Protein AF-A0A7X0NSX2-F1 (afdb_monomer_lite)

Radius of gyration: 31.15 Å; chains: 1; bounding box: 75×80×87 Å

Sequence (629 aa):
MATVISWAVPAGRGELVVELCPWFLLRTTGLPVALLDGLGHPDLRRLSERLLAAERRLAAERRCFERLAGPMRGSVLRLAPERRAQARRCVRSVRAGMPLTGDELGLLESLGLGEWARRWQSAVVVAGAARVAARSAYAAARLVTRRKVAEAYDDESVRQAAFLADPGFYQAIVRHPLARRPGDGTARRSRLLTAAAHRQLRRLTVGGQGGPVLYARFEPHGGGALRVGEPGPQRVVVEVGDWLARHLGDASRAEELRARYASTPWPQRVQHYEAARLAALDPADAAPDLVEGRGSQEDGTRDGGEAPVLGRRAGAQGRPHPHGWAGRGGGWGPQRHDVFREERSSPYSERVTIGGEALAGLREALTVVLPLWHLATLLDGEPARASALATTLAGLAAEAPGGQDAIRLTAQDVARATAGLWDLVQDRPGGLHLPGPELMAVGPRLGEAAWLLCGLRDDCRPLYEGLHARLHSAPSTLRDALPAPGPAATALPAPGPAATRPQPPPEIDLGAHTPRILIDDLIYQRARWRVHLPRERGADAFDRWLAIHRLRRERSLPRHVFVHHPAGPRPCYVDFCDPFAVEELARQEPAEVLITEMLPVPGQLWWRVDGREQCAELRLGCVVRPAAR

Foldseek 3Di:
DQDWDWDWFDFQPFIKIKTFQQKWKKQFLQDFLCLCPLLFDPVLLVLLVQLVVLVVLLVVLLVVCVVVVPVCPVVLVPDDPVLVVLVVVLNVCSVVLHQRDPSNLVSCVVVVCNVSSVSSNVSSVSNVVSLVVSVVVLVVSVLSNQQSLLVSCVDPSLLQLCCLQPVPLSVLCVVQPADNDVPSQPDPSNVVNSLVSSQSSQCSFAPSRSHAMAMEGEAQADPFQKFFDDFADKDKDKDFDPLLCVQLVDPVVLVVLRVVLRPDDPPCSSVSLVVSVVNSQDPVNPDDPDDDDDDDDDDDDYDDDDDDDDDDDDDDPDDDDPPVPDDDFDPCPDPPSCRMNMHMHTSRHVRMYGYNLLVVLVVVLCSLQVSLLVLLLQCLVPVVLNVVLLVLVLVLQVPAPDDPAEGEAASVSSSVSCNVSSVVGDADPFFDQFFWFKWAFFAQGSSPTQIEGPKGDLHCCCCLHPDNLVSDPCSVVSVVSPDDRPPVRVPPPDDDPPPRRRDIRRDHDPDQWDHQYHHPSHRHFFIKGWDWQDQDLDPDLSRLLSSVVVVCVVSVPDQWKWKADPRHPGTGIGGNSNSSSSSVSSPDHTDTIMIGGDPPDPNRAHDDDPNGGIGIMITIGMTIGTDDD

Organism: NCBI:txid46180

Structure (mmCIF, N/CA/C/O backbone):
data_AF-A0A7X0NSX2-F1
#
_entry.id   AF-A0A7X0NSX2-F1
#
loop_
_atom_site.group_PDB
_atom_site.id
_atom_site.type_symbol
_atom_site.label_atom_id
_atom_site.label_alt_id
_atom_site.label_comp_id
_atom_site.label_asym_id
_atom_site.label_entity_id
_atom_site.label_seq_id
_atom_site.pdbx_PDB_ins_code
_atom_site.Cartn_x
_atom_site.Cartn_y
_atom_site.Cartn_z
_atom_site.occupancy
_atom_site.B_iso_or_equiv
_atom_site.auth_seq_id
_atom_site.auth_comp_id
_atom_site.auth_asym_id
_atom_site.auth_atom_id
_atom_site.pdbx_PDB_model_num
ATOM 1 N N . MET A 1 1 ? -25.962 -8.636 28.841 1.00 52.91 1 MET A N 1
ATOM 2 C CA . MET A 1 1 ? -24.523 -8.304 28.933 1.00 52.91 1 MET A CA 1
ATOM 3 C C . MET A 1 1 ? -23.819 -8.986 27.777 1.00 52.91 1 MET A C 1
ATOM 5 O O . MET A 1 1 ? -24.213 -10.097 27.445 1.00 52.91 1 MET A O 1
ATOM 9 N N . ALA A 1 2 ? -22.877 -8.321 27.112 1.00 62.00 2 ALA A N 1
ATOM 10 C CA . ALA A 1 2 ? -22.120 -8.963 26.042 1.00 62.00 2 ALA A CA 1
ATOM 11 C C . ALA A 1 2 ? -21.207 -10.038 26.650 1.00 62.00 2 ALA A C 1
ATOM 13 O O . ALA A 1 2 ? -20.508 -9.766 27.623 1.00 62.00 2 ALA A O 1
ATOM 14 N N . THR A 1 3 ? -21.259 -11.256 26.115 1.00 75.75 3 THR A N 1
ATOM 15 C CA . THR A 1 3 ? -20.430 -12.369 26.583 1.00 75.75 3 THR A CA 1
ATOM 16 C C . THR A 1 3 ? -18.966 -12.061 26.281 1.00 75.75 3 THR A C 1
ATOM 18 O O . THR A 1 3 ? -18.614 -11.842 25.122 1.00 75.75 3 THR A O 1
ATOM 21 N N . VAL A 1 4 ? -18.123 -12.024 27.315 1.00 80.50 4 VAL A N 1
ATOM 22 C CA . VAL A 1 4 ? -16.667 -11.916 27.151 1.00 80.50 4 VAL A CA 1
ATOM 23 C C . VAL A 1 4 ? -16.176 -13.148 26.396 1.00 80.50 4 VAL A C 1
ATOM 25 O O . VAL A 1 4 ? -16.532 -14.275 26.739 1.00 80.50 4 VAL A O 1
ATOM 28 N N . ILE A 1 5 ? -15.374 -12.936 25.355 1.00 91.25 5 ILE A N 1
ATOM 29 C CA . ILE A 1 5 ? -14.794 -14.022 24.565 1.00 91.25 5 ILE A CA 1
ATOM 30 C C . ILE A 1 5 ? -13.437 -14.334 25.178 1.00 91.25 5 ILE A C 1
ATOM 32 O O . ILE A 1 5 ? -12.534 -13.502 25.119 1.00 91.25 5 ILE A O 1
ATOM 36 N N . SER A 1 6 ? -13.297 -15.517 25.774 1.00 93.38 6 SER A N 1
ATOM 37 C CA . SER A 1 6 ? -12.056 -15.922 26.430 1.00 93.38 6 SER A CA 1
ATOM 38 C C . SER A 1 6 ? -11.605 -17.313 26.007 1.00 93.38 6 SER A C 1
ATOM 40 O O . SER A 1 6 ? -12.428 -18.190 25.742 1.00 93.38 6 SER A O 1
ATOM 42 N N . TRP A 1 7 ? -10.291 -17.492 25.906 1.00 95.81 7 TRP A N 1
ATOM 43 C CA . TRP A 1 7 ? -9.648 -18.775 25.645 1.00 95.81 7 TRP A CA 1
ATOM 44 C C . TRP A 1 7 ? -8.221 -18.787 26.207 1.00 95.81 7 TRP A C 1
ATOM 46 O O . TRP A 1 7 ? -7.636 -17.731 26.459 1.00 95.81 7 TRP A O 1
ATOM 56 N N . ALA A 1 8 ? -7.674 -19.984 26.409 1.00 95.62 8 ALA A N 1
ATOM 57 C CA . ALA A 1 8 ? -6.286 -20.184 26.805 1.00 95.62 8 ALA A CA 1
ATOM 58 C C . ALA A 1 8 ? -5.402 -20.417 25.572 1.00 95.62 8 ALA A C 1
ATOM 60 O O . ALA A 1 8 ? -5.838 -21.036 24.597 1.00 95.62 8 ALA A O 1
ATOM 61 N N . VAL A 1 9 ? -4.168 -19.918 25.615 1.00 94.56 9 VAL A N 1
ATOM 62 C CA . VAL A 1 9 ? -3.153 -20.113 24.575 1.00 94.56 9 VAL A CA 1
ATOM 63 C C . VAL A 1 9 ? -1.835 -20.567 25.206 1.00 94.56 9 VAL A C 1
ATOM 65 O O . VAL A 1 9 ? -1.400 -19.958 26.187 1.00 94.56 9 VAL A O 1
ATOM 68 N N . PRO A 1 10 ? -1.174 -21.607 24.671 1.00 92.69 10 PRO A N 1
ATOM 69 C CA . PRO A 1 10 ? 0.129 -22.038 25.168 1.00 92.69 10 PRO A CA 1
ATOM 70 C C . PRO A 1 10 ? 1.182 -20.929 25.052 1.00 92.69 10 PRO A C 1
ATOM 72 O O . PRO A 1 10 ? 1.299 -20.280 24.010 1.00 92.69 10 PRO A O 1
ATOM 75 N N . ALA A 1 11 ? 1.972 -20.725 26.107 1.00 91.00 11 ALA A N 1
ATOM 76 C CA . ALA A 1 11 ? 3.057 -19.748 26.127 1.00 91.00 11 ALA A CA 1
ATOM 77 C C . ALA A 1 11 ? 4.170 -20.176 27.096 1.00 91.00 11 ALA A C 1
ATOM 79 O O . ALA A 1 11 ? 3.969 -20.266 28.310 1.00 91.00 11 ALA A O 1
ATOM 80 N N . GLY A 1 12 ? 5.364 -20.442 26.560 1.00 89.50 12 GLY A N 1
ATOM 81 C CA . GLY A 1 12 ? 6.477 -20.961 27.352 1.00 89.50 12 GLY A CA 1
ATOM 82 C C . GLY A 1 12 ? 6.107 -22.275 28.048 1.00 89.50 12 GLY A C 1
ATOM 83 O O . GLY A 1 12 ? 5.723 -23.241 27.394 1.00 89.50 12 GLY A O 1
ATOM 84 N N . ARG A 1 13 ? 6.221 -22.307 29.382 1.00 85.62 13 ARG A N 1
ATOM 85 C CA . ARG A 1 13 ? 5.876 -23.474 30.220 1.00 85.62 13 ARG A CA 1
ATOM 86 C C . ARG A 1 13 ? 4.439 -23.456 30.756 1.00 85.62 13 ARG A C 1
ATOM 88 O O . ARG A 1 13 ? 4.079 -24.341 31.527 1.00 85.62 13 ARG A O 1
ATOM 95 N N . GLY A 1 14 ? 3.650 -22.440 30.419 1.00 90.94 14 GLY A N 1
ATOM 96 C CA . GLY A 1 14 ? 2.295 -22.261 30.929 1.00 90.94 14 GLY A CA 1
ATOM 97 C C . GLY A 1 14 ? 1.314 -21.858 29.839 1.00 90.94 14 GLY A C 1
ATOM 98 O O . GLY A 1 14 ? 1.522 -22.112 28.651 1.00 90.94 14 GLY A O 1
ATOM 99 N N . GLU A 1 15 ? 0.239 -21.206 30.264 1.00 92.81 15 GLU A N 1
ATOM 100 C CA . GLU A 1 15 ? -0.805 -20.701 29.382 1.00 92.81 15 GLU A CA 1
ATOM 101 C C . GLU A 1 15 ? -1.045 -19.217 29.649 1.00 92.81 15 GLU A C 1
ATOM 103 O O . GLU A 1 15 ? -0.940 -18.741 30.784 1.00 92.81 15 GLU A O 1
ATOM 108 N N . LEU A 1 16 ? -1.401 -18.485 28.599 1.00 92.00 16 LEU A N 1
ATOM 109 C CA . LEU A 1 16 ? -1.993 -17.161 28.712 1.00 92.00 16 LEU A CA 1
ATOM 110 C C . LEU A 1 16 ? -3.501 -17.296 28.528 1.00 92.00 16 LEU A C 1
ATOM 112 O O . LEU A 1 16 ? -3.970 -17.941 27.596 1.00 92.00 16 LEU A O 1
ATOM 116 N N . VAL A 1 17 ? -4.266 -16.643 29.388 1.00 92.62 17 VAL A N 1
ATOM 117 C CA . VAL A 1 17 ? -5.690 -16.402 29.185 1.00 92.62 17 VAL A CA 1
ATOM 118 C C . VAL A 1 17 ? -5.832 -15.113 28.393 1.00 92.62 17 VAL A C 1
ATOM 120 O O . VAL A 1 17 ? -5.367 -14.050 28.817 1.00 92.62 17 VAL A O 1
ATOM 123 N N . VAL A 1 18 ? -6.483 -15.219 27.242 1.00 91.75 18 VAL A N 1
ATOM 124 C CA . VAL A 1 18 ? -6.859 -14.085 26.404 1.00 91.75 18 VAL A CA 1
ATOM 125 C C . VAL A 1 18 ? -8.321 -13.763 26.668 1.00 91.75 18 VAL A C 1
ATOM 127 O O . VAL A 1 18 ? -9.173 -14.650 26.668 1.00 91.75 18 VAL A O 1
ATOM 130 N N . GLU A 1 19 ? -8.617 -12.490 26.887 1.00 90.44 19 GLU A N 1
ATOM 131 C CA . GLU A 1 19 ? -9.969 -11.950 27.004 1.00 90.44 19 GLU A CA 1
ATOM 132 C C . GLU A 1 19 ? -10.146 -10.866 25.942 1.00 90.44 19 GLU A C 1
ATOM 134 O O . GLU A 1 19 ? -9.556 -9.787 26.021 1.00 90.44 19 GLU A O 1
ATOM 139 N N . LEU A 1 20 ? -10.934 -11.163 24.914 1.00 89.50 20 LEU A N 1
ATOM 140 C CA . LEU A 1 20 ? -11.225 -10.247 23.820 1.00 89.50 20 LEU A CA 1
ATOM 141 C C . LEU A 1 20 ? -12.463 -9.411 24.160 1.00 89.50 20 LEU A C 1
ATOM 143 O O . LEU A 1 20 ? -13.518 -9.943 24.520 1.00 89.50 20 LEU A O 1
ATOM 147 N N . CYS A 1 21 ? -12.336 -8.092 24.012 1.00 87.38 21 CYS A N 1
ATOM 148 C CA . CYS A 1 21 ? -13.445 -7.165 24.184 1.00 87.38 21 CYS A CA 1
ATOM 149 C C . CYS A 1 21 ? -14.531 -7.467 23.137 1.00 87.38 21 CYS A C 1
ATOM 151 O O . CYS A 1 21 ? -14.220 -7.652 21.958 1.00 87.38 21 CYS A O 1
ATOM 153 N N . PRO A 1 22 ? -15.814 -7.495 23.532 1.00 88.62 22 PRO A N 1
ATOM 154 C CA . PRO A 1 22 ? -16.902 -7.834 22.618 1.00 88.62 22 PRO A CA 1
ATOM 155 C C . PRO A 1 22 ? -17.114 -6.772 21.535 1.00 88.62 22 PRO A C 1
ATOM 157 O O . PRO A 1 22 ? -17.609 -7.093 20.456 1.00 88.62 22 PRO A O 1
ATOM 160 N N . TRP A 1 23 ? -16.747 -5.522 21.818 1.00 90.06 23 TRP A N 1
ATOM 161 C CA . TRP A 1 23 ? -16.735 -4.422 20.862 1.00 90.06 23 TRP A CA 1
ATOM 162 C C . TRP A 1 23 ? -15.332 -4.217 20.308 1.00 90.06 23 TRP A C 1
ATOM 164 O O . TRP A 1 23 ? -14.343 -4.395 21.012 1.00 90.06 23 TRP A O 1
ATOM 174 N N . PHE A 1 24 ? -15.253 -3.801 19.053 1.00 90.56 24 PHE A N 1
ATOM 175 C CA . PHE A 1 24 ? -14.016 -3.403 18.403 1.00 90.56 24 PHE A CA 1
ATOM 176 C C . PHE A 1 24 ? -14.278 -2.236 17.453 1.00 90.56 24 PHE A C 1
ATOM 178 O O . PHE A 1 24 ? -15.420 -1.942 17.080 1.00 90.56 24 PHE A O 1
ATOM 185 N N . LEU A 1 25 ? -13.207 -1.555 17.058 1.00 89.81 25 LEU A N 1
ATOM 186 C CA . LEU A 1 25 ? -13.288 -0.451 16.116 1.00 89.81 25 LEU A CA 1
ATOM 187 C C . LEU A 1 25 ? -12.905 -0.949 14.729 1.00 89.81 25 LEU A C 1
ATOM 189 O O . LEU A 1 25 ? -11.820 -1.487 14.531 1.00 89.81 25 LEU A O 1
ATOM 193 N N . LEU A 1 26 ? -13.783 -0.743 13.757 1.00 91.94 26 LEU A N 1
ATOM 194 C CA . LEU A 1 26 ? -13.479 -0.953 12.354 1.00 91.94 26 LEU A CA 1
ATOM 195 C C . LEU A 1 26 ? -13.180 0.411 11.729 1.00 91.94 26 LEU A C 1
ATOM 197 O O . LEU A 1 26 ? -14.027 1.302 11.640 1.00 91.94 26 LEU A O 1
ATOM 201 N N . ARG A 1 27 ? -11.930 0.605 11.326 1.00 89.94 27 ARG A N 1
ATOM 202 C CA . ARG A 1 27 ? -11.491 1.822 10.653 1.00 89.94 27 ARG A CA 1
ATOM 203 C C . ARG A 1 27 ? -11.552 1.601 9.161 1.00 89.94 27 ARG A C 1
ATOM 205 O O . ARG A 1 27 ? -10.928 0.680 8.649 1.00 89.94 27 ARG A O 1
ATOM 212 N N . THR A 1 28 ? -12.256 2.483 8.471 1.00 92.12 28 THR A N 1
ATOM 213 C CA . THR A 1 28 ? -12.429 2.399 7.021 1.00 92.12 28 THR A CA 1
ATOM 214 C C . THR A 1 28 ? -11.821 3.620 6.349 1.00 92.12 28 THR A C 1
ATOM 216 O O . THR A 1 28 ? -11.603 4.650 6.988 1.00 92.12 28 THR A O 1
ATOM 219 N N . THR A 1 29 ? -11.547 3.533 5.052 1.00 91.81 29 THR A N 1
ATOM 220 C CA . THR A 1 29 ? -11.166 4.707 4.252 1.00 91.81 29 THR A CA 1
ATOM 221 C C . THR A 1 29 ? -12.344 5.642 3.994 1.00 91.81 29 THR A C 1
ATOM 223 O O . THR A 1 29 ? -12.133 6.804 3.666 1.00 91.81 29 THR A O 1
ATOM 226 N N . GLY A 1 30 ? -13.587 5.162 4.118 1.00 91.69 30 GLY A N 1
ATOM 227 C CA . GLY A 1 30 ? -14.806 5.918 3.800 1.00 91.69 30 GLY A CA 1
ATOM 228 C C . GLY A 1 30 ? -15.017 6.183 2.312 1.00 91.69 30 GLY A C 1
ATOM 229 O O . GLY A 1 30 ? -16.108 6.565 1.904 1.00 91.69 30 GLY A O 1
ATOM 230 N N . LEU A 1 31 ? -13.984 5.955 1.504 1.00 94.88 31 LEU A N 1
ATOM 231 C CA . LEU A 1 31 ? -13.982 6.098 0.062 1.00 94.88 31 LEU A CA 1
ATOM 232 C C . LEU A 1 31 ? -13.705 4.742 -0.590 1.00 94.88 31 LEU A C 1
ATOM 234 O O . LEU A 1 31 ? -12.826 4.010 -0.115 1.00 94.88 31 LEU A O 1
ATOM 238 N N . PRO A 1 32 ? -14.414 4.407 -1.680 1.00 95.81 32 PRO A N 1
ATOM 239 C CA . PRO A 1 32 ? -14.224 3.140 -2.359 1.00 95.81 32 PRO A CA 1
ATOM 240 C C . PRO A 1 32 ? -12.884 3.092 -3.092 1.00 95.81 32 PRO A C 1
ATOM 242 O O . PRO A 1 32 ? -12.465 4.067 -3.722 1.00 95.81 32 PRO A O 1
ATOM 245 N N . VAL A 1 33 ? -12.236 1.925 -3.070 1.00 95.50 33 VAL A N 1
ATOM 246 C CA . VAL A 1 33 ? -10.959 1.708 -3.770 1.00 95.50 33 VAL A CA 1
ATOM 247 C C . VAL A 1 33 ? -11.106 1.878 -5.285 1.00 95.50 33 VAL A C 1
ATOM 249 O O . VAL A 1 33 ? -10.150 2.260 -5.954 1.00 95.50 33 VAL A O 1
ATOM 252 N N . ALA A 1 34 ? -12.325 1.692 -5.806 1.00 95.44 34 ALA A N 1
ATOM 253 C CA . ALA A 1 34 ? -12.677 1.890 -7.210 1.00 95.44 34 ALA A CA 1
ATOM 254 C C . ALA A 1 34 ? -12.443 3.330 -7.712 1.00 95.44 34 ALA A C 1
ATOM 256 O O . ALA A 1 34 ? -12.346 3.561 -8.912 1.00 95.44 34 ALA A O 1
ATOM 257 N N . LEU A 1 35 ? -12.274 4.320 -6.825 1.00 95.69 35 LEU A N 1
ATOM 258 C CA . LEU A 1 35 ? -11.824 5.664 -7.225 1.00 95.69 35 LEU A CA 1
ATOM 259 C C . LEU A 1 35 ? -10.401 5.676 -7.804 1.00 95.69 35 LEU A C 1
ATOM 261 O O . LEU A 1 35 ? -9.992 6.654 -8.430 1.00 95.69 35 LEU A O 1
ATOM 265 N N . LEU A 1 36 ? -9.636 4.605 -7.587 1.00 95.12 36 LEU A N 1
ATOM 266 C CA . LEU A 1 36 ? -8.329 4.394 -8.199 1.00 95.12 36 LEU A CA 1
ATOM 267 C C . LEU A 1 36 ? -8.416 3.658 -9.542 1.00 95.12 36 LEU A C 1
ATOM 269 O O . LEU A 1 36 ? -7.411 3.572 -10.259 1.00 95.12 36 LEU A O 1
ATOM 273 N N . ASP A 1 37 ? -9.600 3.170 -9.920 1.00 91.75 37 ASP A N 1
ATOM 274 C CA . ASP A 1 37 ? -9.803 2.501 -11.197 1.00 91.75 37 ASP A CA 1
ATOM 275 C C . ASP A 1 37 ? -9.569 3.478 -12.351 1.00 91.75 37 ASP A C 1
ATOM 277 O O . ASP A 1 37 ? -10.010 4.629 -12.369 1.00 91.75 37 ASP A O 1
ATOM 281 N N . GLY A 1 38 ? -8.813 3.019 -13.344 1.00 89.12 38 GLY A N 1
ATOM 282 C CA . GLY A 1 38 ? -8.417 3.841 -14.485 1.00 89.12 38 GLY A CA 1
ATOM 283 C C . GLY A 1 38 ? -7.289 4.843 -14.208 1.00 89.12 38 GLY A C 1
ATOM 284 O O . GLY A 1 38 ? -6.836 5.493 -15.154 1.00 89.12 38 GLY A O 1
ATOM 285 N N . LEU A 1 39 ? -6.779 4.955 -12.972 1.00 94.19 39 LEU A N 1
ATOM 286 C CA . LEU A 1 39 ? -5.479 5.602 -12.738 1.00 94.19 39 LEU A CA 1
ATOM 287 C C . LEU A 1 39 ? -4.341 4.713 -13.246 1.00 94.19 39 LEU A C 1
ATOM 289 O O . LEU A 1 39 ? -3.395 5.216 -13.855 1.00 94.19 39 LEU A O 1
ATOM 293 N N . GLY A 1 40 ? -4.465 3.402 -13.018 1.00 91.31 40 GLY A N 1
ATOM 294 C CA . GLY A 1 40 ? -3.577 2.376 -13.548 1.00 91.31 40 GLY A CA 1
ATOM 295 C C . GLY A 1 40 ? -3.959 1.947 -14.968 1.00 91.31 40 GLY A C 1
ATOM 296 O O . GLY A 1 40 ? -5.124 1.686 -15.253 1.00 91.31 40 GLY A O 1
ATOM 297 N N . HIS A 1 41 ? -2.966 1.819 -15.848 1.00 94.19 41 HIS A N 1
ATOM 298 C CA . HIS A 1 41 ? -3.143 1.452 -17.258 1.00 94.19 41 HIS A CA 1
ATOM 299 C C . HIS A 1 41 ? -2.492 0.092 -17.548 1.00 94.19 41 HIS A C 1
ATOM 301 O O . HIS A 1 41 ? -1.267 0.033 -17.692 1.00 94.19 41 HIS A O 1
ATOM 307 N N . PRO A 1 42 ? -3.261 -1.011 -17.654 1.00 87.31 42 PRO A N 1
ATOM 308 C CA . PRO A 1 42 ? -2.708 -2.359 -17.843 1.00 87.31 42 PRO A CA 1
ATOM 309 C C . PRO A 1 42 ? -1.788 -2.490 -19.066 1.00 87.31 42 PRO A C 1
ATOM 311 O O . PRO A 1 42 ? -0.772 -3.188 -19.022 1.00 87.31 42 PRO A O 1
ATOM 314 N N . ASP A 1 43 ? -2.093 -1.756 -20.138 1.00 91.12 43 ASP A N 1
ATOM 315 C CA . ASP A 1 43 ? -1.271 -1.716 -21.346 1.00 91.12 43 ASP A CA 1
ATOM 316 C C . ASP A 1 43 ? 0.140 -1.177 -21.087 1.00 91.12 43 ASP A C 1
ATOM 318 O O . ASP A 1 43 ? 1.090 -1.648 -21.715 1.00 91.12 43 ASP A O 1
ATOM 322 N N . LEU A 1 44 ? 0.317 -0.251 -20.135 1.00 93.50 44 LEU A N 1
ATOM 323 C CA . LEU A 1 44 ? 1.642 0.263 -19.782 1.00 93.50 44 LEU A CA 1
ATOM 324 C C . LEU A 1 44 ? 2.538 -0.822 -19.210 1.00 93.50 44 LEU A C 1
ATOM 326 O O . LEU A 1 44 ? 3.718 -0.860 -19.549 1.00 93.50 44 LEU A O 1
ATOM 330 N N . ARG A 1 45 ? 1.990 -1.714 -18.380 1.00 90.50 45 ARG A N 1
ATOM 331 C CA . ARG A 1 45 ? 2.749 -2.844 -17.839 1.00 90.50 45 ARG A CA 1
ATOM 332 C C . ARG A 1 45 ? 3.183 -3.785 -18.959 1.00 90.50 45 ARG A C 1
ATOM 334 O O . ARG A 1 45 ? 4.360 -4.119 -19.055 1.00 90.50 45 ARG A O 1
ATOM 341 N N . ARG A 1 46 ? 2.257 -4.171 -19.843 1.00 94.75 46 ARG A N 1
ATOM 342 C CA . ARG A 1 46 ? 2.572 -5.041 -20.989 1.00 94.75 46 ARG A CA 1
ATOM 343 C C . ARG A 1 46 ? 3.637 -4.408 -21.891 1.00 94.75 46 ARG A C 1
ATOM 345 O O . ARG A 1 46 ? 4.561 -5.086 -22.336 1.00 94.75 46 ARG A O 1
ATOM 352 N N . LEU A 1 47 ? 3.517 -3.113 -22.178 1.00 96.12 47 LEU A N 1
ATOM 353 C CA . LEU A 1 47 ? 4.449 -2.387 -23.041 1.00 96.12 47 LEU A CA 1
ATOM 354 C C . LEU A 1 47 ? 5.809 -2.153 -22.372 1.00 96.12 47 LEU A C 1
ATOM 356 O O . LEU A 1 47 ? 6.825 -2.283 -23.055 1.00 96.12 47 LEU A O 1
ATOM 360 N N . SER A 1 48 ? 5.860 -1.880 -21.064 1.00 95.31 48 SER A N 1
ATOM 361 C CA . SER A 1 48 ? 7.126 -1.772 -20.329 1.00 95.31 48 SER A CA 1
ATOM 362 C C . SER A 1 48 ? 7.848 -3.116 -20.298 1.00 95.31 48 SER A C 1
ATOM 364 O O . SER A 1 48 ? 9.029 -3.185 -20.624 1.00 95.31 48 SER A O 1
ATOM 366 N N . GLU A 1 49 ? 7.143 -4.215 -20.023 1.00 95.50 49 GLU A N 1
ATOM 367 C CA . GLU A 1 49 ? 7.722 -5.560 -20.017 1.00 95.50 49 GLU A CA 1
ATOM 368 C C . GLU A 1 49 ? 8.268 -5.956 -21.398 1.00 95.50 49 GLU A C 1
ATOM 370 O O . GLU A 1 49 ? 9.379 -6.495 -21.479 1.00 95.50 49 GLU A O 1
ATOM 375 N N . ARG A 1 50 ? 7.546 -5.623 -22.480 1.00 97.12 50 ARG A N 1
ATOM 376 C CA . ARG A 1 50 ? 8.006 -5.795 -23.871 1.00 97.12 50 ARG A CA 1
ATOM 377 C C . ARG A 1 50 ? 9.244 -4.957 -24.180 1.00 97.12 50 ARG A C 1
ATOM 379 O O . ARG A 1 50 ? 10.196 -5.487 -24.750 1.00 97.12 50 ARG A O 1
ATOM 386 N N . LEU A 1 51 ? 9.259 -3.681 -23.792 1.00 98.06 51 LEU A N 1
ATOM 387 C CA . LEU A 1 51 ? 10.413 -2.800 -23.981 1.00 98.06 51 LEU A CA 1
ATOM 388 C C . LEU A 1 51 ? 11.643 -3.331 -23.239 1.00 98.06 51 LEU A C 1
ATOM 390 O O . LEU A 1 51 ? 12.698 -3.490 -23.844 1.00 98.06 51 LEU A O 1
ATOM 394 N N . LEU A 1 52 ? 11.503 -3.699 -21.966 1.00 97.06 52 LEU A N 1
ATOM 395 C CA . LEU A 1 52 ? 12.605 -4.250 -21.174 1.00 97.06 52 LEU A CA 1
ATOM 396 C C . LEU A 1 52 ? 13.124 -5.582 -21.734 1.00 97.06 52 LEU A C 1
ATOM 398 O O . LEU A 1 52 ? 14.316 -5.872 -21.643 1.00 97.06 52 LEU A O 1
ATOM 402 N N . ALA A 1 53 ? 12.250 -6.410 -22.311 1.00 97.38 53 ALA A N 1
ATOM 403 C CA . ALA A 1 53 ? 12.665 -7.619 -23.017 1.00 97.38 53 ALA A CA 1
ATOM 404 C C . ALA A 1 53 ? 13.459 -7.305 -24.291 1.00 97.38 53 ALA A C 1
ATOM 406 O O . ALA A 1 53 ? 14.507 -7.916 -24.515 1.00 97.38 53 ALA A O 1
ATOM 407 N N . ALA A 1 54 ? 13.014 -6.326 -25.081 1.00 98.12 54 ALA A N 1
ATOM 408 C CA . ALA A 1 54 ? 13.723 -5.884 -26.275 1.00 98.12 54 ALA A CA 1
ATOM 409 C C . ALA A 1 54 ? 15.092 -5.259 -25.942 1.00 98.12 54 ALA A C 1
ATOM 411 O O . ALA A 1 54 ? 16.088 -5.605 -26.575 1.00 98.12 54 ALA A O 1
ATOM 412 N N . GLU A 1 55 ? 15.175 -4.424 -24.899 1.00 97.25 55 GLU A N 1
ATOM 413 C CA . GLU A 1 55 ? 16.436 -3.837 -24.419 1.00 97.25 55 GLU A CA 1
ATOM 414 C C . GLU A 1 55 ? 17.423 -4.913 -23.945 1.00 97.25 55 GLU A C 1
ATOM 416 O O . GLU A 1 55 ? 18.605 -4.860 -24.288 1.00 97.25 55 GLU A O 1
ATOM 421 N N . ARG A 1 56 ? 16.956 -5.941 -23.220 1.00 96.75 56 ARG A N 1
ATOM 422 C CA . ARG A 1 56 ? 17.819 -7.068 -22.826 1.00 96.75 56 ARG A CA 1
ATOM 423 C C . ARG A 1 56 ? 18.322 -7.869 -24.020 1.00 96.75 56 ARG A C 1
ATOM 425 O O . ARG A 1 56 ? 19.491 -8.249 -24.018 1.00 96.75 56 ARG A O 1
ATOM 432 N N . ARG A 1 57 ? 17.475 -8.119 -25.024 1.00 97.56 57 ARG A N 1
ATOM 433 C CA . ARG A 1 57 ? 17.885 -8.802 -26.261 1.00 97.56 57 ARG A CA 1
ATOM 434 C C . ARG A 1 57 ? 18.954 -7.994 -26.994 1.00 97.56 57 ARG A C 1
ATOM 436 O O . ARG A 1 57 ? 19.992 -8.546 -27.339 1.00 97.56 57 ARG A O 1
ATOM 443 N N . LEU A 1 58 ? 18.746 -6.689 -27.153 1.00 97.81 58 LEU A N 1
ATOM 444 C CA . LEU A 1 58 ? 19.726 -5.790 -27.762 1.00 97.81 58 LEU A CA 1
ATOM 445 C C . LEU A 1 58 ? 21.058 -5.791 -26.991 1.00 97.81 58 LEU A C 1
ATOM 447 O O . LEU A 1 58 ? 22.127 -5.916 -27.587 1.00 97.81 58 LEU A O 1
ATOM 451 N N . ALA A 1 59 ? 21.008 -5.729 -25.658 1.00 97.12 59 ALA A N 1
ATOM 452 C CA . ALA A 1 59 ? 22.198 -5.812 -24.814 1.00 97.12 59 ALA A CA 1
ATOM 453 C C . ALA A 1 59 ? 22.906 -7.178 -24.911 1.00 97.12 59 ALA A C 1
ATOM 455 O O . ALA A 1 59 ? 24.134 -7.240 -24.852 1.00 97.12 59 ALA A O 1
ATOM 456 N N . ALA A 1 60 ? 22.160 -8.274 -25.073 1.00 97.75 60 ALA A N 1
ATOM 457 C CA . ALA A 1 60 ? 22.726 -9.604 -25.278 1.00 97.75 60 ALA A CA 1
ATOM 458 C C . ALA A 1 60 ? 23.461 -9.711 -26.623 1.00 97.75 60 ALA A C 1
ATOM 460 O O . ALA A 1 60 ? 24.581 -10.221 -26.649 1.00 97.75 60 ALA A O 1
ATOM 461 N N . GLU A 1 61 ? 22.894 -9.164 -27.704 1.00 98.25 61 GLU A N 1
ATOM 462 C CA . GLU A 1 61 ? 23.560 -9.115 -29.013 1.00 98.25 61 GLU A CA 1
ATOM 463 C C . GLU A 1 61 ? 24.803 -8.217 -28.993 1.00 98.25 61 GLU A C 1
ATOM 465 O O . GLU A 1 61 ? 25.819 -8.578 -29.588 1.00 98.25 61 GLU A O 1
ATOM 470 N N . ARG A 1 62 ? 24.785 -7.106 -28.239 1.00 97.62 62 ARG A N 1
ATOM 471 C CA . ARG A 1 62 ? 25.979 -6.272 -28.004 1.00 97.62 62 ARG A CA 1
ATOM 472 C C . ARG A 1 62 ? 27.094 -7.060 -27.315 1.00 97.62 62 ARG A C 1
ATOM 474 O O . ARG A 1 62 ? 28.227 -7.049 -27.782 1.00 97.62 62 ARG A O 1
ATOM 481 N N . ARG A 1 63 ? 26.782 -7.790 -26.238 1.00 97.00 63 ARG A N 1
ATOM 482 C CA . ARG A 1 63 ? 27.770 -8.649 -25.557 1.00 97.00 63 ARG A CA 1
ATOM 483 C C . ARG A 1 63 ? 28.262 -9.777 -26.463 1.00 97.00 63 ARG A C 1
ATOM 485 O O . ARG A 1 63 ? 29.419 -10.174 -26.378 1.00 97.00 63 ARG A O 1
ATOM 492 N N . CYS A 1 64 ? 27.389 -10.308 -27.321 1.00 97.06 64 CYS A N 1
ATOM 493 C CA . CYS A 1 64 ? 27.765 -11.299 -28.325 1.00 97.06 64 CYS A CA 1
ATOM 494 C C . CYS A 1 64 ? 28.790 -10.728 -29.309 1.00 97.06 64 CYS A C 1
ATOM 496 O O . CYS A 1 64 ? 29.824 -11.351 -29.531 1.00 97.06 64 CYS A O 1
ATOM 498 N N . PHE A 1 65 ? 28.555 -9.518 -29.819 1.00 96.25 65 PHE A N 1
ATOM 499 C CA . PHE A 1 65 ? 29.504 -8.817 -30.678 1.00 96.25 65 PHE A CA 1
ATOM 500 C C . PHE A 1 65 ? 30.865 -8.632 -30.020 1.00 96.25 65 PHE A C 1
ATOM 502 O O . PHE A 1 65 ? 31.881 -8.909 -30.640 1.00 96.25 65 PHE A O 1
ATOM 509 N N . GLU A 1 66 ? 30.905 -8.193 -28.762 1.00 92.75 66 GLU A N 1
ATOM 510 C CA . GLU A 1 66 ? 32.166 -7.955 -28.050 1.00 92.75 66 GLU A CA 1
ATOM 511 C C . GLU A 1 66 ? 33.003 -9.232 -27.910 1.00 92.75 66 GLU A C 1
ATOM 513 O O . GLU A 1 66 ? 34.223 -9.182 -28.075 1.00 92.75 66 GLU A O 1
ATOM 518 N N . ARG A 1 67 ? 32.353 -10.384 -27.687 1.00 94.75 67 ARG A N 1
ATOM 519 C CA . ARG A 1 67 ? 33.023 -11.693 -27.679 1.00 94.75 67 ARG A CA 1
ATOM 520 C C . ARG A 1 67 ? 33.541 -12.089 -29.061 1.00 94.75 67 ARG A C 1
ATOM 522 O O . ARG A 1 67 ? 34.660 -12.578 -29.162 1.00 94.75 67 ARG A O 1
ATOM 529 N N . LEU A 1 68 ? 32.754 -11.855 -30.112 1.00 92.94 68 LEU A N 1
ATOM 530 C CA . LEU A 1 68 ? 33.124 -12.196 -31.490 1.00 92.94 68 LEU A CA 1
ATOM 531 C C . LEU A 1 68 ? 34.219 -11.270 -32.047 1.00 92.94 68 LEU A C 1
ATOM 533 O O . LEU A 1 68 ? 35.126 -11.725 -32.734 1.00 92.94 68 LEU A O 1
ATOM 537 N N . ALA A 1 69 ? 34.193 -9.982 -31.705 1.00 86.25 69 ALA A N 1
ATOM 538 C CA . ALA A 1 69 ? 35.118 -8.977 -32.224 1.00 86.25 69 ALA A CA 1
ATOM 539 C C . ALA A 1 69 ? 36.541 -9.089 -31.645 1.00 86.25 69 ALA A C 1
ATOM 541 O O . ALA A 1 69 ? 37.495 -8.620 -32.268 1.00 86.25 69 ALA A O 1
ATOM 542 N N . GLY A 1 70 ? 36.709 -9.693 -30.462 1.00 83.19 70 GLY A N 1
ATOM 543 C CA . GLY A 1 70 ? 38.012 -9.874 -29.810 1.00 83.19 70 GLY A CA 1
ATOM 544 C C . GLY A 1 70 ? 39.015 -10.664 -30.665 1.00 83.19 70 GLY A C 1
ATOM 545 O O . GLY A 1 70 ? 40.057 -10.107 -31.024 1.00 83.19 70 GLY A O 1
ATOM 546 N N . PRO A 1 71 ? 38.695 -11.913 -31.054 1.00 89.62 71 PRO A N 1
ATOM 547 C CA . PRO A 1 71 ? 39.534 -12.735 -31.935 1.00 89.62 71 PRO A CA 1
ATOM 548 C C . PRO A 1 71 ? 39.825 -12.104 -33.306 1.00 89.62 71 PRO A C 1
ATOM 550 O O . PRO A 1 71 ? 40.843 -12.385 -33.932 1.00 89.62 71 PRO A O 1
ATOM 553 N N . MET A 1 72 ? 38.958 -11.206 -33.773 1.00 85.56 72 MET A N 1
ATOM 554 C CA . MET A 1 72 ? 39.022 -10.635 -35.120 1.00 85.56 72 MET A CA 1
ATOM 555 C C . MET A 1 72 ? 39.946 -9.421 -35.239 1.00 85.56 72 MET A C 1
ATOM 557 O O . MET A 1 72 ? 40.145 -8.909 -36.342 1.00 85.56 72 MET A O 1
ATOM 561 N N . ARG A 1 73 ? 40.551 -8.958 -34.135 1.00 86.44 73 ARG A N 1
ATOM 562 C CA . ARG A 1 73 ? 41.468 -7.803 -34.140 1.00 86.44 73 ARG A CA 1
ATOM 563 C C . ARG A 1 73 ? 42.595 -7.954 -35.163 1.00 86.44 73 ARG A C 1
ATOM 565 O O . ARG A 1 73 ? 42.889 -6.995 -35.871 1.00 86.44 73 ARG A O 1
ATOM 572 N N . GLY A 1 74 ? 43.181 -9.148 -35.278 1.00 86.12 74 GLY A N 1
ATOM 573 C CA . GLY A 1 74 ? 44.240 -9.431 -36.252 1.00 86.12 74 GLY A CA 1
ATOM 574 C C . GLY A 1 74 ? 43.766 -9.275 -37.698 1.00 86.12 74 GLY A C 1
ATOM 575 O O . GLY A 1 74 ? 44.435 -8.621 -38.496 1.00 86.12 74 GLY A O 1
ATOM 576 N N . SER A 1 75 ? 42.583 -9.802 -38.017 1.00 87.06 75 SER A N 1
ATOM 577 C CA . SER A 1 75 ? 41.961 -9.669 -39.339 1.00 87.06 75 SER A CA 1
ATOM 578 C C . SER A 1 75 ? 41.622 -8.214 -39.664 1.00 87.06 75 SER A C 1
ATOM 580 O O . SER A 1 75 ? 41.880 -7.760 -40.774 1.00 87.06 75 SER A O 1
ATOM 582 N N . VAL A 1 76 ? 41.128 -7.444 -38.687 1.00 87.62 76 VAL A N 1
ATOM 583 C CA . VAL A 1 76 ? 40.809 -6.016 -38.857 1.00 87.62 76 VAL A CA 1
ATOM 584 C C . VAL A 1 76 ? 42.064 -5.176 -39.117 1.00 87.62 76 VAL A C 1
ATOM 586 O O . VAL A 1 76 ? 42.015 -4.245 -39.917 1.00 87.62 76 VAL A O 1
ATOM 589 N N . LEU A 1 77 ? 43.203 -5.492 -38.492 1.00 90.00 77 LEU A N 1
ATOM 590 C CA . LEU A 1 77 ? 44.453 -4.748 -38.704 1.00 90.00 77 LEU A CA 1
ATOM 591 C C . LEU A 1 77 ? 45.012 -4.893 -40.125 1.00 90.00 77 LEU A C 1
ATOM 593 O O . LEU A 1 77 ? 45.633 -3.945 -40.609 1.00 90.00 77 LEU A O 1
ATOM 597 N N . ARG A 1 78 ? 44.744 -6.030 -40.785 1.00 91.75 78 ARG A N 1
ATOM 598 C CA . ARG A 1 78 ? 45.142 -6.322 -42.175 1.00 91.75 78 ARG A CA 1
ATOM 599 C C . ARG A 1 78 ? 44.249 -5.650 -43.225 1.00 91.75 78 ARG A C 1
ATOM 601 O O . ARG A 1 78 ? 44.558 -5.716 -44.409 1.00 91.75 78 ARG A O 1
ATOM 608 N N . LEU A 1 79 ? 43.147 -5.016 -42.819 1.00 91.56 79 LEU A N 1
ATOM 609 C CA . LEU A 1 79 ? 42.255 -4.305 -43.736 1.00 91.56 79 LEU A CA 1
ATOM 610 C C . LEU A 1 79 ? 42.863 -2.975 -44.210 1.00 91.56 79 LEU A C 1
ATOM 612 O O . LEU A 1 79 ? 43.612 -2.316 -43.483 1.00 91.56 79 LEU A O 1
ATOM 616 N N . ALA A 1 80 ? 42.443 -2.533 -45.399 1.00 94.06 80 ALA A N 1
ATOM 617 C CA . ALA A 1 80 ? 42.747 -1.202 -45.919 1.00 94.06 80 ALA A CA 1
ATOM 618 C C . ALA A 1 80 ? 42.294 -0.086 -44.944 1.00 94.06 80 ALA A C 1
ATOM 620 O O . ALA A 1 80 ? 41.322 -0.276 -44.200 1.00 94.06 80 ALA A O 1
ATOM 621 N N . PRO A 1 81 ? 42.951 1.094 -44.934 1.00 94.19 81 PRO A N 1
ATOM 622 C CA . PRO A 1 81 ? 42.647 2.187 -44.003 1.00 94.19 81 PRO A CA 1
ATOM 623 C C . PRO A 1 81 ? 41.160 2.562 -43.913 1.00 94.19 81 PRO A C 1
ATOM 625 O O . PRO A 1 81 ? 40.636 2.720 -42.809 1.00 94.19 81 PRO A O 1
ATOM 628 N N . GLU A 1 82 ? 40.464 2.618 -45.047 1.00 93.06 82 GLU A N 1
ATOM 629 C CA . GLU A 1 82 ? 39.032 2.932 -45.128 1.00 93.06 82 GLU A CA 1
ATOM 630 C C . GLU A 1 82 ? 38.164 1.888 -44.413 1.00 93.06 82 GLU A C 1
ATOM 632 O O . GLU A 1 82 ? 37.337 2.230 -43.562 1.00 93.06 82 GLU A O 1
ATOM 637 N N . ARG A 1 83 ? 38.420 0.598 -44.667 1.00 92.94 83 ARG A N 1
ATOM 638 C CA . ARG A 1 83 ? 37.726 -0.515 -44.002 1.00 92.94 83 ARG A CA 1
ATOM 639 C C . ARG A 1 83 ? 38.021 -0.569 -42.502 1.00 92.94 83 ARG A C 1
ATOM 641 O O . ARG A 1 83 ? 37.148 -0.922 -41.711 1.00 92.94 83 ARG A O 1
ATOM 648 N N . ARG A 1 84 ? 39.214 -0.150 -42.064 1.00 94.19 84 ARG A N 1
ATOM 649 C CA . ARG A 1 84 ? 39.519 0.011 -40.628 1.00 94.19 84 ARG A CA 1
ATOM 650 C C . ARG A 1 84 ? 38.712 1.143 -39.996 1.00 94.19 84 ARG A C 1
ATOM 652 O O . ARG A 1 84 ? 38.211 0.985 -38.881 1.00 94.19 84 ARG A O 1
ATOM 659 N N . ALA A 1 85 ? 38.552 2.270 -40.689 1.00 93.06 85 ALA A N 1
ATOM 660 C CA . ALA A 1 85 ? 37.697 3.361 -40.223 1.00 93.06 85 ALA A CA 1
ATOM 661 C C . ALA A 1 85 ? 36.229 2.913 -40.115 1.00 93.06 85 ALA A C 1
ATOM 663 O O . ALA A 1 85 ? 35.564 3.207 -39.122 1.00 93.06 85 ALA A O 1
ATOM 664 N N . GLN A 1 86 ? 35.752 2.133 -41.082 1.00 93.50 86 GLN A N 1
ATOM 665 C CA . GLN A 1 86 ? 34.425 1.521 -41.079 1.00 93.50 86 GLN A CA 1
ATOM 666 C C . GLN A 1 86 ? 34.232 0.523 -39.928 1.00 93.50 86 GLN A C 1
ATOM 668 O O . GLN A 1 86 ? 33.217 0.589 -39.243 1.00 93.50 86 GLN A O 1
ATOM 673 N N . ALA A 1 87 ? 35.222 -0.321 -39.621 1.00 93.38 87 ALA A N 1
ATOM 674 C CA . ALA A 1 87 ? 35.180 -1.202 -38.450 1.00 93.38 87 ALA A CA 1
ATOM 675 C C . ALA A 1 87 ? 35.044 -0.404 -37.139 1.00 93.38 87 ALA A C 1
ATOM 677 O O . ALA A 1 87 ? 34.248 -0.752 -36.267 1.00 93.38 87 ALA A O 1
ATOM 678 N N . ARG A 1 88 ? 35.770 0.718 -37.007 1.00 93.88 88 ARG A N 1
ATOM 679 C CA . ARG A 1 88 ? 35.632 1.628 -35.854 1.00 93.88 88 ARG A CA 1
ATOM 680 C C . ARG A 1 88 ? 34.240 2.260 -35.789 1.00 93.88 88 ARG A C 1
ATOM 682 O O . ARG A 1 88 ? 33.697 2.383 -34.693 1.00 93.88 88 ARG A O 1
ATOM 689 N N . ARG A 1 89 ? 33.655 2.653 -36.931 1.00 95.06 89 ARG A N 1
ATOM 690 C CA . ARG A 1 89 ? 32.260 3.128 -37.001 1.00 95.06 89 ARG A CA 1
ATOM 691 C C . ARG A 1 89 ? 31.292 2.048 -36.528 1.00 95.06 89 ARG A C 1
ATOM 693 O O . ARG A 1 89 ? 30.568 2.321 -35.579 1.00 95.06 89 ARG A O 1
ATOM 700 N N . CYS A 1 90 ? 31.416 0.822 -37.036 1.00 95.31 90 CYS A N 1
ATOM 701 C CA . CYS A 1 90 ? 30.586 -0.310 -36.629 1.00 95.31 90 CYS A CA 1
ATOM 702 C C . CYS A 1 90 ? 30.635 -0.529 -35.113 1.00 95.31 90 CYS A C 1
ATOM 704 O O . CYS A 1 90 ? 29.597 -0.616 -34.463 1.00 95.31 90 CYS A O 1
ATOM 706 N N . VAL A 1 91 ? 31.830 -0.554 -34.513 1.00 94.50 91 VAL A N 1
ATOM 707 C CA . VAL A 1 91 ? 31.977 -0.694 -33.054 1.00 94.50 91 VAL A CA 1
ATOM 708 C C . VAL A 1 91 ? 31.267 0.444 -32.313 1.00 94.50 91 VAL A C 1
ATOM 710 O O . VAL A 1 91 ? 30.604 0.191 -31.306 1.00 94.50 91 VAL A O 1
ATOM 713 N N . ARG A 1 92 ? 31.368 1.691 -32.796 1.00 95.62 92 ARG A N 1
ATOM 714 C CA . ARG A 1 92 ? 30.639 2.829 -32.211 1.00 95.62 92 ARG A CA 1
ATOM 715 C C . ARG A 1 92 ? 29.126 2.661 -32.351 1.00 95.62 92 ARG A C 1
ATOM 717 O O . ARG A 1 92 ? 28.434 2.837 -31.354 1.00 95.62 92 ARG A O 1
ATOM 724 N N . SER A 1 93 ? 28.627 2.268 -33.522 1.00 96.50 93 SER A N 1
ATOM 725 C CA . SER A 1 93 ? 27.204 2.020 -33.786 1.00 96.50 93 SER A CA 1
ATOM 726 C C . SER A 1 93 ? 26.648 0.933 -32.857 1.00 96.50 93 SER A C 1
ATOM 728 O O . SER A 1 93 ? 25.646 1.149 -32.175 1.00 96.50 93 SER A O 1
ATOM 730 N N . VAL A 1 94 ? 27.356 -0.192 -32.709 1.00 96.44 94 VAL A N 1
ATOM 731 C CA . VAL A 1 94 ? 26.961 -1.298 -31.817 1.00 96.44 94 VAL A CA 1
ATOM 732 C C . VAL A 1 94 ? 26.964 -0.879 -30.345 1.00 96.44 94 VAL A C 1
ATOM 734 O O . VAL A 1 94 ? 26.008 -1.143 -29.606 1.00 96.44 94 VAL A O 1
ATOM 737 N N . ARG A 1 95 ? 28.005 -0.163 -29.905 1.00 94.50 95 ARG A N 1
ATOM 738 C CA . ARG A 1 95 ? 28.079 0.383 -28.539 1.00 94.50 95 ARG A CA 1
ATOM 739 C C . ARG A 1 95 ? 26.975 1.400 -28.261 1.00 94.50 95 ARG A C 1
ATOM 741 O O . ARG A 1 95 ? 26.427 1.399 -27.164 1.00 94.50 95 ARG A O 1
ATOM 748 N N . ALA A 1 96 ? 26.611 2.208 -29.252 1.00 94.69 96 ALA A N 1
ATOM 749 C CA . ALA A 1 96 ? 25.518 3.169 -29.157 1.00 94.69 96 ALA A CA 1
ATOM 750 C C . ALA A 1 96 ? 24.126 2.518 -29.259 1.00 94.69 96 ALA A C 1
ATOM 752 O O . ALA A 1 96 ? 23.140 3.147 -28.893 1.00 94.69 96 ALA A O 1
ATOM 753 N N . GLY A 1 97 ? 24.019 1.256 -29.699 1.00 96.06 97 GLY A N 1
ATOM 754 C CA . GLY A 1 97 ? 22.717 0.613 -29.926 1.00 96.06 97 GLY A CA 1
ATOM 755 C C . GLY A 1 97 ? 22.020 1.085 -31.202 1.00 96.06 97 GLY A C 1
ATOM 756 O O . GLY A 1 97 ? 20.797 1.039 -31.276 1.00 96.06 97 GLY A O 1
ATOM 757 N N . MET A 1 98 ? 22.793 1.562 -32.176 1.00 97.06 98 MET A N 1
ATOM 758 C CA . MET A 1 98 ? 22.298 2.125 -33.427 1.00 97.06 98 MET A CA 1
ATOM 759 C C . MET A 1 98 ? 22.206 1.062 -34.530 1.00 97.06 98 MET A C 1
ATOM 761 O O . MET A 1 98 ? 22.960 0.078 -34.505 1.00 97.06 98 MET A O 1
ATOM 765 N N . PRO A 1 99 ? 21.301 1.249 -35.509 1.00 97.38 99 PRO A N 1
ATOM 766 C CA . PRO A 1 99 ? 21.266 0.410 -36.700 1.00 97.38 99 PRO A CA 1
ATOM 767 C C . PRO A 1 99 ? 22.583 0.532 -37.470 1.00 97.38 99 PRO A C 1
ATOM 769 O O . PRO A 1 99 ? 23.220 1.585 -37.458 1.00 97.38 99 PRO A O 1
ATOM 772 N N . LEU A 1 100 ? 22.977 -0.549 -38.138 1.00 97.25 100 LEU A N 1
ATOM 773 C CA . LEU A 1 100 ? 24.163 -0.561 -38.987 1.00 97.25 100 LEU A CA 1
ATOM 774 C C . LEU A 1 100 ? 23.812 -0.038 -40.382 1.00 97.25 100 LEU A C 1
ATOM 776 O O . LEU A 1 100 ? 22.737 -0.314 -40.917 1.00 97.25 100 LEU A O 1
ATOM 780 N N . THR A 1 101 ? 24.727 0.725 -40.963 1.00 97.19 101 THR A N 1
ATOM 781 C CA . THR A 1 101 ? 24.675 1.193 -42.353 1.00 97.19 101 THR A CA 1
ATOM 782 C C . THR A 1 101 ? 24.943 0.047 -43.332 1.00 97.19 101 THR A C 1
ATOM 784 O O . THR A 1 101 ? 25.540 -0.964 -42.961 1.00 97.19 101 THR A O 1
ATOM 787 N N . GLY A 1 102 ? 24.534 0.203 -44.598 1.00 96.31 102 GLY A N 1
ATOM 788 C CA . GLY A 1 102 ? 24.767 -0.810 -45.641 1.00 96.31 102 GLY A CA 1
ATOM 789 C C . GLY A 1 102 ? 26.244 -1.189 -45.782 1.00 96.31 102 GLY A C 1
ATOM 790 O O . GLY A 1 102 ? 26.579 -2.372 -45.825 1.00 96.31 102 GLY A O 1
ATOM 791 N N . ASP A 1 103 ? 27.128 -0.193 -45.717 1.00 95.62 103 ASP A N 1
ATOM 792 C CA . ASP A 1 103 ? 28.570 -0.402 -45.675 1.00 95.62 103 ASP A CA 1
ATOM 793 C C . ASP A 1 103 ? 28.963 -1.283 -44.481 1.00 95.62 103 ASP A C 1
ATOM 795 O O . ASP A 1 103 ? 29.619 -2.310 -44.648 1.00 95.62 103 ASP A O 1
ATOM 799 N N . GLU A 1 104 ? 28.603 -0.905 -43.251 1.00 96.06 104 GLU A N 1
ATOM 800 C CA . GLU A 1 104 ? 28.949 -1.674 -42.043 1.00 96.06 104 GLU A CA 1
ATOM 801 C C . GLU A 1 104 ? 28.456 -3.127 -42.116 1.00 96.06 104 GLU A C 1
ATOM 803 O O . GLU A 1 104 ? 29.191 -4.031 -41.717 1.00 96.06 104 GLU A O 1
ATOM 808 N N . LEU A 1 105 ? 27.267 -3.363 -42.679 1.00 96.88 105 LEU A N 1
ATOM 809 C CA . LEU A 1 105 ? 26.743 -4.708 -42.927 1.00 96.88 105 LEU A CA 1
ATOM 810 C C . LEU A 1 105 ? 27.618 -5.485 -43.920 1.00 96.88 105 LEU A C 1
ATOM 812 O O . LEU A 1 105 ? 28.000 -6.615 -43.624 1.00 96.88 105 LEU A O 1
ATOM 816 N N . GLY A 1 106 ? 28.002 -4.876 -45.046 1.00 96.19 106 GLY A N 1
ATOM 817 C CA . GLY A 1 106 ? 28.886 -5.505 -46.034 1.00 96.19 106 GLY A CA 1
ATOM 818 C C . GLY A 1 106 ? 30.267 -5.856 -45.469 1.00 96.19 106 GLY A C 1
ATOM 819 O O . GLY A 1 106 ? 30.811 -6.926 -45.752 1.00 96.19 106 GLY A O 1
ATOM 820 N N . LEU A 1 107 ? 30.820 -5.001 -44.602 1.00 95.44 107 LEU A N 1
ATOM 821 C CA . LEU A 1 107 ? 32.060 -5.299 -43.884 1.00 95.44 107 LEU A CA 1
ATOM 822 C C . LEU A 1 107 ? 31.896 -6.512 -42.962 1.00 95.44 107 LEU A C 1
ATOM 824 O O . LEU A 1 107 ? 32.736 -7.409 -42.989 1.00 95.44 107 LEU A O 1
ATOM 828 N N . LEU A 1 108 ? 30.842 -6.550 -42.147 1.00 95.31 108 LEU A N 1
ATOM 829 C CA . LEU A 1 108 ? 30.602 -7.653 -41.216 1.00 95.31 108 LEU A CA 1
ATOM 830 C C . LEU A 1 108 ? 30.345 -8.976 -41.937 1.00 95.31 108 LEU A C 1
ATOM 832 O O . LEU A 1 108 ? 30.845 -10.002 -41.484 1.00 95.31 108 LEU A O 1
ATOM 836 N N . GLU A 1 109 ? 29.643 -8.955 -43.070 1.00 96.06 109 GLU A N 1
ATOM 837 C CA . GLU A 1 109 ? 29.457 -10.128 -43.930 1.00 96.06 109 GLU A CA 1
ATOM 838 C C . GLU A 1 109 ? 30.813 -10.669 -44.406 1.00 96.06 109 GLU A C 1
ATOM 840 O O . GLU A 1 109 ? 31.110 -11.845 -44.209 1.00 96.06 109 GLU A O 1
ATOM 845 N N . SER A 1 110 ? 31.697 -9.794 -44.909 1.00 94.69 110 SER A N 1
ATOM 846 C CA . SER A 1 110 ? 33.050 -10.183 -45.354 1.00 94.69 110 SER A CA 1
ATOM 847 C C . SER A 1 110 ? 33.936 -10.743 -44.237 1.00 94.69 110 SER A C 1
ATOM 849 O O . SER A 1 110 ? 34.936 -11.409 -44.496 1.00 94.69 110 SER A O 1
ATOM 851 N N . LEU A 1 111 ? 33.571 -10.459 -42.989 1.00 93.12 111 LEU A N 1
ATOM 852 C CA . LEU A 1 111 ? 34.253 -10.913 -41.790 1.00 93.12 111 LEU A CA 1
ATOM 853 C C . LEU A 1 111 ? 33.563 -12.130 -41.137 1.00 93.12 111 LEU A C 1
ATOM 855 O O . LEU A 1 111 ? 33.955 -12.529 -40.043 1.00 93.12 111 LEU A O 1
ATOM 859 N N . GLY A 1 112 ? 32.542 -12.716 -41.775 1.00 94.00 112 GLY A N 1
ATOM 860 C CA . GLY A 1 112 ? 31.824 -13.896 -41.276 1.00 94.00 112 GLY A CA 1
ATOM 861 C C . GLY A 1 112 ? 30.804 -13.607 -40.167 1.00 94.00 112 GLY A C 1
ATOM 862 O O . GLY A 1 112 ? 30.352 -14.523 -39.488 1.00 94.00 112 GLY A O 1
ATOM 863 N N . LEU A 1 113 ? 30.425 -12.341 -39.965 1.00 96.12 113 LEU A N 1
ATOM 864 C CA . LEU A 1 113 ? 29.477 -11.894 -38.935 1.00 96.12 113 LEU A CA 1
ATOM 865 C C . LEU A 1 113 ? 28.083 -11.559 -39.488 1.00 96.12 113 LEU A C 1
ATOM 867 O O . LEU A 1 113 ? 27.291 -10.913 -38.801 1.00 96.12 113 LEU A O 1
ATOM 871 N N . GLY A 1 114 ? 27.760 -12.002 -40.705 1.00 96.12 114 GLY A N 1
ATOM 872 C CA . GLY A 1 114 ? 26.498 -11.697 -41.386 1.00 96.12 114 GLY A CA 1
ATOM 873 C C . GLY A 1 114 ? 25.243 -12.088 -40.604 1.00 96.12 114 GLY A C 1
ATOM 874 O O . GLY A 1 114 ? 24.308 -11.299 -40.454 1.00 96.12 114 GLY A O 1
ATOM 875 N N . GLU A 1 115 ? 25.222 -13.295 -40.033 1.00 97.25 115 GLU A N 1
ATOM 876 C CA . GLU A 1 115 ? 24.084 -13.761 -39.232 1.00 97.25 115 GLU A CA 1
ATOM 877 C C . GLU A 1 115 ? 23.901 -12.924 -37.960 1.00 97.25 115 GLU A C 1
ATOM 879 O O . GLU A 1 115 ? 22.792 -12.472 -37.662 1.00 97.25 115 GLU A O 1
ATOM 884 N N . TRP A 1 116 ? 24.995 -12.652 -37.242 1.00 97.62 116 TRP A N 1
ATOM 885 C CA . TRP A 1 116 ? 24.964 -11.773 -36.076 1.00 97.62 116 TRP A CA 1
ATOM 886 C C . TRP A 1 116 ? 24.470 -10.369 -36.459 1.00 97.62 116 TRP A C 1
ATOM 888 O O . TRP A 1 116 ? 23.611 -9.822 -35.768 1.00 97.62 116 TRP A O 1
ATOM 898 N N . ALA A 1 117 ? 24.926 -9.813 -37.587 1.00 97.88 117 ALA A N 1
ATOM 899 C CA . ALA A 1 117 ? 24.507 -8.498 -38.069 1.00 97.88 117 ALA A CA 1
ATOM 900 C C . ALA A 1 117 ? 22.993 -8.438 -38.344 1.00 97.88 117 ALA A C 1
ATOM 902 O O . ALA A 1 117 ? 22.332 -7.470 -37.964 1.00 97.88 117 ALA A O 1
ATOM 903 N N . ARG A 1 118 ? 22.406 -9.503 -38.914 1.00 97.94 118 ARG A N 1
ATOM 904 C CA . ARG A 1 118 ? 20.946 -9.625 -39.091 1.00 97.94 118 ARG A CA 1
ATOM 905 C C . ARG A 1 118 ? 20.204 -9.664 -37.753 1.00 97.94 118 ARG A C 1
ATOM 907 O O . ARG A 1 118 ? 19.204 -8.960 -37.588 1.00 97.94 118 ARG A O 1
ATOM 914 N N . ARG A 1 119 ? 20.692 -10.439 -36.775 1.00 98.19 119 ARG A N 1
ATOM 915 C CA . ARG A 1 119 ? 20.096 -10.483 -35.424 1.00 98.19 119 ARG A CA 1
ATOM 916 C C . ARG A 1 119 ? 20.202 -9.135 -34.712 1.00 98.19 119 ARG A C 1
ATOM 918 O O . ARG A 1 119 ? 19.223 -8.712 -34.097 1.00 98.19 119 ARG A O 1
ATOM 925 N N . TRP A 1 120 ? 21.335 -8.443 -34.844 1.00 98.06 120 TRP A N 1
ATOM 926 C CA . TRP A 1 120 ? 21.542 -7.087 -34.337 1.00 98.06 120 TRP A CA 1
ATOM 927 C C . TRP A 1 120 ? 20.531 -6.107 -34.932 1.00 98.06 120 TRP A C 1
ATOM 929 O O . TRP A 1 120 ? 19.818 -5.437 -34.185 1.00 98.06 120 TRP A O 1
ATOM 939 N N . GLN A 1 121 ? 20.406 -6.073 -36.261 1.00 98.19 121 GLN A N 1
ATOM 940 C CA . GLN A 1 121 ? 19.492 -5.162 -36.946 1.00 98.19 121 GLN A CA 1
ATOM 941 C C . GLN A 1 121 ? 18.035 -5.410 -36.526 1.00 98.19 121 GLN A C 1
ATOM 943 O O . GLN A 1 121 ? 17.308 -4.467 -36.212 1.00 98.19 121 GLN A O 1
ATOM 948 N N . SER A 1 122 ? 17.632 -6.682 -36.426 1.00 98.06 122 SER A N 1
ATOM 949 C CA . SER A 1 122 ? 16.320 -7.072 -35.899 1.00 98.06 122 SER A CA 1
ATOM 950 C C . SER A 1 122 ? 16.121 -6.598 -34.453 1.00 98.06 122 SER A C 1
ATOM 952 O O . SER A 1 122 ? 15.093 -5.999 -34.136 1.00 98.06 122 SER A O 1
ATOM 954 N N . ALA A 1 123 ? 17.108 -6.802 -33.576 1.00 98.31 123 ALA A N 1
ATOM 955 C CA . ALA A 1 123 ? 17.029 -6.385 -32.178 1.00 98.31 123 ALA A CA 1
ATOM 956 C C . ALA A 1 123 ? 16.920 -4.858 -32.023 1.00 98.31 123 ALA A C 1
ATOM 958 O O . ALA A 1 123 ? 16.122 -4.396 -31.206 1.00 98.31 123 ALA A O 1
ATOM 959 N N . VAL A 1 124 ? 17.662 -4.079 -32.820 1.00 98.38 124 VAL A N 1
ATOM 960 C CA . VAL A 1 124 ? 17.586 -2.607 -32.835 1.00 98.38 124 VAL A CA 1
ATOM 961 C C . VAL A 1 124 ? 16.195 -2.137 -33.256 1.00 98.38 124 VAL A C 1
ATOM 963 O O . VAL A 1 124 ? 15.594 -1.319 -32.558 1.00 98.38 124 VAL A O 1
ATOM 966 N N . VAL A 1 125 ? 15.650 -2.677 -34.352 1.00 98.06 125 VAL A N 1
ATOM 967 C CA . VAL A 1 125 ? 14.312 -2.312 -34.848 1.00 98.06 125 VAL A CA 1
ATOM 968 C C . VAL A 1 125 ? 13.236 -2.644 -33.812 1.00 98.06 125 VAL A C 1
ATOM 970 O O . VAL A 1 125 ? 12.403 -1.796 -33.492 1.00 98.06 125 VAL A O 1
ATOM 973 N N . VAL A 1 126 ? 13.279 -3.847 -33.228 1.00 98.25 126 VAL A N 1
ATOM 974 C CA . VAL A 1 126 ? 12.311 -4.277 -32.206 1.00 98.25 126 VAL A CA 1
ATOM 975 C C . VAL A 1 126 ? 12.397 -3.404 -30.950 1.00 98.25 126 VAL A C 1
ATOM 977 O O . VAL A 1 126 ? 11.361 -2.993 -30.426 1.00 98.25 126 VAL A O 1
ATOM 980 N N . ALA A 1 127 ? 13.604 -3.081 -30.475 1.00 98.06 127 ALA A N 1
ATOM 981 C CA . ALA A 1 127 ? 13.795 -2.206 -29.318 1.00 98.06 127 ALA A CA 1
ATOM 982 C C . ALA A 1 127 ? 13.319 -0.771 -29.587 1.00 98.06 127 ALA A C 1
ATOM 984 O O . ALA A 1 127 ? 12.613 -0.196 -28.754 1.00 98.06 127 ALA A O 1
ATOM 985 N N . GLY A 1 128 ? 13.630 -0.213 -30.761 1.00 97.88 128 GLY A N 1
ATOM 986 C CA . GLY A 1 128 ? 13.167 1.111 -31.179 1.00 97.88 128 GLY A CA 1
ATOM 987 C C . GLY A 1 128 ? 11.642 1.195 -31.255 1.00 97.88 128 GLY A C 1
ATOM 988 O O . GLY A 1 128 ? 11.040 2.079 -30.642 1.00 97.88 128 GLY A O 1
ATOM 989 N N . ALA A 1 129 ? 11.003 0.228 -31.919 1.00 98.12 129 ALA A N 1
ATOM 990 C CA . ALA A 1 129 ? 9.546 0.156 -32.023 1.00 98.12 129 ALA A CA 1
ATOM 991 C C . ALA A 1 129 ? 8.875 0.004 -30.647 1.00 98.12 129 ALA A C 1
ATOM 993 O O . ALA A 1 129 ? 7.913 0.713 -30.342 1.00 98.12 129 ALA A O 1
ATOM 994 N N . ALA A 1 130 ? 9.408 -0.864 -29.779 1.00 98.06 130 ALA A N 1
ATOM 995 C CA . ALA A 1 130 ? 8.895 -1.035 -28.421 1.00 98.06 130 ALA A CA 1
ATOM 996 C C . ALA A 1 130 ? 9.013 0.255 -27.593 1.00 98.06 130 ALA A C 1
ATOM 998 O O . ALA A 1 130 ? 8.097 0.588 -26.839 1.00 98.06 130 ALA A O 1
ATOM 999 N N . ARG A 1 131 ? 10.106 1.011 -27.759 1.00 97.62 131 ARG A N 1
ATOM 1000 C CA . ARG A 1 131 ? 10.336 2.274 -27.047 1.00 97.62 131 ARG A CA 1
ATOM 1001 C C . ARG A 1 131 ? 9.363 3.360 -27.490 1.00 97.62 131 ARG A C 1
ATOM 1003 O O . ARG A 1 131 ? 8.781 4.024 -26.635 1.00 97.62 131 ARG A O 1
ATOM 1010 N N . VAL A 1 132 ? 9.143 3.509 -28.797 1.00 98.00 132 VAL A N 1
ATOM 1011 C CA . VAL A 1 132 ? 8.156 4.453 -29.352 1.00 98.00 132 VAL A CA 1
ATOM 1012 C C . VAL A 1 132 ? 6.745 4.108 -28.870 1.00 98.00 132 VAL A C 1
ATOM 1014 O O . VAL A 1 132 ? 6.040 4.986 -28.369 1.00 98.00 132 VAL A O 1
ATOM 1017 N N . ALA A 1 133 ? 6.356 2.831 -28.936 1.00 97.62 133 ALA A N 1
ATOM 1018 C CA . ALA A 1 133 ? 5.043 2.373 -28.485 1.00 97.62 133 ALA A CA 1
ATOM 1019 C C . ALA A 1 133 ? 4.820 2.629 -26.985 1.00 97.62 133 ALA A C 1
ATOM 1021 O O . ALA A 1 133 ? 3.803 3.205 -26.601 1.00 97.62 133 ALA A O 1
ATOM 1022 N N . ALA A 1 134 ? 5.787 2.263 -26.136 1.00 97.31 134 ALA A N 1
ATOM 1023 C CA . ALA A 1 134 ? 5.706 2.494 -24.695 1.00 97.31 134 ALA A CA 1
ATOM 1024 C C . ALA A 1 134 ? 5.644 3.991 -24.352 1.00 97.31 134 ALA A C 1
ATOM 1026 O O . ALA A 1 134 ? 4.868 4.390 -23.486 1.00 97.31 134 ALA A O 1
ATOM 1027 N N . ARG A 1 135 ? 6.417 4.835 -25.047 1.00 97.44 135 ARG A N 1
ATOM 1028 C CA . ARG A 1 135 ? 6.427 6.288 -24.829 1.00 97.44 135 ARG A CA 1
ATOM 1029 C C . ARG A 1 135 ? 5.101 6.941 -25.209 1.00 97.44 135 ARG A C 1
ATOM 1031 O O . ARG A 1 135 ? 4.602 7.774 -24.455 1.00 97.44 135 ARG A O 1
ATOM 1038 N N . SER A 1 136 ? 4.532 6.550 -26.348 1.00 96.50 136 SER A N 1
ATOM 1039 C CA . SER A 1 136 ? 3.220 7.025 -26.795 1.00 96.50 136 SER A CA 1
ATOM 1040 C C . SER A 1 136 ? 2.121 6.626 -25.803 1.00 96.50 136 SER A C 1
ATOM 1042 O O . SER A 1 136 ? 1.380 7.482 -25.316 1.00 96.50 136 SER A O 1
ATOM 1044 N N . ALA A 1 137 ? 2.092 5.351 -25.399 1.00 96.31 137 ALA A N 1
ATOM 1045 C CA . ALA A 1 137 ? 1.134 4.858 -24.413 1.00 96.31 137 ALA A CA 1
ATOM 1046 C C . ALA A 1 137 ? 1.281 5.566 -23.059 1.00 96.31 137 ALA A C 1
ATOM 1048 O O . ALA A 1 137 ? 0.282 5.952 -22.459 1.00 96.31 137 ALA A O 1
ATOM 1049 N N . TYR A 1 138 ? 2.511 5.799 -22.594 1.00 96.88 138 TYR A N 1
ATOM 1050 C CA . TYR A 1 138 ? 2.774 6.550 -21.365 1.00 96.88 138 TYR A CA 1
ATOM 1051 C C . TYR A 1 138 ? 2.223 7.979 -21.437 1.00 96.88 138 TYR A C 1
ATOM 1053 O O . TYR A 1 138 ? 1.556 8.431 -20.507 1.00 96.88 138 TYR A O 1
ATOM 1061 N N . ALA A 1 139 ? 2.444 8.691 -22.545 1.00 94.75 139 ALA A N 1
ATOM 1062 C CA . ALA A 1 139 ? 1.905 10.036 -22.726 1.00 94.75 139 ALA A CA 1
ATOM 1063 C C . ALA A 1 139 ? 0.365 10.055 -22.706 1.00 94.75 139 ALA A C 1
ATOM 1065 O O . ALA A 1 139 ? -0.222 10.912 -22.040 1.00 94.75 139 ALA A O 1
ATOM 1066 N N . ALA A 1 140 ? -0.279 9.091 -23.370 1.00 93.94 140 ALA A N 1
ATOM 1067 C CA . ALA A 1 140 ? -1.734 8.942 -23.374 1.00 93.94 140 ALA A CA 1
ATOM 1068 C C . ALA A 1 140 ? -2.285 8.609 -21.977 1.00 93.94 140 ALA A C 1
ATOM 1070 O O . ALA A 1 140 ? -3.200 9.277 -21.494 1.00 93.94 140 ALA A O 1
ATOM 1071 N N . ALA A 1 141 ? -1.673 7.645 -21.286 1.00 95.44 141 ALA A N 1
ATOM 1072 C CA . ALA A 1 141 ? -2.041 7.233 -19.936 1.00 95.44 141 ALA A CA 1
ATOM 1073 C C . ALA A 1 141 ? -2.025 8.407 -18.949 1.00 95.44 141 ALA A C 1
ATOM 1075 O O . ALA A 1 141 ? -2.981 8.602 -18.205 1.00 95.44 141 ALA A O 1
ATOM 1076 N N . ARG A 1 142 ? -0.999 9.268 -19.005 1.00 93.69 142 ARG A N 1
ATOM 1077 C CA . ARG A 1 142 ? -0.931 10.482 -18.174 1.00 93.69 142 ARG A CA 1
ATOM 1078 C C . ARG A 1 142 ? -2.123 11.411 -18.377 1.00 93.69 142 ARG A C 1
ATOM 1080 O O . ARG A 1 142 ? -2.594 11.999 -17.408 1.00 93.69 142 ARG A O 1
ATOM 1087 N N . LEU A 1 143 ? -2.594 11.586 -19.612 1.00 91.69 143 LEU A N 1
ATOM 1088 C CA . LEU A 1 143 ? -3.764 12.425 -19.892 1.00 91.69 143 LEU A CA 1
ATOM 1089 C C . LEU A 1 143 ? -5.035 11.809 -19.303 1.00 91.69 143 LEU A C 1
ATOM 1091 O O . LEU A 1 143 ? -5.822 12.525 -18.686 1.00 91.69 143 LEU A O 1
ATOM 1095 N N . VAL A 1 144 ? -5.197 10.489 -19.425 1.00 93.38 144 VAL A N 1
ATOM 1096 C CA . VAL A 1 144 ? -6.334 9.774 -18.831 1.00 93.38 144 VAL A CA 1
ATOM 1097 C C . VAL A 1 144 ? -6.301 9.860 -17.305 1.00 93.38 144 VAL A C 1
ATOM 1099 O O . VAL A 1 144 ? -7.316 10.207 -16.708 1.00 93.38 144 VAL A O 1
ATOM 1102 N N . THR A 1 145 ? -5.144 9.639 -16.674 1.00 94.75 145 THR A N 1
ATOM 1103 C CA . THR A 1 145 ? -4.977 9.747 -15.216 1.00 94.75 145 THR A CA 1
ATOM 1104 C C . THR A 1 145 ? -5.331 11.151 -14.714 1.00 94.75 145 THR A C 1
ATOM 1106 O O . THR A 1 145 ? -6.035 11.268 -13.718 1.00 94.75 145 THR A O 1
ATOM 1109 N N . ARG A 1 146 ? -4.939 12.233 -15.414 1.00 93.06 146 ARG A N 1
ATOM 1110 C CA . ARG A 1 146 ? -5.358 13.606 -15.042 1.00 93.06 146 ARG A CA 1
ATOM 1111 C C . ARG A 1 146 ? -6.870 13.765 -15.042 1.00 93.06 146 ARG A C 1
ATOM 1113 O O . ARG A 1 146 ? -7.426 14.273 -14.074 1.00 93.06 146 ARG A O 1
ATOM 1120 N N . ARG A 1 147 ? -7.514 13.321 -16.123 1.00 93.12 147 ARG A N 1
ATOM 1121 C CA . ARG A 1 147 ? -8.964 13.410 -16.267 1.00 93.12 147 ARG A CA 1
ATOM 1122 C C . ARG A 1 147 ? -9.668 12.620 -15.163 1.00 93.12 147 ARG A C 1
ATOM 1124 O O . ARG A 1 147 ? -10.558 13.162 -14.527 1.00 93.12 147 ARG A O 1
ATOM 1131 N N . LYS A 1 148 ? -9.209 11.398 -14.876 1.00 95.75 148 LYS A N 1
ATOM 1132 C CA . LYS A 1 148 ? -9.751 10.543 -13.809 1.00 95.75 148 LYS A CA 1
ATOM 1133 C C . LYS A 1 148 ? -9.604 11.155 -12.418 1.00 95.75 148 LYS A C 1
ATOM 1135 O O . LYS A 1 148 ? -10.543 11.104 -11.636 1.00 95.75 148 LYS A O 1
ATOM 1140 N N . VAL A 1 149 ? -8.469 11.791 -12.126 1.00 96.25 149 VAL A N 1
ATOM 1141 C CA . VAL A 1 149 ? -8.289 12.536 -10.870 1.00 96.25 149 VAL A CA 1
ATOM 1142 C C . VAL A 1 149 ? -9.276 13.699 -10.786 1.00 96.25 149 VAL A C 1
ATOM 1144 O O . VAL A 1 149 ? -9.891 13.881 -9.746 1.00 96.25 149 VAL A O 1
ATOM 1147 N N . ALA A 1 150 ? -9.463 14.466 -11.862 1.00 94.25 150 ALA A N 1
ATOM 1148 C CA . ALA A 1 150 ? -10.445 15.550 -11.872 1.00 94.25 150 ALA A CA 1
ATOM 1149 C C . ALA A 1 150 ? -11.885 15.033 -11.682 1.00 94.25 150 ALA A C 1
ATOM 1151 O O . ALA A 1 150 ? -12.606 15.582 -10.857 1.00 94.25 150 ALA A O 1
ATOM 1152 N N . GLU A 1 151 ? -12.266 13.956 -12.380 1.00 95.12 151 GLU A N 1
ATOM 1153 C CA . GLU A 1 151 ? -13.565 13.276 -12.237 1.00 95.12 151 GLU A CA 1
ATOM 1154 C C . GLU A 1 151 ? -13.794 12.778 -10.799 1.00 95.12 151 GLU A C 1
ATOM 1156 O O . GLU A 1 151 ? -14.880 12.946 -10.258 1.00 95.12 151 GLU A O 1
ATOM 1161 N N . ALA A 1 152 ? -12.777 12.221 -10.133 1.00 96.06 152 ALA A N 1
ATOM 1162 C CA . ALA A 1 152 ? -12.907 11.763 -8.748 1.00 96.06 152 ALA A CA 1
ATOM 1163 C C . ALA A 1 152 ? -13.239 12.907 -7.772 1.00 96.06 152 ALA A C 1
ATOM 1165 O O . ALA A 1 152 ? -13.958 12.698 -6.803 1.00 96.06 152 ALA A O 1
ATOM 1166 N N . TYR A 1 153 ? -12.754 14.124 -8.031 1.00 95.31 153 TYR A N 1
ATOM 1167 C CA . TYR A 1 153 ? -13.070 15.307 -7.222 1.00 95.31 153 TYR A CA 1
ATOM 1168 C C . TYR A 1 153 ? -14.416 15.962 -7.578 1.00 95.31 153 TYR A C 1
ATOM 1170 O O . TYR A 1 153 ? -14.808 16.928 -6.915 1.00 95.31 153 TYR A O 1
ATOM 1178 N N . ASP A 1 154 ? -15.150 15.435 -8.566 1.00 92.69 154 ASP A N 1
ATOM 1179 C CA . ASP A 1 154 ? -16.567 15.762 -8.768 1.00 92.69 154 ASP A CA 1
ATOM 1180 C C . ASP A 1 154 ? -17.461 15.066 -7.732 1.00 92.69 154 ASP A C 1
ATOM 1182 O O . ASP A 1 154 ? -18.540 15.578 -7.419 1.00 92.69 154 ASP A O 1
ATOM 1186 N N . ASP A 1 155 ? -16.974 13.987 -7.116 1.00 93.44 155 ASP A N 1
ATOM 1187 C CA . ASP A 1 155 ? -17.634 13.322 -5.998 1.00 93.44 155 ASP A CA 1
ATOM 1188 C C . ASP A 1 155 ? -17.547 14.177 -4.721 1.00 93.44 155 ASP A C 1
ATOM 1190 O O . ASP A 1 155 ? -16.480 14.624 -4.279 1.00 93.44 155 ASP A O 1
ATOM 1194 N N . GLU A 1 156 ? -18.706 14.426 -4.120 1.00 92.75 156 GLU A N 1
ATOM 1195 C CA . GLU A 1 156 ? -18.832 15.223 -2.908 1.00 92.75 156 GLU A CA 1
ATOM 1196 C C . GLU A 1 156 ? -18.154 14.575 -1.696 1.00 92.75 156 GLU A C 1
ATOM 1198 O O . GLU A 1 156 ? -17.538 15.285 -0.898 1.00 92.75 156 GLU A O 1
ATOM 1203 N N . SER A 1 157 ? -18.186 13.244 -1.590 1.00 91.38 157 SER A N 1
ATOM 1204 C CA . SER A 1 157 ? -17.524 12.503 -0.514 1.00 91.38 157 SER A CA 1
ATOM 1205 C C . SER A 1 157 ? -16.003 12.654 -0.584 1.00 91.38 157 SER A C 1
ATOM 1207 O O . SER A 1 157 ? -15.352 12.862 0.440 1.00 91.38 157 SER A O 1
ATOM 1209 N N . VAL A 1 158 ? -15.430 12.662 -1.794 1.00 94.69 158 VAL A N 1
ATOM 1210 C CA . VAL A 1 158 ? -13.992 12.884 -2.018 1.00 94.69 158 VAL A CA 1
ATOM 1211 C C . VAL A 1 158 ? -13.605 14.309 -1.640 1.00 94.69 158 VAL A C 1
ATOM 1213 O O . VAL A 1 158 ? -12.595 14.517 -0.965 1.00 94.69 158 VAL A O 1
ATOM 1216 N N . ARG A 1 159 ? -14.413 15.301 -2.029 1.00 93.94 159 ARG A N 1
ATOM 1217 C CA . ARG A 1 159 ? -14.216 16.707 -1.645 1.00 93.94 159 ARG A CA 1
ATOM 1218 C C . ARG A 1 159 ? -14.272 16.903 -0.134 1.00 93.94 159 ARG A C 1
ATOM 1220 O O . ARG A 1 159 ? -13.402 17.571 0.422 1.00 93.94 159 ARG A O 1
ATOM 1227 N N . GLN A 1 160 ? -15.252 16.292 0.520 1.00 91.94 160 GLN A N 1
ATOM 1228 C CA . GLN A 1 160 ? -15.407 16.349 1.965 1.00 91.94 160 GLN A CA 1
ATOM 1229 C C . GLN A 1 160 ? -14.232 15.680 2.686 1.00 91.94 160 GLN A C 1
ATOM 1231 O O . GLN A 1 160 ? -13.634 16.288 3.571 1.00 91.94 160 GLN A O 1
ATOM 1236 N N . ALA A 1 161 ? -13.831 14.477 2.267 1.00 91.81 161 ALA A N 1
ATOM 1237 C CA . ALA A 1 161 ? -12.671 13.782 2.821 1.00 91.81 161 ALA A CA 1
ATOM 1238 C C . ALA A 1 161 ? -11.366 14.568 2.596 1.00 91.81 161 ALA A C 1
ATOM 1240 O O . ALA A 1 161 ? -10.515 14.650 3.483 1.00 91.81 161 ALA A O 1
ATOM 1241 N N . ALA A 1 162 ? -11.211 15.202 1.430 1.00 92.31 162 ALA A N 1
ATOM 1242 C CA . ALA A 1 162 ? -10.068 16.058 1.140 1.00 92.31 162 ALA A CA 1
ATOM 1243 C C . ALA A 1 162 ? -10.025 17.293 2.041 1.00 92.31 162 ALA A C 1
ATOM 1245 O O . ALA A 1 162 ? -8.943 17.618 2.523 1.00 92.31 162 ALA A O 1
ATOM 1246 N N . PHE A 1 163 ? -11.170 17.932 2.298 1.00 91.81 163 PHE A N 1
ATOM 1247 C CA . PHE A 1 163 ? -11.278 19.042 3.242 1.00 91.81 163 PHE A CA 1
ATOM 1248 C C . PHE A 1 163 ? -10.920 18.614 4.665 1.00 91.81 163 PHE A C 1
ATOM 1250 O O . PHE A 1 163 ? -10.062 19.240 5.271 1.00 91.81 163 PHE A O 1
ATOM 1257 N N . LEU A 1 164 ? -11.487 17.513 5.167 1.00 88.12 164 LEU A N 1
ATOM 1258 C CA . LEU A 1 164 ? -11.183 17.005 6.512 1.00 88.12 164 LEU A CA 1
ATOM 1259 C C . LEU A 1 164 ? -9.698 16.651 6.681 1.00 88.12 164 LEU A C 1
ATOM 1261 O O . LEU A 1 164 ? -9.124 16.843 7.748 1.00 88.12 164 LEU A O 1
ATOM 1265 N N . ALA A 1 165 ? -9.054 16.145 5.627 1.00 87.75 165 ALA A N 1
ATOM 1266 C CA . ALA A 1 165 ? -7.644 15.775 5.678 1.00 87.75 165 ALA A CA 1
ATOM 1267 C C . ALA A 1 165 ? -6.674 16.952 5.444 1.00 87.75 165 ALA A C 1
ATOM 1269 O O . ALA A 1 165 ? -5.526 16.896 5.909 1.00 87.75 165 ALA A O 1
ATOM 1270 N N . ASP A 1 166 ? -7.078 17.948 4.650 1.00 89.62 166 ASP A N 1
ATOM 1271 C CA . ASP A 1 166 ? -6.289 19.128 4.280 1.00 89.62 166 ASP A CA 1
ATOM 1272 C C . ASP A 1 166 ? -7.187 20.285 3.758 1.00 89.62 166 ASP A C 1
ATOM 1274 O O . ASP A 1 166 ? -7.412 20.410 2.544 1.00 89.62 166 ASP A O 1
ATOM 1278 N N . PRO A 1 167 ? -7.695 21.158 4.655 1.00 89.06 167 PRO A N 1
ATOM 1279 C CA . PRO A 1 167 ? -8.571 22.273 4.281 1.00 89.06 167 PRO A CA 1
ATOM 1280 C C . PRO A 1 167 ? -7.929 23.255 3.290 1.00 89.06 167 PRO A C 1
ATOM 1282 O O . PRO A 1 167 ? -8.599 23.761 2.387 1.00 89.06 167 PRO A O 1
ATOM 1285 N N . GLY A 1 168 ? -6.620 23.502 3.419 1.00 88.19 168 GLY A N 1
ATOM 1286 C CA . GLY A 1 168 ? -5.880 24.417 2.547 1.00 88.19 168 GLY A CA 1
ATOM 1287 C C . GLY A 1 168 ? -5.753 23.884 1.119 1.00 88.19 168 GLY A C 1
ATOM 1288 O O . GLY A 1 168 ? -5.991 24.614 0.152 1.00 88.19 168 GLY A O 1
ATOM 1289 N N . PHE A 1 169 ? -5.453 22.593 0.964 1.00 91.19 169 PHE A N 1
ATOM 1290 C CA . PHE A 1 169 ? -5.491 21.932 -0.340 1.00 91.19 169 PHE A CA 1
ATOM 1291 C C . PHE A 1 169 ? -6.900 21.960 -0.949 1.00 91.19 169 PHE A C 1
ATOM 1293 O O . PHE A 1 169 ? -7.042 22.268 -2.135 1.00 91.19 169 PHE A O 1
ATOM 1300 N N . TYR A 1 170 ? -7.941 21.691 -0.153 1.00 91.50 170 TYR A N 1
ATOM 1301 C CA . TYR A 1 170 ? -9.326 21.762 -0.622 1.00 91.50 170 TYR A CA 1
ATOM 1302 C C . TYR A 1 170 ? -9.676 23.154 -1.179 1.00 91.50 170 TYR A C 1
ATOM 1304 O O . TYR A 1 170 ? -10.219 23.281 -2.276 1.00 91.50 170 TYR A O 1
ATOM 1312 N N . GLN A 1 171 ? -9.298 24.226 -0.485 1.00 89.44 171 GLN A N 1
ATOM 1313 C CA . GLN A 1 171 ? -9.520 25.587 -0.984 1.00 89.44 171 GLN A CA 1
ATOM 1314 C C . GLN A 1 171 ? -8.777 25.862 -2.289 1.00 89.44 171 GLN A C 1
ATOM 1316 O O . GLN A 1 171 ? -9.311 26.539 -3.168 1.00 89.44 171 GLN A O 1
ATOM 1321 N N . ALA A 1 172 ? -7.567 25.321 -2.446 1.00 90.38 172 ALA A N 1
ATOM 1322 C CA . ALA A 1 172 ? -6.802 25.472 -3.675 1.00 90.38 172 ALA A CA 1
ATOM 1323 C C . ALA A 1 172 ? -7.515 24.832 -4.879 1.00 90.38 172 ALA A C 1
ATOM 1325 O O . ALA A 1 172 ? -7.556 25.455 -5.938 1.00 90.38 172 ALA A O 1
ATOM 1326 N N . ILE A 1 173 ? -8.113 23.642 -4.727 1.00 91.38 173 ILE A N 1
ATOM 1327 C CA . ILE A 1 173 ? -8.860 22.985 -5.819 1.00 91.38 173 ILE A CA 1
ATOM 1328 C C . ILE A 1 173 ? -10.204 23.655 -6.120 1.00 91.38 173 ILE A C 1
ATOM 1330 O O . ILE A 1 173 ? -10.619 23.663 -7.275 1.00 91.38 173 ILE A O 1
ATOM 1334 N N . VAL A 1 174 ? -10.861 24.258 -5.124 1.00 88.81 174 VAL A N 1
ATOM 1335 C CA . VAL A 1 174 ? -12.097 25.030 -5.340 1.00 88.81 174 VAL A CA 1
ATOM 1336 C C . VAL A 1 174 ? -11.797 26.329 -6.090 1.00 88.81 174 VAL A C 1
ATOM 1338 O O . VAL A 1 174 ? -12.488 26.661 -7.049 1.00 88.81 174 VAL A O 1
ATOM 1341 N N . ARG A 1 175 ? -10.739 27.052 -5.699 1.00 88.38 175 ARG A N 1
ATOM 1342 C CA . ARG A 1 175 ? -10.319 28.300 -6.366 1.00 88.38 175 ARG A CA 1
ATOM 1343 C C . ARG A 1 175 ? -9.738 28.057 -7.758 1.00 88.38 175 ARG A C 1
ATOM 1345 O O . ARG A 1 175 ? -9.824 28.921 -8.629 1.00 88.38 175 ARG A O 1
ATOM 1352 N N . HIS A 1 176 ? -9.103 26.908 -7.961 1.00 88.56 176 HIS A N 1
ATOM 1353 C CA . HIS A 1 176 ? -8.448 26.544 -9.210 1.00 88.56 176 HIS A CA 1
ATOM 1354 C C . HIS A 1 176 ? -8.858 25.124 -9.615 1.00 88.56 176 HIS A C 1
ATOM 1356 O O . HIS A 1 176 ? -8.159 24.168 -9.268 1.00 88.56 176 HIS A O 1
ATOM 1362 N N . PRO A 1 177 ? -9.968 24.975 -10.361 1.00 85.38 177 PRO A N 1
ATOM 1363 C CA . PRO A 1 177 ? -10.458 23.671 -10.781 1.00 85.38 177 PRO A CA 1
ATOM 1364 C C . PRO A 1 177 ? -9.390 22.836 -11.494 1.00 85.38 177 PRO A C 1
ATOM 1366 O O . PRO A 1 177 ? -8.561 23.347 -12.253 1.00 85.38 177 PRO A O 1
ATOM 1369 N N . LEU A 1 178 ? -9.417 21.526 -11.247 1.00 89.56 178 LEU A N 1
ATOM 1370 C CA . LEU A 1 178 ? -8.481 20.581 -11.851 1.00 89.56 178 LEU A CA 1
ATOM 1371 C C . LEU A 1 178 ? -8.693 20.499 -13.370 1.00 89.56 178 LEU A C 1
ATOM 1373 O O . LEU A 1 178 ? -9.823 20.432 -13.854 1.00 89.56 178 LEU A O 1
ATOM 1377 N N . ALA A 1 179 ? -7.592 20.478 -14.126 1.00 82.12 179 ALA A N 1
ATOM 1378 C CA . ALA A 1 179 ? -7.641 20.427 -15.585 1.00 82.12 179 ALA A CA 1
ATOM 1379 C C . ALA A 1 179 ? -8.232 19.103 -16.090 1.00 82.12 179 ALA A C 1
ATOM 1381 O O . ALA A 1 179 ? -7.742 18.026 -15.741 1.00 82.12 179 ALA A O 1
ATOM 1382 N N . ARG A 1 180 ? -9.240 19.193 -16.969 1.00 79.06 180 ARG A N 1
ATOM 1383 C CA . ARG A 1 180 ? -9.942 18.030 -17.540 1.00 79.06 180 ARG A CA 1
ATOM 1384 C C . ARG A 1 180 ? -9.499 17.704 -18.959 1.00 79.06 180 ARG A C 1
ATOM 1386 O O . ARG A 1 180 ? -9.410 16.526 -19.307 1.00 79.06 180 ARG A O 1
ATOM 1393 N N . ARG A 1 181 ? -9.232 18.719 -19.788 1.00 74.31 181 ARG A N 1
ATOM 1394 C CA . ARG A 1 181 ? -8.864 18.533 -21.197 1.00 74.31 181 ARG A CA 1
ATOM 1395 C C . ARG A 1 181 ? -7.368 18.746 -21.428 1.00 74.31 181 ARG A C 1
ATOM 1397 O O . ARG A 1 181 ? -6.701 19.462 -20.672 1.00 74.31 181 ARG A O 1
ATOM 1404 N N . PRO A 1 182 ? -6.807 18.136 -22.486 1.00 63.56 182 PRO A N 1
ATOM 1405 C CA . PRO A 1 182 ? -5.507 18.543 -23.003 1.00 63.56 182 PRO A CA 1
ATOM 1406 C C . PRO A 1 182 ? -5.530 20.050 -23.306 1.00 63.56 182 PRO A C 1
ATOM 1408 O O . PRO A 1 182 ? -6.389 20.506 -24.049 1.00 63.56 182 PRO A O 1
ATOM 1411 N N . GLY A 1 183 ? -4.616 20.820 -22.710 1.00 63.91 183 GLY A N 1
ATOM 1412 C CA . GLY A 1 183 ? -4.577 22.286 -22.848 1.00 63.91 183 GLY A CA 1
ATOM 1413 C C . GLY A 1 183 ? -4.963 23.043 -21.573 1.00 63.91 183 GLY A C 1
ATOM 1414 O O . GLY A 1 183 ? -4.217 23.932 -21.169 1.00 63.91 183 GLY A O 1
ATOM 1415 N N . ASP A 1 184 ? -6.004 22.598 -20.856 1.00 60.41 184 ASP A N 1
ATOM 1416 C CA . ASP A 1 184 ? -6.546 23.239 -19.633 1.00 60.41 184 ASP A CA 1
ATOM 1417 C C . ASP A 1 184 ? -5.538 23.312 -18.463 1.00 60.41 184 ASP A C 1
ATOM 1419 O O . ASP A 1 184 ? -5.762 23.968 -17.447 1.00 60.41 184 ASP A O 1
ATOM 1423 N N . GLY A 1 185 ? -4.409 22.608 -18.582 1.00 56.53 185 GLY A N 1
ATOM 1424 C CA . GLY A 1 185 ? -3.397 22.458 -17.538 1.00 56.53 185 GLY A CA 1
ATOM 1425 C C . GLY A 1 185 ? -1.956 22.603 -18.015 1.00 56.53 185 GLY A C 1
ATOM 1426 O O . GLY A 1 185 ? -1.054 22.012 -17.421 1.00 56.53 185 GLY A O 1
ATOM 1427 N N . THR A 1 186 ? -1.698 23.351 -19.091 1.00 60.34 186 THR A N 1
ATOM 1428 C CA . THR A 1 186 ? -0.316 23.674 -19.511 1.00 60.34 186 THR A CA 1
ATOM 1429 C C . THR A 1 186 ? 0.402 24.528 -18.460 1.00 60.34 186 THR A C 1
ATOM 1431 O O . THR A 1 186 ? 1.599 24.336 -18.192 1.00 60.34 186 THR A O 1
ATOM 1434 N N . ALA A 1 187 ? -0.354 25.394 -17.777 1.00 73.62 187 ALA A N 1
ATOM 1435 C CA . ALA A 1 187 ? 0.116 26.195 -16.659 1.00 73.62 187 ALA A CA 1
ATOM 1436 C C . ALA A 1 187 ? 0.741 25.309 -15.569 1.00 73.62 187 ALA A C 1
ATOM 1438 O O . ALA A 1 187 ? 0.164 24.318 -15.110 1.00 73.62 187 ALA A O 1
ATOM 1439 N N . ARG A 1 188 ? 1.946 25.683 -15.122 1.00 81.38 188 ARG A N 1
ATOM 1440 C CA . ARG A 1 188 ? 2.704 24.966 -14.081 1.00 81.38 188 ARG A CA 1
ATOM 1441 C C . ARG A 1 188 ? 1.861 24.705 -12.825 1.00 81.38 188 ARG A C 1
ATOM 1443 O O . ARG A 1 188 ? 1.940 23.612 -12.272 1.00 81.38 188 ARG A O 1
ATOM 1450 N N . ARG A 1 189 ? 1.028 25.671 -12.420 1.00 81.94 189 ARG A N 1
ATOM 1451 C CA . ARG A 1 189 ? 0.125 25.565 -11.262 1.00 81.94 189 ARG A CA 1
ATOM 1452 C C . ARG A 1 189 ? -0.847 24.387 -11.384 1.00 81.94 189 ARG A C 1
ATOM 1454 O O . ARG A 1 189 ? -0.907 23.572 -10.473 1.00 81.94 189 ARG A O 1
ATOM 1461 N N . SER A 1 190 ? -1.533 24.253 -12.519 1.00 84.19 190 SER A N 1
ATOM 1462 C CA . SER A 1 190 ? -2.510 23.178 -12.748 1.00 84.19 190 SER A CA 1
ATOM 1463 C C . SER A 1 190 ? -1.864 21.786 -12.685 1.00 84.19 190 SER A C 1
ATOM 1465 O O . SER A 1 190 ? -2.394 20.868 -12.054 1.00 84.19 190 SER A O 1
ATOM 1467 N N . ARG A 1 191 ? -0.646 21.640 -13.230 1.00 84.56 191 ARG A N 1
ATOM 1468 C CA . ARG A 1 191 ? 0.130 20.389 -13.128 1.00 84.56 191 ARG A CA 1
ATOM 1469 C C . ARG A 1 191 ? 0.476 20.026 -11.685 1.00 84.56 191 ARG A C 1
ATOM 1471 O O . ARG A 1 191 ? 0.345 18.863 -11.312 1.00 84.56 191 ARG A O 1
ATOM 1478 N N . LEU A 1 192 ? 0.919 21.002 -10.892 1.00 89.38 192 LEU A N 1
ATOM 1479 C CA . LEU A 1 192 ? 1.256 20.788 -9.482 1.00 89.38 192 LEU A CA 1
ATOM 1480 C C . LEU A 1 192 ? 0.015 20.433 -8.659 1.00 89.38 192 LEU A C 1
ATOM 1482 O O . LEU A 1 192 ? 0.059 19.484 -7.881 1.00 89.38 192 LEU A O 1
ATOM 1486 N N . LEU A 1 193 ? -1.094 21.137 -8.885 1.00 91.75 193 LEU A N 1
ATOM 1487 C CA . LEU A 1 193 ? -2.347 20.896 -8.179 1.00 91.75 193 LEU A CA 1
ATOM 1488 C C . LEU A 1 193 ? -2.936 19.521 -8.513 1.00 91.75 193 LEU A C 1
ATOM 1490 O O . LEU A 1 193 ? -3.341 18.799 -7.611 1.00 91.75 193 LEU A O 1
ATOM 1494 N N . THR A 1 194 ? -2.878 19.101 -9.781 1.00 93.38 194 THR A N 1
ATOM 1495 C CA . THR A 1 194 ? -3.305 17.750 -10.186 1.00 93.38 194 THR A CA 1
ATOM 1496 C C . THR A 1 194 ? -2.436 16.665 -9.547 1.00 93.38 194 THR A C 1
ATOM 1498 O O . THR A 1 194 ? -2.950 15.641 -9.108 1.00 93.38 194 THR A O 1
ATOM 1501 N N . ALA A 1 195 ? -1.119 16.877 -9.452 1.00 92.75 195 ALA A N 1
ATOM 1502 C CA . ALA A 1 195 ? -0.230 15.936 -8.771 1.00 92.75 195 ALA A CA 1
ATOM 1503 C C . ALA A 1 195 ? -0.508 15.864 -7.256 1.00 92.75 195 ALA A C 1
ATOM 1505 O O . ALA A 1 195 ? -0.425 14.787 -6.669 1.00 92.75 195 ALA A O 1
ATOM 1506 N N . ALA A 1 196 ? -0.851 16.989 -6.621 1.00 94.00 196 ALA A N 1
ATOM 1507 C CA . ALA A 1 196 ? -1.274 17.017 -5.222 1.00 94.00 196 ALA A CA 1
ATOM 1508 C C . ALA A 1 196 ? -2.615 16.288 -5.023 1.00 94.00 196 ALA A C 1
ATOM 1510 O O . ALA A 1 196 ? -2.702 15.420 -4.158 1.00 94.00 196 ALA A O 1
ATOM 1511 N N . ALA A 1 197 ? -3.602 16.555 -5.883 1.00 96.06 197 ALA A N 1
ATOM 1512 C CA . ALA A 1 197 ? -4.906 15.894 -5.882 1.00 96.06 197 ALA A CA 1
ATOM 1513 C C . ALA A 1 197 ? -4.791 14.379 -6.068 1.00 96.06 197 ALA A C 1
ATOM 1515 O O . ALA A 1 197 ? -5.382 13.613 -5.317 1.00 96.06 197 ALA A O 1
ATOM 1516 N N . HIS A 1 198 ? -3.959 13.931 -7.007 1.00 96.69 198 HIS A N 1
ATOM 1517 C CA . HIS A 1 198 ? -3.686 12.511 -7.229 1.00 96.69 198 HIS A CA 1
ATOM 1518 C C . HIS A 1 198 ? -3.101 11.815 -5.991 1.00 96.69 198 HIS A C 1
ATOM 1520 O O . HIS A 1 198 ? -3.518 10.715 -5.626 1.00 96.69 198 HIS A O 1
ATOM 1526 N N . ARG A 1 199 ? -2.140 12.456 -5.318 1.00 95.00 199 ARG A N 1
ATOM 1527 C CA . ARG A 1 199 ? -1.531 11.927 -4.090 1.00 95.00 199 ARG A CA 1
ATOM 1528 C C . ARG A 1 199 ? -2.531 11.872 -2.941 1.00 95.00 199 ARG A C 1
ATOM 1530 O O . ARG A 1 199 ? -2.576 10.878 -2.222 1.00 95.00 199 ARG A O 1
ATOM 1537 N N . GLN A 1 200 ? -3.325 12.928 -2.783 1.00 94.19 200 GLN A N 1
ATOM 1538 C CA . GLN A 1 200 ? -4.367 13.004 -1.767 1.00 94.19 200 GLN A CA 1
ATOM 1539 C C . GLN A 1 200 ? -5.429 11.923 -2.005 1.00 94.19 200 GLN A C 1
ATOM 1541 O O . GLN A 1 200 ? -5.746 11.194 -1.075 1.00 94.19 200 GLN A O 1
ATOM 1546 N N . LEU A 1 201 ? -5.893 11.740 -3.246 1.00 96.12 201 LEU A N 1
ATOM 1547 C CA . LEU A 1 201 ? -6.859 10.702 -3.615 1.00 96.12 201 LEU A CA 1
ATOM 1548 C C . LEU A 1 201 ? -6.364 9.298 -3.242 1.00 96.12 201 LEU A C 1
ATOM 1550 O O . LEU A 1 201 ? -7.072 8.566 -2.555 1.00 96.12 201 LEU A O 1
ATOM 1554 N N . ARG A 1 202 ? -5.123 8.939 -3.606 1.00 95.38 202 ARG A N 1
ATOM 1555 C CA . ARG A 1 202 ? -4.498 7.666 -3.186 1.00 95.38 202 ARG A CA 1
ATOM 1556 C C . ARG A 1 202 ? -4.414 7.535 -1.667 1.00 95.38 202 ARG A C 1
ATOM 1558 O O . ARG A 1 202 ? -4.667 6.464 -1.122 1.00 95.38 202 ARG A O 1
ATOM 1565 N N . ARG A 1 203 ? -4.063 8.620 -0.970 1.00 92.25 203 ARG A N 1
ATOM 1566 C CA . ARG A 1 203 ? -3.970 8.613 0.493 1.00 92.25 203 ARG A CA 1
ATOM 1567 C C . ARG A 1 203 ? -5.327 8.399 1.150 1.00 92.25 203 ARG A C 1
ATOM 1569 O O . ARG A 1 203 ? -5.360 7.665 2.118 1.00 92.25 203 ARG A O 1
ATOM 1576 N N . LEU A 1 204 ? -6.397 9.006 0.644 1.00 92.75 204 LEU A N 1
ATOM 1577 C CA . LEU A 1 204 ? -7.743 8.894 1.215 1.00 92.75 204 LEU A CA 1
ATOM 1578 C C . LEU A 1 204 ? -8.411 7.543 0.915 1.00 92.75 204 LEU A C 1
ATOM 1580 O O . LEU A 1 204 ? -9.244 7.089 1.683 1.00 92.75 204 LEU A O 1
ATOM 1584 N N . THR A 1 205 ? -8.063 6.906 -0.204 1.00 94.06 205 THR A N 1
ATOM 1585 C CA . THR A 1 205 ? -8.687 5.648 -0.665 1.00 94.06 205 THR A CA 1
ATOM 1586 C C . THR A 1 205 ? -7.992 4.393 -0.155 1.00 94.06 205 THR A C 1
ATOM 1588 O O . THR A 1 205 ? -8.629 3.349 -0.066 1.00 94.06 205 THR A O 1
ATOM 1591 N N . VAL A 1 206 ? -6.698 4.476 0.172 1.00 90.94 206 VAL A N 1
ATOM 1592 C CA . VAL A 1 206 ? -5.908 3.335 0.674 1.00 90.94 206 VAL A CA 1
ATOM 1593 C C . VAL A 1 206 ? -5.397 3.582 2.091 1.00 90.94 206 VAL A C 1
ATOM 1595 O O . VAL A 1 206 ? -5.288 2.652 2.884 1.00 90.94 206 VAL A O 1
ATOM 1598 N N . GLY A 1 207 ? -5.089 4.831 2.441 1.00 75.31 207 GLY A N 1
ATOM 1599 C CA . GLY A 1 207 ? -4.736 5.205 3.803 1.00 75.31 207 GLY A CA 1
ATOM 1600 C C . GLY A 1 207 ? -5.996 5.542 4.591 1.00 75.31 207 GLY A C 1
ATOM 1601 O O . GLY A 1 207 ? -6.761 6.408 4.192 1.00 75.31 207 GLY A O 1
ATOM 1602 N N . GLY A 1 208 ? -6.210 4.916 5.749 1.00 64.12 208 GLY A N 1
ATOM 1603 C CA . GLY A 1 208 ? -7.378 5.200 6.604 1.00 64.12 208 GLY A CA 1
ATOM 1604 C C . GLY A 1 208 ? -7.403 6.602 7.249 1.00 64.12 208 GLY A C 1
ATOM 1605 O O . GLY A 1 208 ? -7.898 6.760 8.359 1.00 64.12 208 GLY A O 1
ATOM 1606 N N . GLN A 1 209 ? -6.781 7.615 6.643 1.00 66.31 209 GLN A N 1
ATOM 1607 C CA . GLN A 1 209 ? -6.810 8.994 7.125 1.00 66.31 209 GLN A CA 1
ATOM 1608 C C . GLN A 1 209 ? -8.074 9.700 6.637 1.00 66.31 209 GLN A C 1
ATOM 1610 O O . GLN A 1 209 ? -8.306 9.767 5.436 1.00 66.31 209 GLN A O 1
ATOM 1615 N N . GLY A 1 210 ? -8.838 10.276 7.566 1.00 65.81 210 GLY A N 1
ATOM 1616 C CA . GLY A 1 210 ? -10.041 11.053 7.249 1.00 65.81 210 GLY A CA 1
ATOM 1617 C C . GLY A 1 210 ? -11.271 10.214 6.892 1.00 65.81 210 GLY A C 1
ATOM 1618 O O . GLY A 1 210 ? -12.309 10.788 6.577 1.00 65.81 210 GLY A O 1
ATOM 1619 N N . GLY A 1 211 ? -11.169 8.882 6.944 1.00 81.06 211 GLY A N 1
ATOM 1620 C CA . GLY A 1 211 ? -12.316 7.988 6.822 1.00 81.06 211 GLY A CA 1
ATOM 1621 C C . GLY A 1 211 ? -13.097 7.866 8.138 1.00 81.06 211 GLY A C 1
ATOM 1622 O O . GLY A 1 211 ? -12.542 8.134 9.208 1.00 81.06 211 GLY A O 1
ATOM 1623 N N . PRO A 1 212 ? -14.379 7.468 8.082 1.00 86.62 212 PRO A N 1
ATOM 1624 C CA . PRO A 1 212 ? -15.203 7.304 9.262 1.00 86.62 212 PRO A CA 1
ATOM 1625 C C . PRO A 1 212 ? -14.747 6.099 10.087 1.00 86.62 212 PRO A C 1
ATOM 1627 O O . PRO A 1 212 ? -14.296 5.065 9.575 1.00 86.62 212 PRO A O 1
ATOM 1630 N N . VAL A 1 213 ? -14.934 6.243 11.388 1.00 87.00 213 VAL A N 1
ATOM 1631 C CA . VAL A 1 213 ? -14.765 5.194 12.385 1.00 87.00 213 VAL A CA 1
ATOM 1632 C C . VAL A 1 213 ? -16.102 4.491 12.590 1.00 87.00 213 VAL A C 1
ATOM 1634 O O . VAL A 1 213 ? -17.148 5.136 12.569 1.00 87.00 213 VAL A O 1
ATOM 1637 N N . LEU A 1 214 ? -16.114 3.179 12.807 1.00 91.00 214 LEU A N 1
ATOM 1638 C CA . LEU A 1 214 ? -17.346 2.487 13.177 1.00 91.00 214 LEU A CA 1
ATOM 1639 C C . LEU A 1 214 ? -17.112 1.470 14.281 1.00 91.00 214 LEU A C 1
ATOM 1641 O O . LEU A 1 214 ? -16.097 0.776 14.300 1.00 91.00 214 LEU A O 1
ATOM 1645 N N . TYR A 1 215 ? -18.064 1.400 15.203 1.00 91.81 215 TYR A N 1
ATOM 1646 C CA . TYR A 1 215 ? -18.082 0.386 16.243 1.00 91.81 215 TYR A CA 1
ATOM 1647 C C . TYR A 1 215 ? -18.771 -0.864 15.717 1.00 91.81 215 TYR A C 1
ATOM 1649 O O . TYR A 1 215 ? -19.859 -0.795 15.147 1.00 91.81 215 TYR A O 1
ATOM 1657 N N . ALA A 1 216 ? -18.130 -2.005 15.901 1.00 93.69 216 ALA A N 1
ATOM 1658 C CA . ALA A 1 216 ? -18.651 -3.307 15.531 1.00 93.69 216 ALA A CA 1
ATOM 1659 C C . ALA A 1 216 ? -18.521 -4.251 16.727 1.00 93.69 216 ALA A C 1
ATOM 1661 O O . ALA A 1 216 ? -17.729 -4.003 17.637 1.00 93.69 216 ALA A O 1
ATOM 1662 N N . ARG A 1 217 ? -19.315 -5.321 16.744 1.00 93.69 217 ARG A N 1
ATOM 1663 C CA . ARG A 1 217 ? -19.300 -6.299 17.840 1.00 93.69 217 ARG A CA 1
ATOM 1664 C C . ARG A 1 217 ? -19.101 -7.722 17.346 1.00 93.69 217 ARG A C 1
ATOM 1666 O O . ARG A 1 217 ? -19.470 -8.058 16.222 1.00 93.69 217 ARG A O 1
ATOM 1673 N N . PHE A 1 218 ? -18.559 -8.572 18.200 1.00 94.69 218 PHE A N 1
ATOM 1674 C CA . PHE A 1 218 ? -18.524 -10.009 17.971 1.00 94.69 218 PHE A CA 1
ATOM 1675 C C . PHE A 1 218 ? -19.840 -10.664 18.404 1.00 94.69 218 PHE A C 1
ATOM 1677 O O . PHE A 1 218 ? -20.451 -10.275 19.400 1.00 94.69 218 PHE A O 1
ATOM 1684 N N . GLU A 1 219 ? -20.273 -11.678 17.659 1.00 93.31 219 GLU A N 1
ATOM 1685 C CA . GLU A 1 219 ? -21.447 -12.498 17.969 1.00 93.31 219 GLU A CA 1
ATOM 1686 C C . GLU A 1 219 ? -21.072 -13.987 17.832 1.00 93.31 219 GLU A C 1
ATOM 1688 O O . GLU A 1 219 ? -21.307 -14.590 16.785 1.00 93.31 219 GLU A O 1
ATOM 1693 N N . PRO A 1 220 ? -20.468 -14.602 18.872 1.00 90.75 220 PRO A N 1
ATOM 1694 C CA . PRO A 1 220 ? -19.865 -15.938 18.775 1.00 90.75 220 PRO A CA 1
ATOM 1695 C C . PRO A 1 220 ? -20.829 -17.040 18.328 1.00 90.75 220 PRO A C 1
ATOM 1697 O O . PRO A 1 220 ? -20.427 -17.984 17.657 1.00 90.75 220 PRO A O 1
ATOM 1700 N N . HIS A 1 221 ? -22.109 -16.909 18.684 1.00 89.06 221 HIS A N 1
ATOM 1701 C CA . HIS A 1 221 ? -23.163 -17.874 18.357 1.00 89.06 221 HIS A CA 1
ATOM 1702 C C . HIS A 1 221 ? -23.988 -17.471 17.118 1.00 89.06 221 HIS A C 1
ATOM 1704 O O . HIS A 1 221 ? -25.015 -18.079 16.827 1.00 89.06 221 HIS A O 1
ATOM 1710 N N . GLY A 1 222 ? -23.579 -16.424 16.394 1.00 81.94 222 GLY A N 1
ATOM 1711 C CA . GLY A 1 222 ? -24.253 -15.957 15.184 1.00 81.94 222 GLY A CA 1
ATOM 1712 C C . GLY A 1 222 ? -23.905 -16.807 13.958 1.00 81.94 222 GLY A C 1
ATOM 1713 O O . GLY A 1 222 ? -22.738 -17.085 13.699 1.00 81.94 222 GLY A O 1
ATOM 1714 N N . GLY A 1 223 ? -24.918 -17.175 13.166 1.00 74.56 223 GLY A N 1
ATOM 1715 C CA . GLY A 1 223 ? -24.793 -18.076 12.008 1.00 74.56 223 GLY A CA 1
ATOM 1716 C C . GLY A 1 223 ? -24.218 -17.486 10.710 1.00 74.56 223 GLY A C 1
ATOM 1717 O O . GLY A 1 223 ? -24.562 -17.977 9.645 1.00 74.56 223 GLY A O 1
ATOM 1718 N N . GLY A 1 224 ? -23.406 -16.424 10.741 1.00 88.62 224 GLY A N 1
ATOM 1719 C CA . GLY A 1 224 ? -22.745 -15.917 9.527 1.00 88.62 224 GLY A CA 1
ATOM 1720 C C . GLY A 1 224 ? -21.477 -15.121 9.820 1.00 88.62 224 GLY A C 1
ATOM 1721 O O . GLY A 1 224 ? -21.427 -14.413 10.820 1.00 88.62 224 GLY A O 1
ATOM 1722 N N . ALA A 1 225 ? -20.468 -15.212 8.948 1.00 92.50 225 ALA A N 1
ATOM 1723 C CA . ALA A 1 225 ? -19.166 -14.562 9.135 1.00 92.50 225 ALA A CA 1
ATOM 1724 C C . ALA A 1 225 ? -19.252 -13.036 9.340 1.00 92.50 225 ALA A C 1
ATOM 1726 O O . ALA A 1 225 ? -18.561 -12.484 10.194 1.00 92.50 225 ALA A O 1
ATOM 1727 N N . LEU A 1 226 ? -20.124 -12.358 8.590 1.00 95.44 226 LEU A N 1
ATOM 1728 C CA . LEU A 1 226 ? -20.360 -10.919 8.676 1.00 95.44 226 LEU A CA 1
ATOM 1729 C C . LEU A 1 226 ? -21.852 -10.632 8.521 1.00 95.44 226 LEU A C 1
ATOM 1731 O O . LEU A 1 226 ? -22.487 -11.139 7.598 1.00 95.44 226 LEU A O 1
ATOM 1735 N N . ARG A 1 227 ? -22.396 -9.761 9.371 1.00 94.81 227 ARG A N 1
ATOM 1736 C CA . ARG A 1 227 ? -23.705 -9.139 9.150 1.00 94.81 227 ARG A CA 1
ATOM 1737 C C . ARG A 1 227 ? -23.553 -7.632 9.241 1.00 94.81 227 ARG A C 1
ATOM 1739 O O . ARG A 1 227 ? -22.881 -7.121 10.138 1.00 94.81 227 ARG A O 1
ATOM 1746 N N . VAL A 1 228 ? -24.179 -6.941 8.302 1.00 94.69 228 VAL A N 1
ATOM 1747 C CA . VAL A 1 228 ? -24.258 -5.483 8.262 1.00 94.69 228 VAL A CA 1
ATOM 1748 C C . VAL A 1 228 ? -25.740 -5.146 8.241 1.00 94.69 228 VAL A C 1
ATOM 1750 O O . VAL A 1 228 ? -26.445 -5.546 7.320 1.00 94.69 228 VAL A O 1
ATOM 1753 N N . GLY A 1 229 ? -26.224 -4.508 9.301 1.00 93.94 229 GLY A N 1
ATOM 1754 C CA . GLY A 1 229 ? -27.595 -4.018 9.376 1.00 93.94 229 GLY A CA 1
ATOM 1755 C C . GLY A 1 229 ? -27.791 -2.733 8.574 1.00 93.94 229 GLY A C 1
ATOM 1756 O O . GLY A 1 229 ? -26.837 -2.155 8.053 1.00 93.94 229 GLY A O 1
ATOM 1757 N N . GLU A 1 230 ? -29.037 -2.267 8.536 1.00 94.75 230 GLU A N 1
ATOM 1758 C CA . GLU A 1 230 ? -29.409 -1.021 7.862 1.00 94.75 230 GLU A CA 1
ATOM 1759 C C . GLU A 1 230 ? -28.619 0.192 8.393 1.00 94.75 230 GLU A C 1
ATOM 1761 O O . GLU A 1 230 ? -28.370 0.283 9.606 1.00 94.75 230 GLU A O 1
ATOM 1766 N N . PRO A 1 231 ? -28.236 1.141 7.516 1.00 94.38 231 PRO A N 1
ATOM 1767 C CA . PRO A 1 231 ? -27.504 2.333 7.916 1.00 94.38 231 PRO A CA 1
ATOM 1768 C C . PRO A 1 231 ? -28.337 3.196 8.875 1.00 94.38 231 PRO A C 1
ATOM 1770 O O . PRO A 1 231 ? -29.511 3.482 8.649 1.00 94.38 231 PRO A O 1
ATOM 1773 N N . GLY A 1 232 ? -27.710 3.628 9.966 1.00 92.06 232 GLY A N 1
ATOM 1774 C CA . GLY A 1 232 ? -28.251 4.594 10.915 1.00 92.06 232 GLY A CA 1
ATOM 1775 C C . GLY A 1 232 ? -27.780 6.029 10.646 1.00 92.06 232 GLY A C 1
ATOM 1776 O O . GLY A 1 232 ? -27.080 6.299 9.669 1.00 92.06 232 GLY A O 1
ATOM 1777 N N . PRO A 1 233 ? -28.128 6.978 11.532 1.00 89.06 233 PRO A N 1
ATOM 1778 C CA . PRO A 1 233 ? -27.637 8.344 11.424 1.00 89.06 233 PRO A CA 1
ATOM 1779 C C . PRO A 1 233 ? -26.119 8.401 11.637 1.00 89.06 233 PRO A C 1
ATOM 1781 O O . PRO A 1 233 ? -25.581 7.805 12.573 1.00 89.06 233 PRO A O 1
ATOM 1784 N N . GLN A 1 234 ? -25.426 9.171 10.798 1.00 88.38 234 GLN A N 1
ATOM 1785 C CA . GLN A 1 234 ? -24.024 9.508 11.027 1.00 88.38 234 GLN A CA 1
ATOM 1786 C C . GLN A 1 234 ? -23.907 10.454 12.228 1.00 88.38 234 GLN A C 1
ATOM 1788 O O . GLN A 1 234 ? -24.565 11.493 12.281 1.00 88.38 234 GLN A O 1
ATOM 1793 N N . ARG A 1 235 ? -23.024 10.122 13.172 1.00 89.94 235 ARG A N 1
ATOM 1794 C CA . ARG A 1 235 ? -22.649 10.996 14.285 1.00 89.94 235 ARG A CA 1
ATOM 1795 C C . ARG A 1 235 ? -21.378 11.741 13.918 1.00 89.94 235 ARG A C 1
ATOM 1797 O O . ARG A 1 235 ? -20.432 11.156 13.395 1.00 89.94 235 ARG A O 1
ATOM 1804 N N . VAL A 1 236 ? -21.362 13.036 14.191 1.00 90.12 236 VAL A N 1
ATOM 1805 C CA . VAL A 1 236 ? -20.205 13.900 13.965 1.00 90.12 236 VAL A CA 1
ATOM 1806 C C . VAL A 1 236 ? -19.864 14.544 15.293 1.00 90.12 236 VAL A C 1
ATOM 1808 O O . VAL A 1 236 ? -20.733 15.151 15.917 1.00 90.12 236 VAL A O 1
ATOM 1811 N N . VAL A 1 237 ? -18.613 14.423 15.721 1.00 89.50 237 VAL A N 1
ATOM 1812 C CA . VAL A 1 237 ? -18.113 15.147 16.887 1.00 89.50 237 VAL A CA 1
ATOM 1813 C C . VAL A 1 237 ? -17.043 16.113 16.416 1.00 89.50 237 VAL A C 1
ATOM 1815 O O . VAL A 1 237 ? -16.132 15.743 15.680 1.00 89.50 237 VAL A O 1
ATOM 1818 N N . VAL A 1 238 ? -17.194 17.368 16.824 1.00 91.81 238 VAL A N 1
ATOM 1819 C CA . VAL A 1 238 ? -16.273 18.454 16.500 1.00 91.81 238 VAL A CA 1
ATOM 1820 C C . VAL A 1 238 ? -15.714 18.994 17.803 1.00 91.81 238 VAL A C 1
ATOM 1822 O O . VAL A 1 238 ? -16.493 19.360 18.687 1.00 91.81 238 VAL A O 1
ATOM 1825 N N . GLU A 1 239 ? -14.394 19.085 17.891 1.00 91.81 239 GLU A N 1
ATOM 1826 C CA . GLU A 1 239 ? -13.662 19.742 18.973 1.00 91.81 239 GLU A CA 1
ATOM 1827 C C . GLU A 1 239 ? -12.951 20.997 18.451 1.00 91.81 239 GLU A C 1
ATOM 1829 O O . GLU A 1 239 ? -12.548 21.060 17.286 1.00 91.81 239 GLU A O 1
ATOM 1834 N N . VAL A 1 240 ? -12.806 22.005 19.315 1.00 91.69 240 VAL A N 1
ATOM 1835 C CA . VAL A 1 240 ? -11.910 23.143 19.062 1.00 91.69 240 VAL A CA 1
ATOM 1836 C C . VAL A 1 240 ? -10.488 22.600 19.020 1.00 91.69 240 VAL A C 1
ATOM 1838 O O . VAL A 1 240 ? -10.078 21.901 19.944 1.00 91.69 240 VAL A O 1
ATOM 1841 N N . GLY A 1 241 ? -9.738 22.894 17.962 1.00 89.69 241 GLY A N 1
ATOM 1842 C CA . GLY A 1 241 ? -8.339 22.489 17.926 1.00 89.69 241 GLY A CA 1
ATOM 1843 C C . GLY A 1 241 ? -7.443 23.443 18.720 1.00 89.69 241 GLY A C 1
ATOM 1844 O O . GLY A 1 241 ? -7.732 24.633 18.874 1.00 89.69 241 GLY A O 1
ATOM 1845 N N . ASP A 1 242 ? -6.320 22.916 19.207 1.00 87.50 242 ASP A N 1
ATOM 1846 C CA . ASP A 1 242 ? -5.395 23.622 20.105 1.00 87.50 242 ASP A CA 1
ATOM 1847 C C . ASP A 1 242 ? -4.857 24.929 19.520 1.00 87.50 242 ASP A C 1
ATOM 1849 O O . ASP A 1 242 ? -4.462 25.838 20.251 1.00 87.50 242 ASP A O 1
ATOM 1853 N N . TRP A 1 243 ? -4.778 25.033 18.192 1.00 90.00 243 TRP A N 1
ATOM 1854 C CA . TRP A 1 243 ? -4.379 26.277 17.547 1.00 90.00 243 TRP A CA 1
ATOM 1855 C C . TRP A 1 243 ? -5.439 27.362 17.745 1.00 90.00 243 TRP A C 1
ATOM 1857 O O . TRP A 1 243 ? -5.101 28.439 18.235 1.00 90.00 243 TRP A O 1
ATOM 1867 N N . LEU A 1 244 ? -6.705 27.062 17.435 1.00 90.44 244 LEU A N 1
ATOM 1868 C CA . LEU A 1 244 ? -7.809 28.012 17.562 1.00 90.44 244 LEU A CA 1
ATOM 1869 C C . LEU A 1 244 ? -7.976 28.473 19.012 1.00 90.44 244 LEU A C 1
ATOM 1871 O O . LEU A 1 244 ? -8.060 29.672 19.266 1.00 90.44 244 LEU A O 1
ATOM 1875 N N . ALA A 1 245 ? -7.952 27.525 19.954 1.00 90.06 245 ALA A N 1
ATOM 1876 C CA . ALA A 1 245 ? -8.053 27.818 21.382 1.00 90.06 245 ALA A CA 1
ATOM 1877 C C . ALA A 1 245 ? -6.949 28.779 21.852 1.00 90.06 245 ALA A C 1
ATOM 1879 O O . ALA A 1 245 ? -7.230 29.742 22.563 1.00 90.06 245 ALA A O 1
ATOM 1880 N N . ARG A 1 246 ? -5.699 28.552 21.422 1.00 89.62 246 ARG A N 1
ATOM 1881 C CA . ARG A 1 246 ? -4.558 29.397 21.806 1.00 89.62 246 ARG A CA 1
ATOM 1882 C C . ARG A 1 246 ? -4.593 30.795 21.191 1.00 89.62 246 ARG A C 1
ATOM 1884 O O . ARG A 1 246 ? -4.137 31.723 21.844 1.00 89.62 246 ARG A O 1
ATOM 1891 N N . HIS A 1 247 ? -5.085 30.942 19.961 1.00 90.38 247 HIS A N 1
ATOM 1892 C CA . HIS A 1 247 ? -5.014 32.218 19.234 1.00 90.38 247 HIS A CA 1
ATOM 1893 C C . HIS A 1 247 ? -6.224 33.119 19.487 1.00 90.38 247 HIS A C 1
ATOM 1895 O O . HIS A 1 247 ? -6.084 34.334 19.460 1.00 90.38 247 HIS A O 1
ATOM 1901 N N . LEU A 1 248 ? -7.396 32.551 19.792 1.00 91.25 248 LEU A N 1
ATOM 1902 C CA . LEU A 1 248 ? -8.545 33.365 20.194 1.00 91.25 248 LEU A CA 1
ATOM 1903 C C . LEU A 1 248 ? -8.409 33.921 21.613 1.00 91.25 248 LEU A C 1
ATOM 1905 O O . LEU A 1 248 ? -8.964 34.977 21.891 1.00 91.25 248 LEU A O 1
ATOM 1909 N N . GLY A 1 249 ? -7.760 33.196 22.533 1.00 86.88 249 GLY A N 1
ATOM 1910 C CA . GLY A 1 249 ? -7.685 33.579 23.952 1.00 86.88 249 GLY A CA 1
ATOM 1911 C C . GLY A 1 249 ? -9.035 33.585 24.694 1.00 86.88 249 GLY A C 1
ATOM 1912 O O . GLY A 1 249 ? -9.066 33.825 25.897 1.00 86.88 249 GLY A O 1
ATOM 1913 N N . ASP A 1 250 ? -10.139 33.286 24.001 1.00 90.12 250 ASP A N 1
ATOM 1914 C CA . ASP A 1 250 ? -11.508 33.256 24.514 1.00 90.12 250 ASP A CA 1
ATOM 1915 C C . ASP A 1 250 ? -12.152 31.892 24.218 1.00 90.12 250 ASP A C 1
ATOM 1917 O O . ASP A 1 250 ? -12.530 31.570 23.084 1.00 90.12 250 ASP A O 1
ATOM 1921 N N . ALA A 1 251 ? -12.287 31.080 25.270 1.00 91.62 251 ALA A N 1
ATOM 1922 C CA . ALA A 1 251 ? -12.884 29.751 25.191 1.00 91.62 251 ALA A CA 1
ATOM 1923 C C . ALA A 1 251 ? -14.373 29.788 24.804 1.00 91.62 251 ALA A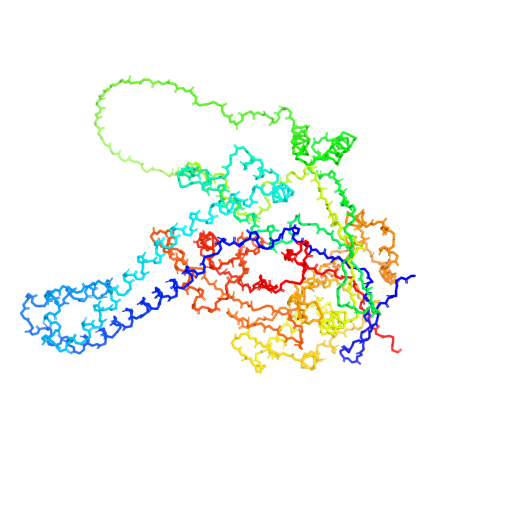 C 1
ATOM 1925 O O . ALA A 1 251 ? -14.833 28.907 24.077 1.00 91.62 251 ALA A O 1
ATOM 1926 N N . SER A 1 252 ? -15.119 30.809 25.238 1.00 93.50 252 SER A N 1
ATOM 1927 C CA . SER A 1 252 ? -16.548 30.944 24.925 1.00 93.50 252 SER A CA 1
ATOM 1928 C C . SER A 1 252 ? -16.741 31.246 23.444 1.00 93.50 252 SER A C 1
ATOM 1930 O O . SER A 1 252 ? -17.586 30.644 22.780 1.00 93.50 252 SER A O 1
ATOM 1932 N N . ARG A 1 253 ? -15.900 32.127 22.893 1.00 93.62 253 ARG A N 1
ATOM 1933 C CA . ARG A 1 253 ? -15.903 32.440 21.464 1.00 93.62 253 ARG A CA 1
ATOM 1934 C C . ARG A 1 253 ? -15.484 31.250 20.605 1.00 93.62 253 ARG A C 1
ATOM 1936 O O . ARG A 1 253 ? -16.099 31.000 19.567 1.00 93.62 253 ARG A O 1
ATOM 1943 N N . ALA A 1 254 ? -14.461 30.504 21.023 1.00 92.81 254 ALA A N 1
ATOM 1944 C CA . ALA A 1 254 ? -14.037 29.291 20.328 1.00 92.81 254 ALA A CA 1
ATOM 1945 C C . ALA A 1 254 ? -15.167 28.246 20.275 1.00 92.81 254 ALA A C 1
ATOM 1947 O O . ALA A 1 254 ? -15.414 27.643 19.227 1.00 92.81 254 ALA A O 1
ATOM 1948 N N . GLU A 1 255 ? -15.897 28.089 21.378 1.00 94.25 255 GLU A N 1
ATOM 1949 C CA . GLU A 1 255 ? -17.035 27.180 21.492 1.00 94.25 255 GLU A CA 1
ATOM 1950 C C . GLU A 1 255 ? -18.235 27.621 20.636 1.00 94.25 255 GLU A C 1
ATOM 1952 O O . GLU A 1 255 ? -18.854 26.797 19.962 1.00 94.25 255 GLU A O 1
ATOM 1957 N N . GLU A 1 256 ? -18.521 28.924 20.564 1.00 95.88 256 GLU A N 1
ATOM 1958 C CA . GLU A 1 256 ? -19.536 29.481 19.661 1.00 95.88 256 GLU A CA 1
ATOM 1959 C C . GLU A 1 256 ? -19.217 29.166 18.188 1.00 95.88 256 GLU A C 1
ATOM 1961 O O . GLU A 1 256 ? -20.082 28.712 17.430 1.00 95.88 256 GLU A O 1
ATOM 1966 N N . LEU A 1 257 ? -17.964 29.377 17.771 1.00 95.31 257 LEU A N 1
ATOM 1967 C CA . LEU A 1 257 ? -17.503 29.084 16.411 1.00 95.31 257 LEU A CA 1
ATOM 1968 C C . LEU A 1 257 ? -17.582 27.583 16.103 1.00 95.31 257 LEU A C 1
ATOM 1970 O O . LEU A 1 257 ? -18.048 27.201 15.025 1.00 95.31 257 LEU A O 1
ATOM 1974 N N . ARG A 1 258 ? -17.201 26.733 17.065 1.00 95.62 258 ARG A N 1
ATOM 1975 C CA . ARG A 1 258 ? -17.340 25.273 16.983 1.00 95.62 258 ARG A CA 1
ATOM 1976 C C . ARG A 1 258 ? -18.799 24.859 16.804 1.00 95.62 258 ARG A C 1
ATOM 1978 O O . ARG A 1 258 ? -19.093 24.058 15.918 1.00 95.62 258 ARG A O 1
ATOM 1985 N N . ALA A 1 259 ? -19.720 25.412 17.595 1.00 95.12 259 ALA A N 1
ATOM 1986 C CA . ALA A 1 259 ? -21.147 25.099 17.524 1.00 95.12 259 ALA A CA 1
ATOM 1987 C C . ALA A 1 259 ? -21.765 25.494 16.171 1.00 95.12 259 ALA A C 1
ATOM 1989 O O . ALA A 1 259 ? -22.521 24.716 15.577 1.00 95.12 259 ALA A O 1
ATOM 1990 N N . ARG A 1 260 ? -21.397 26.666 15.633 1.00 95.75 260 ARG A N 1
ATOM 1991 C CA . ARG A 1 260 ? -21.803 27.094 14.281 1.00 95.75 260 ARG A CA 1
ATOM 1992 C C . ARG A 1 260 ? -21.275 26.144 13.210 1.00 95.75 260 ARG A C 1
ATOM 1994 O O . ARG A 1 260 ? -22.041 25.685 12.368 1.00 95.75 260 ARG A O 1
ATOM 2001 N N . TYR A 1 261 ? -19.990 25.801 13.262 1.00 94.75 261 TYR A N 1
ATOM 2002 C CA . TYR A 1 261 ? -19.393 24.852 12.324 1.00 94.75 261 TYR A CA 1
ATOM 2003 C C . TYR A 1 261 ? -20.078 23.473 12.385 1.00 94.75 261 TYR A C 1
ATOM 2005 O O . TYR A 1 261 ? -20.442 22.918 11.348 1.00 94.75 261 TYR A O 1
ATOM 2013 N N . ALA A 1 262 ? -20.313 22.939 13.588 1.00 92.62 262 ALA A N 1
ATOM 2014 C CA . ALA A 1 262 ? -20.898 21.614 13.796 1.00 92.62 262 ALA A CA 1
ATOM 2015 C C . ALA A 1 262 ? -22.350 21.497 13.295 1.00 92.62 262 ALA A C 1
ATOM 2017 O O . ALA A 1 262 ? -22.719 20.471 12.720 1.00 92.62 262 ALA A O 1
ATOM 2018 N N . SER A 1 263 ? -23.161 22.542 13.488 1.00 93.81 263 SER A N 1
ATOM 2019 C CA . SER A 1 263 ? -24.576 22.580 13.076 1.00 93.81 263 SER A CA 1
ATOM 2020 C C . SER A 1 263 ? -24.784 22.853 11.584 1.00 93.81 263 SER A C 1
ATOM 2022 O O . SER A 1 263 ? -25.861 22.591 11.051 1.00 93.81 263 SER A O 1
ATOM 2024 N N . THR A 1 264 ? -23.760 23.347 10.888 1.00 93.75 264 THR A N 1
ATOM 2025 C CA . THR A 1 264 ? -23.868 23.701 9.472 1.00 93.75 264 THR A CA 1
ATOM 2026 C C . THR A 1 264 ? -23.755 22.455 8.581 1.00 93.75 264 THR A C 1
ATOM 2028 O O . THR A 1 264 ? -22.874 21.623 8.815 1.00 93.75 264 THR A O 1
ATOM 2031 N N . PRO A 1 265 ? -24.588 22.288 7.537 1.00 92.19 265 PRO A N 1
ATOM 2032 C CA . PRO A 1 265 ? -24.418 21.209 6.568 1.00 92.19 265 PRO A CA 1
ATOM 2033 C C . PRO A 1 265 ? -23.179 21.403 5.679 1.00 92.19 265 PRO A C 1
ATOM 2035 O O . PRO A 1 265 ? -22.604 22.485 5.544 1.00 92.19 265 PRO A O 1
ATOM 2038 N N . TRP A 1 266 ? -22.729 20.318 5.062 1.00 88.50 266 TRP A N 1
ATOM 2039 C CA . TRP A 1 266 ? -21.739 20.391 3.991 1.00 88.50 266 TRP A CA 1
ATOM 2040 C C . TRP A 1 266 ? -22.435 20.812 2.676 1.00 88.50 266 TRP A C 1
ATOM 2042 O O . TRP A 1 266 ? -23.559 20.362 2.455 1.00 88.50 266 TRP A O 1
ATOM 2052 N N . PRO A 1 267 ? -21.814 21.647 1.810 1.00 91.69 267 PRO A N 1
ATOM 2053 C CA . PRO A 1 267 ? -20.448 22.188 1.874 1.00 91.69 267 PRO A CA 1
ATOM 2054 C C . PRO A 1 267 ? -20.288 23.522 2.627 1.00 91.69 267 PRO A C 1
ATOM 2056 O O . PRO A 1 267 ? -19.175 24.046 2.700 1.00 91.69 267 PRO A O 1
ATOM 2059 N N . GLN A 1 268 ? -21.350 24.085 3.211 1.00 92.88 268 GLN A N 1
ATOM 2060 C CA . GLN A 1 268 ? -21.320 25.403 3.864 1.00 92.88 268 GLN A CA 1
ATOM 2061 C C . GLN A 1 268 ? -20.348 25.460 5.058 1.00 92.88 268 GLN A C 1
ATOM 2063 O O . GLN A 1 268 ? -19.790 26.519 5.344 1.00 92.88 268 GLN A O 1
ATOM 2068 N N . ARG A 1 269 ? -20.035 24.320 5.691 1.00 91.75 269 ARG A N 1
ATOM 2069 C CA . ARG A 1 269 ? -18.999 24.208 6.743 1.00 91.75 269 ARG A CA 1
ATOM 2070 C C . ARG A 1 269 ? -17.657 24.844 6.388 1.00 91.75 269 ARG A C 1
ATOM 2072 O O . ARG A 1 269 ? -16.987 25.374 7.270 1.00 91.75 269 ARG A O 1
ATOM 2079 N N . VAL A 1 270 ? -17.268 24.821 5.114 1.00 91.31 270 VAL A N 1
ATOM 2080 C CA . VAL A 1 270 ? -15.998 25.402 4.649 1.00 91.31 270 VAL A CA 1
ATOM 2081 C C . VAL A 1 270 ? -15.934 26.900 4.961 1.00 91.31 270 VAL A C 1
ATOM 2083 O O . VAL A 1 270 ? -14.883 27.404 5.349 1.00 91.31 270 VAL A O 1
ATOM 2086 N N . GLN A 1 271 ? -17.061 27.605 4.837 1.00 92.38 271 GLN A N 1
ATOM 2087 C CA . GLN A 1 271 ? -17.144 29.038 5.119 1.00 92.38 271 GLN A CA 1
ATOM 2088 C C . GLN A 1 271 ? -16.971 29.316 6.615 1.00 92.38 271 GLN A C 1
ATOM 2090 O O . GLN A 1 271 ? -16.244 30.231 6.985 1.00 92.38 271 GLN A O 1
ATOM 2095 N N . HIS A 1 272 ? -17.572 28.493 7.480 1.00 93.62 272 HIS A N 1
ATOM 2096 C CA . HIS A 1 272 ? -17.433 28.638 8.933 1.00 93.62 272 HIS A CA 1
ATOM 2097 C C . HIS A 1 272 ? -16.042 28.263 9.438 1.00 93.62 272 HIS A C 1
ATOM 2099 O O . HIS A 1 272 ? -15.546 28.900 10.363 1.00 93.62 272 HIS A O 1
ATOM 2105 N N . TYR A 1 273 ? -15.393 27.276 8.815 1.00 93.06 273 TYR A N 1
ATOM 2106 C CA . TYR A 1 273 ? -13.989 26.970 9.082 1.00 93.06 273 TYR A CA 1
ATOM 2107 C C . TYR A 1 273 ? -13.101 28.182 8.792 1.00 93.06 273 TYR A C 1
ATOM 2109 O O . TYR A 1 273 ? -12.315 28.593 9.641 1.00 93.06 273 TYR A O 1
ATOM 2117 N N . GLU A 1 274 ? -13.254 28.791 7.612 1.00 91.06 274 GLU A N 1
ATOM 2118 C CA . GLU A 1 274 ? -12.466 29.968 7.241 1.00 91.06 274 GLU A CA 1
ATOM 2119 C C . GLU A 1 274 ? -12.805 31.189 8.094 1.00 91.06 274 GLU A C 1
ATOM 2121 O O . GLU A 1 274 ? -11.897 31.903 8.501 1.00 91.06 274 GLU A O 1
ATOM 2126 N N . ALA A 1 275 ? -14.075 31.401 8.439 1.00 91.44 275 ALA A N 1
ATOM 2127 C CA . ALA A 1 275 ? -14.465 32.470 9.352 1.00 91.44 275 ALA A CA 1
ATOM 2128 C C . ALA A 1 275 ? -13.818 32.302 10.736 1.00 91.44 275 ALA A C 1
ATOM 2130 O O . 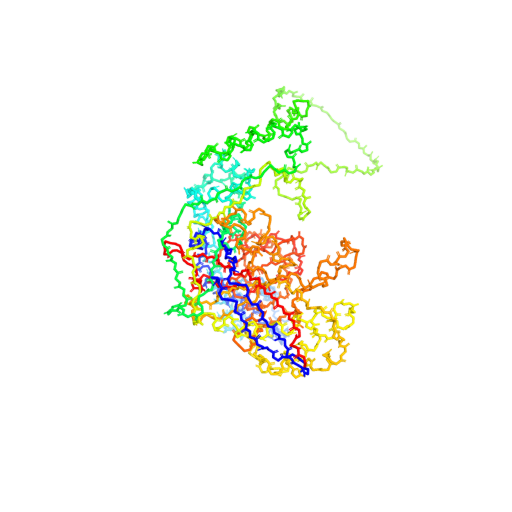ALA A 1 275 ? -13.309 33.272 11.291 1.00 91.44 275 ALA A O 1
ATOM 2131 N N . ALA A 1 276 ? -13.788 31.079 11.278 1.00 91.56 276 ALA A N 1
ATOM 2132 C CA . ALA A 1 276 ? -13.132 30.790 12.551 1.00 91.56 276 ALA A CA 1
ATOM 2133 C C . ALA A 1 276 ? -11.612 30.979 12.472 1.00 91.56 276 ALA A C 1
ATOM 2135 O O . ALA A 1 276 ? -11.012 31.551 13.378 1.00 91.56 276 ALA A O 1
ATOM 2136 N N . ARG A 1 277 ? -10.994 30.553 11.365 1.00 92.06 277 ARG A N 1
ATOM 2137 C CA . ARG A 1 277 ? -9.571 30.775 11.105 1.00 92.06 277 ARG A CA 1
ATOM 2138 C C . ARG A 1 277 ? -9.232 32.263 11.046 1.00 92.06 277 ARG A C 1
ATOM 2140 O O . ARG A 1 277 ? -8.274 32.676 11.681 1.00 92.06 277 ARG A O 1
ATOM 2147 N N . LEU A 1 278 ? -10.003 33.046 10.290 1.00 90.50 278 LEU A N 1
ATOM 2148 C CA . LEU A 1 278 ? -9.805 34.490 10.154 1.00 90.50 278 LEU A CA 1
ATOM 2149 C C . LEU A 1 278 ? -10.036 35.220 11.479 1.00 90.50 278 LEU A C 1
ATOM 2151 O O . LEU A 1 278 ? -9.291 36.137 11.782 1.00 90.50 278 LEU A O 1
ATOM 2155 N N . ALA A 1 279 ? -11.011 34.792 12.287 1.00 87.94 279 ALA A N 1
ATOM 2156 C CA . ALA A 1 279 ? -11.259 35.369 13.610 1.00 87.94 279 ALA A CA 1
ATOM 2157 C C . ALA A 1 279 ? -10.093 35.170 14.594 1.00 87.94 279 ALA A C 1
ATOM 2159 O O . ALA A 1 279 ? -9.972 35.929 15.547 1.00 87.94 279 ALA A O 1
ATOM 2160 N N . ALA A 1 280 ? -9.270 34.142 14.379 1.00 87.69 280 ALA A N 1
ATOM 2161 C CA . ALA A 1 280 ? -8.109 33.828 15.205 1.00 87.69 280 ALA A CA 1
ATOM 2162 C C . ALA A 1 280 ? -6.800 34.436 14.682 1.00 87.69 280 ALA A C 1
ATOM 2164 O O . ALA A 1 280 ? -5.773 34.327 15.344 1.00 87.69 280 ALA A O 1
ATOM 2165 N N . LEU A 1 281 ? -6.812 35.038 13.490 1.00 87.81 281 LEU A N 1
ATOM 2166 C CA . LEU A 1 281 ? -5.694 35.836 13.002 1.00 87.81 281 LEU A CA 1
ATOM 2167 C C . LEU A 1 281 ? -5.881 37.260 13.532 1.00 87.81 281 LEU A C 1
ATOM 2169 O O . LEU A 1 281 ? -6.910 37.880 13.266 1.00 87.81 281 LEU A O 1
ATOM 2173 N N . ASP A 1 282 ? -4.907 37.765 14.288 1.00 69.38 282 ASP A N 1
ATOM 2174 C CA . ASP A 1 282 ? -4.912 39.156 14.738 1.00 69.38 282 ASP A CA 1
ATOM 2175 C C . ASP A 1 282 ? -4.956 40.078 13.500 1.00 69.38 282 ASP A C 1
ATOM 2177 O O . ASP A 1 282 ? -4.151 39.888 12.579 1.00 69.38 282 ASP A O 1
ATOM 2181 N N . PRO A 1 283 ? -5.863 41.069 13.417 1.00 58.72 283 PRO A N 1
ATOM 2182 C CA . PRO A 1 283 ? -5.808 42.073 12.360 1.00 58.72 283 PRO A CA 1
ATOM 2183 C C . PRO A 1 283 ? -4.444 42.783 12.258 1.00 58.72 283 PRO A C 1
ATOM 2185 O O . PRO A 1 283 ? -4.106 43.247 11.170 1.00 58.72 283 PRO A O 1
ATOM 2188 N N . ALA A 1 284 ? -3.638 42.826 13.329 1.00 55.56 284 ALA A N 1
ATOM 2189 C CA . ALA A 1 284 ? -2.268 43.348 13.302 1.00 55.56 284 ALA A CA 1
ATOM 2190 C C . ALA A 1 284 ? -1.250 42.413 12.608 1.00 55.56 284 ALA A C 1
ATOM 2192 O O . ALA A 1 284 ? -0.284 42.902 12.023 1.00 55.56 284 ALA A O 1
ATOM 2193 N N . ASP A 1 285 ? -1.488 41.097 12.599 1.00 51.62 285 ASP A N 1
ATOM 2194 C CA . ASP A 1 285 ? -0.652 40.095 11.911 1.00 51.62 285 ASP A CA 1
ATOM 2195 C C . ASP A 1 285 ? -1.092 39.851 10.452 1.00 51.62 285 ASP A C 1
ATOM 2197 O O . ASP A 1 285 ? -0.402 39.182 9.679 1.00 51.62 285 ASP A O 1
ATOM 2201 N N . ALA A 1 286 ? -2.232 40.414 10.040 1.00 46.66 286 ALA A N 1
ATOM 2202 C CA . ALA A 1 286 ? -2.796 40.302 8.695 1.00 46.66 286 ALA A CA 1
ATOM 2203 C C . ALA A 1 286 ? -2.259 41.365 7.709 1.00 46.66 286 ALA A C 1
ATOM 2205 O O . ALA A 1 286 ? -3.008 41.868 6.866 1.00 46.66 286 ALA A O 1
ATOM 2206 N N . ALA A 1 287 ? -0.971 41.720 7.780 1.00 36.62 287 ALA A N 1
ATOM 2207 C CA . ALA A 1 287 ? -0.351 42.567 6.759 1.00 36.62 287 ALA A CA 1
ATOM 2208 C C . ALA A 1 287 ? -0.348 41.842 5.389 1.00 36.62 287 ALA A C 1
ATOM 2210 O O . ALA A 1 287 ? -0.017 40.653 5.319 1.00 36.62 287 ALA A O 1
ATOM 2211 N N . PRO A 1 288 ? -0.715 42.516 4.283 1.00 44.00 288 PRO A N 1
ATOM 2212 C CA . PRO A 1 288 ? -0.877 41.876 2.987 1.00 44.00 288 PRO A CA 1
ATOM 2213 C C . PRO A 1 288 ? 0.477 41.683 2.299 1.00 44.00 288 PRO A C 1
ATOM 2215 O O . PRO A 1 288 ? 0.853 42.435 1.406 1.00 44.00 288 PRO A O 1
ATOM 2218 N N . ASP A 1 289 ? 1.192 40.617 2.640 1.00 39.56 289 ASP A N 1
ATOM 2219 C CA . ASP A 1 289 ? 2.221 40.071 1.753 1.00 39.56 289 ASP A CA 1
ATOM 2220 C C . ASP A 1 289 ? 1.522 39.249 0.664 1.00 39.56 289 ASP A C 1
ATOM 2222 O O . ASP A 1 289 ? 1.471 38.024 0.730 1.00 39.56 289 ASP A O 1
ATOM 2226 N N . LEU A 1 290 ? 0.884 39.940 -0.290 1.00 45.50 290 LEU A N 1
ATOM 2227 C CA . LEU A 1 290 ? 0.586 39.512 -1.664 1.00 45.50 290 LEU A CA 1
ATOM 2228 C C . LEU A 1 290 ? -0.247 40.612 -2.355 1.00 45.50 290 LEU A C 1
ATOM 2230 O O . LEU A 1 290 ? -1.395 40.831 -1.981 1.00 45.50 290 LEU A O 1
ATOM 2234 N N . VAL A 1 291 ? 0.314 41.176 -3.441 1.00 38.69 291 VAL A N 1
ATOM 2235 C CA . VAL A 1 291 ? -0.205 42.250 -4.331 1.00 38.69 291 VAL A CA 1
ATOM 2236 C C . VAL A 1 291 ? 0.154 43.650 -3.797 1.00 38.69 291 VAL A C 1
ATOM 2238 O O . VAL A 1 291 ? -0.450 44.114 -2.852 1.00 38.69 291 VAL A O 1
ATOM 2241 N N . GLU A 1 292 ? 1.200 44.327 -4.284 1.00 34.41 292 GLU A N 1
ATOM 2242 C CA . GLU A 1 292 ? 1.239 45.007 -5.587 1.00 34.41 292 GLU A CA 1
ATOM 2243 C C . GLU A 1 292 ? 2.637 44.998 -6.234 1.00 34.41 292 GLU A C 1
ATOM 2245 O O . GLU A 1 292 ? 3.649 45.332 -5.628 1.00 34.41 292 GLU A O 1
ATOM 2250 N N . GLY A 1 293 ? 2.676 44.655 -7.521 1.00 32.56 293 GLY A N 1
ATOM 2251 C CA . GLY A 1 293 ? 3.835 44.829 -8.391 1.00 32.56 293 GLY A CA 1
ATOM 2252 C C . GLY A 1 293 ? 3.378 45.378 -9.736 1.00 32.56 293 GLY A C 1
ATOM 2253 O O . GLY A 1 293 ? 3.442 44.681 -10.746 1.00 32.56 293 GLY A O 1
ATOM 2254 N N . ARG A 1 294 ? 2.850 46.606 -9.736 1.00 37.97 294 ARG A N 1
ATOM 2255 C CA . ARG A 1 294 ? 2.760 47.457 -10.927 1.00 37.97 294 ARG A CA 1
ATOM 2256 C C . ARG A 1 294 ? 3.643 48.676 -10.690 1.00 37.97 294 ARG A C 1
ATOM 2258 O O . ARG A 1 294 ? 3.321 49.520 -9.868 1.00 37.97 294 ARG A O 1
ATOM 2265 N N . GLY A 1 295 ? 4.731 48.749 -11.443 1.00 29.70 295 GLY A N 1
ATOM 2266 C CA . GLY A 1 295 ? 5.543 49.943 -11.619 1.00 29.70 295 GLY A CA 1
ATOM 2267 C C . GLY A 1 295 ? 6.046 49.948 -13.053 1.00 29.70 295 GLY A C 1
ATOM 2268 O O . GLY A 1 295 ? 6.944 49.187 -13.400 1.00 29.70 295 GLY A O 1
ATOM 2269 N N . SER A 1 296 ? 5.370 50.726 -13.889 1.00 33.91 296 SER A N 1
ATOM 2270 C CA . SER A 1 296 ? 5.755 51.092 -15.248 1.00 33.91 296 SER A CA 1
ATOM 2271 C C . SER A 1 296 ? 7.099 51.823 -15.247 1.00 33.91 296 SER A C 1
ATOM 2273 O O . SER A 1 296 ? 7.273 52.695 -14.403 1.00 33.91 296 SER A O 1
ATOM 2275 N N . GLN A 1 297 ? 7.983 51.562 -16.216 1.00 30.16 297 GLN A N 1
ATOM 2276 C CA . GLN A 1 297 ? 8.797 52.621 -16.824 1.00 30.16 297 GLN A CA 1
ATOM 2277 C C . GLN A 1 297 ? 9.431 52.174 -18.147 1.00 30.16 297 GLN A C 1
ATOM 2279 O O . GLN A 1 297 ? 9.575 50.985 -18.420 1.00 30.16 297 GLN A O 1
ATOM 2284 N N . GLU A 1 298 ? 9.699 53.180 -18.965 1.00 31.33 298 GLU A N 1
ATOM 2285 C CA . GLU A 1 298 ? 9.754 53.211 -20.420 1.00 31.33 298 GLU A CA 1
ATOM 2286 C C . GLU A 1 298 ? 11.129 52.889 -21.027 1.00 31.33 298 GLU A C 1
ATOM 2288 O O . GLU A 1 298 ? 12.156 52.835 -20.352 1.00 31.33 298 GLU A O 1
ATOM 2293 N N . ASP A 1 299 ? 11.089 52.707 -22.349 1.00 33.97 299 ASP A N 1
ATOM 2294 C CA . ASP A 1 299 ? 12.187 52.774 -23.315 1.00 33.97 299 ASP A CA 1
ATOM 2295 C C . ASP A 1 299 ? 13.127 53.982 -23.131 1.00 33.97 299 ASP A C 1
ATOM 2297 O O . ASP A 1 299 ? 12.679 55.082 -22.812 1.00 33.97 299 ASP A O 1
ATOM 2301 N N . GLY A 1 300 ? 14.407 53.817 -23.508 1.00 29.59 300 GLY A N 1
ATOM 2302 C CA . GLY A 1 300 ? 15.233 54.964 -23.919 1.00 29.59 300 GLY A CA 1
ATOM 2303 C C . GLY A 1 300 ? 16.759 54.861 -23.784 1.00 29.59 300 GLY A C 1
ATOM 2304 O O . GLY A 1 300 ? 17.334 55.429 -22.870 1.00 29.59 300 GLY A O 1
ATOM 2305 N N . THR A 1 301 ? 17.403 54.246 -24.784 1.00 30.66 301 THR A N 1
ATOM 2306 C CA . THR A 1 301 ? 18.677 54.652 -25.442 1.00 30.66 301 THR A CA 1
ATOM 2307 C C . THR A 1 301 ? 20.014 54.889 -24.690 1.00 30.66 301 THR A C 1
ATOM 2309 O O . THR A 1 301 ? 20.164 55.835 -23.933 1.00 30.66 301 THR A O 1
ATOM 2312 N N . ARG A 1 302 ? 21.032 54.169 -25.216 1.00 30.02 302 ARG A N 1
ATOM 2313 C CA . ARG A 1 302 ? 22.401 54.578 -25.651 1.00 30.02 302 ARG A CA 1
ATOM 2314 C C . ARG A 1 302 ? 23.543 54.880 -24.644 1.00 30.02 302 ARG A C 1
ATOM 2316 O O . ARG A 1 302 ? 23.520 55.867 -23.929 1.00 30.02 302 ARG A O 1
ATOM 2323 N N . ASP A 1 303 ? 24.621 54.110 -24.865 1.00 29.41 303 ASP A N 1
ATOM 2324 C CA . ASP A 1 303 ? 26.025 54.498 -25.169 1.00 29.41 303 ASP A CA 1
ATOM 2325 C C . ASP A 1 303 ? 27.163 54.188 -24.170 1.00 29.41 303 ASP A C 1
ATOM 2327 O O . ASP A 1 303 ? 27.027 54.426 -22.976 1.00 29.41 303 ASP A O 1
ATOM 2331 N N . GLY A 1 304 ? 28.294 53.723 -24.745 1.00 28.17 304 GLY A N 1
ATOM 2332 C CA . GLY A 1 304 ? 29.675 53.620 -24.206 1.00 28.17 304 GLY A CA 1
ATOM 2333 C C . GLY A 1 304 ? 29.898 52.699 -22.992 1.00 28.17 304 GLY A C 1
ATOM 2334 O O . GLY A 1 304 ? 29.086 52.643 -22.089 1.00 28.17 304 GLY A O 1
ATOM 2335 N N . GLY A 1 305 ? 30.966 51.923 -22.812 1.00 25.52 305 GLY A N 1
ATOM 2336 C CA . GLY A 1 305 ? 32.300 51.845 -23.395 1.00 25.52 305 GLY A CA 1
ATOM 2337 C C . GLY A 1 305 ? 33.228 51.232 -22.321 1.00 25.52 305 GLY A C 1
ATOM 2338 O O . GLY A 1 305 ? 33.069 51.523 -21.143 1.00 25.52 305 GLY A O 1
ATOM 2339 N N . GLU A 1 306 ? 34.167 50.388 -22.759 1.00 26.56 306 GLU A N 1
ATOM 2340 C CA . GLU A 1 306 ? 35.417 49.982 -22.078 1.00 26.56 306 GLU A CA 1
ATOM 2341 C C . GLU A 1 306 ? 35.411 49.025 -20.854 1.00 26.56 306 GLU A C 1
ATOM 2343 O O . GLU A 1 306 ? 34.735 49.183 -19.843 1.00 26.56 306 GLU A O 1
ATOM 2348 N N . ALA A 1 307 ? 36.268 48.002 -20.971 1.00 29.52 307 ALA A N 1
ATOM 2349 C CA . ALA A 1 307 ? 36.832 47.162 -19.900 1.00 29.52 307 ALA A CA 1
ATOM 2350 C C . ALA A 1 307 ? 38.159 47.814 -19.390 1.00 29.52 307 ALA A C 1
ATOM 2352 O O . ALA A 1 307 ? 38.537 48.806 -20.011 1.00 29.52 307 ALA A O 1
ATOM 2353 N N . PRO A 1 308 ? 38.968 47.289 -18.418 1.00 43.06 308 PRO A N 1
ATOM 2354 C CA . PRO A 1 308 ? 38.976 45.940 -17.814 1.00 43.06 308 PRO A CA 1
ATOM 2355 C C . PRO A 1 308 ? 39.451 45.840 -16.314 1.00 43.06 308 PRO A C 1
ATOM 2357 O O . PRO A 1 308 ? 39.753 46.827 -15.657 1.00 43.06 308 PRO A O 1
ATOM 2360 N N . VAL A 1 309 ? 39.616 44.590 -15.830 1.00 27.81 309 VAL A N 1
ATOM 2361 C CA . VAL A 1 309 ? 40.576 44.095 -14.791 1.00 27.81 309 VAL A CA 1
ATOM 2362 C C . VAL A 1 309 ? 40.180 44.006 -13.286 1.00 27.81 309 VAL A C 1
ATOM 2364 O O . VAL A 1 309 ? 40.036 44.989 -12.578 1.00 27.81 309 VAL A O 1
ATOM 2367 N N . LEU A 1 310 ? 40.172 42.736 -12.826 1.00 31.14 310 LEU A N 1
ATOM 2368 C CA . LEU A 1 310 ? 40.501 42.100 -11.521 1.00 31.14 310 LEU A CA 1
ATOM 2369 C C . LEU A 1 310 ? 39.954 42.622 -10.174 1.00 31.14 310 LEU A C 1
ATOM 2371 O O . LEU A 1 310 ? 40.319 43.680 -9.681 1.00 31.14 310 LEU A O 1
ATOM 2375 N N . GLY A 1 311 ? 39.315 41.699 -9.438 1.00 26.14 311 GLY A N 1
ATOM 2376 C CA . GLY A 1 311 ? 39.238 41.744 -7.973 1.00 26.14 311 GLY A CA 1
ATOM 2377 C C . GLY A 1 311 ? 38.424 40.601 -7.360 1.00 26.14 311 GLY A C 1
ATOM 2378 O O . GLY A 1 311 ? 37.202 40.586 -7.437 1.00 26.14 311 GLY A O 1
ATOM 2379 N N . ARG A 1 312 ? 39.100 39.632 -6.727 1.00 32.56 312 ARG A N 1
ATOM 2380 C CA . ARG A 1 312 ? 38.497 38.588 -5.873 1.00 32.56 312 ARG A CA 1
ATOM 2381 C C . ARG A 1 312 ? 37.614 39.207 -4.776 1.00 32.56 312 ARG A C 1
ATOM 2383 O O . ARG A 1 312 ? 38.122 40.046 -4.039 1.00 32.56 312 ARG A O 1
ATOM 2390 N N . ARG A 1 313 ? 36.416 38.655 -4.526 1.00 29.25 313 ARG A N 1
ATOM 2391 C CA . ARG A 1 313 ? 35.916 38.316 -3.171 1.00 29.25 313 ARG A CA 1
ATOM 2392 C C . ARG A 1 313 ? 34.599 37.533 -3.193 1.00 29.25 313 ARG A C 1
ATOM 2394 O O . ARG A 1 313 ? 33.881 37.486 -4.181 1.00 29.25 313 ARG A O 1
ATOM 2401 N N . ALA A 1 314 ? 34.403 36.850 -2.073 1.00 30.03 314 ALA A N 1
ATOM 2402 C CA . ALA A 1 314 ? 33.424 35.829 -1.752 1.00 30.03 314 ALA A CA 1
ATOM 2403 C C . ALA A 1 314 ? 31.965 36.314 -1.666 1.00 30.03 314 ALA A C 1
ATOM 2405 O O . ALA A 1 314 ? 31.705 37.501 -1.505 1.00 30.03 314 ALA A O 1
ATOM 2406 N N . GLY A 1 315 ? 31.042 35.343 -1.633 1.00 32.56 315 GLY A N 1
ATOM 2407 C CA . GLY A 1 315 ? 29.739 35.496 -0.979 1.00 32.56 315 GLY A CA 1
ATOM 2408 C C . GLY A 1 315 ? 28.548 35.728 -1.904 1.00 32.56 315 GLY A C 1
ATOM 2409 O O . GLY A 1 315 ? 27.877 36.746 -1.793 1.00 32.56 315 GLY A O 1
ATOM 2410 N N . ALA A 1 316 ? 28.224 34.771 -2.778 1.00 28.41 316 ALA A N 1
ATOM 2411 C CA . ALA A 1 316 ? 26.930 34.779 -3.456 1.00 28.41 316 ALA A CA 1
ATOM 2412 C C . ALA A 1 316 ? 25.848 34.224 -2.514 1.00 28.41 316 ALA A C 1
ATOM 2414 O O . ALA A 1 316 ? 25.631 33.015 -2.425 1.00 28.41 316 ALA A O 1
ATOM 2415 N N . GLN A 1 317 ? 25.174 35.133 -1.808 1.00 31.39 317 GLN A N 1
ATOM 2416 C CA . GLN A 1 317 ? 23.838 34.904 -1.268 1.00 31.39 317 GLN A CA 1
ATOM 2417 C C . GLN A 1 317 ? 22.922 34.478 -2.423 1.00 31.39 317 GLN A C 1
ATOM 2419 O O . GLN A 1 317 ? 22.678 35.231 -3.368 1.00 31.39 317 GLN A O 1
ATOM 2424 N N . GLY A 1 318 ? 22.467 33.227 -2.376 1.00 29.03 318 GLY A N 1
ATOM 2425 C CA . GLY A 1 318 ? 21.532 32.677 -3.346 1.00 29.03 318 GLY A CA 1
ATOM 2426 C C . GLY A 1 318 ? 20.193 33.403 -3.267 1.00 29.03 318 GLY A C 1
ATOM 2427 O O . GLY A 1 318 ? 19.556 33.441 -2.217 1.00 29.03 318 GLY A O 1
ATOM 2428 N N . ARG A 1 319 ? 19.759 33.959 -4.400 1.00 27.73 319 ARG A N 1
ATOM 2429 C CA . ARG A 1 319 ? 18.394 34.454 -4.607 1.00 27.73 319 ARG A CA 1
ATOM 2430 C C . ARG A 1 319 ? 17.375 33.355 -4.251 1.00 27.73 319 ARG A C 1
ATOM 2432 O O . ARG A 1 319 ? 17.587 32.202 -4.634 1.00 27.73 319 ARG A O 1
ATOM 2439 N N . PRO A 1 320 ? 16.252 33.671 -3.584 1.00 27.62 320 PRO A N 1
ATOM 2440 C CA . PRO A 1 320 ? 15.225 32.681 -3.285 1.00 27.62 320 PRO A CA 1
ATOM 2441 C C . PRO A 1 320 ? 14.573 32.173 -4.580 1.00 27.62 320 PRO A C 1
ATOM 2443 O O . PRO A 1 320 ? 14.017 32.932 -5.372 1.00 27.62 320 PRO A O 1
ATOM 2446 N N . HIS A 1 321 ? 14.650 30.862 -4.808 1.00 27.50 321 HIS A N 1
ATOM 2447 C CA . HIS A 1 321 ? 13.967 30.200 -5.915 1.00 27.50 321 HIS A CA 1
ATOM 2448 C C . HIS A 1 321 ? 12.438 30.134 -5.676 1.00 27.50 321 HIS A C 1
ATOM 2450 O O . HIS A 1 321 ? 12.006 29.805 -4.569 1.00 27.50 321 HIS A O 1
ATOM 2456 N N . PRO A 1 322 ? 11.586 30.315 -6.708 1.00 25.39 322 PRO A N 1
ATOM 2457 C CA . PRO A 1 322 ? 10.124 30.269 -6.594 1.00 25.39 322 PRO A CA 1
ATOM 2458 C C . PRO A 1 322 ? 9.593 28.817 -6.598 1.00 25.39 322 PRO A C 1
ATOM 2460 O O . PRO A 1 322 ? 8.886 28.369 -7.510 1.00 25.39 322 PRO A O 1
ATOM 2463 N N . HIS A 1 323 ? 9.964 28.053 -5.567 1.00 29.97 323 HIS A N 1
ATOM 2464 C CA . HIS A 1 323 ? 9.521 26.674 -5.303 1.00 29.97 323 HIS A CA 1
ATOM 2465 C C . HIS A 1 323 ? 8.767 26.532 -3.961 1.00 29.97 323 HIS A C 1
ATOM 2467 O O . HIS A 1 323 ? 8.712 25.451 -3.386 1.00 29.97 323 HIS A O 1
ATOM 2473 N N . GLY A 1 324 ? 8.114 27.596 -3.482 1.00 27.67 324 GLY A N 1
ATOM 2474 C CA . GLY A 1 324 ? 7.456 27.657 -2.164 1.00 27.67 324 GLY A CA 1
ATOM 2475 C C . GLY A 1 324 ? 6.178 26.827 -1.949 1.00 27.67 324 GLY A C 1
ATOM 2476 O O . GLY A 1 324 ? 5.506 27.036 -0.952 1.00 27.67 324 GLY A O 1
ATOM 2477 N N . TRP A 1 325 ? 5.815 25.899 -2.840 1.00 34.97 325 TRP A N 1
ATOM 2478 C CA . TRP A 1 325 ? 4.681 24.975 -2.613 1.00 34.97 325 TRP A CA 1
ATOM 2479 C C . TRP A 1 325 ? 5.085 23.496 -2.615 1.00 34.97 325 TRP A C 1
ATOM 2481 O O . TRP A 1 325 ? 4.268 22.622 -2.340 1.00 34.97 325 TRP A O 1
ATOM 2491 N N . ALA A 1 326 ? 6.343 23.190 -2.929 1.00 35.94 326 ALA A N 1
ATOM 2492 C CA . ALA A 1 326 ? 6.836 21.823 -2.998 1.00 35.94 326 ALA A CA 1
ATOM 2493 C C . ALA A 1 326 ? 8.300 21.807 -2.558 1.00 35.94 326 ALA A C 1
ATOM 2495 O O . ALA A 1 326 ? 9.184 22.039 -3.376 1.00 35.94 326 ALA A O 1
ATOM 2496 N N . GLY A 1 327 ? 8.548 21.558 -1.270 1.00 31.75 327 GLY A N 1
ATOM 2497 C CA . GLY A 1 327 ? 9.914 21.376 -0.776 1.00 31.75 327 GLY A CA 1
ATOM 2498 C C . GLY A 1 327 ? 10.227 22.010 0.575 1.00 31.75 327 GLY A C 1
ATOM 2499 O O . GLY A 1 327 ? 11.241 22.682 0.704 1.00 31.75 327 GLY A O 1
ATOM 2500 N N . ARG A 1 328 ? 9.417 21.757 1.604 1.00 29.25 328 ARG A N 1
ATOM 2501 C CA . ARG A 1 328 ? 9.986 21.487 2.929 1.00 29.25 328 ARG A CA 1
ATOM 2502 C C . ARG A 1 328 ? 9.559 20.078 3.299 1.00 29.25 328 ARG A C 1
ATOM 2504 O O . ARG A 1 328 ? 8.371 19.778 3.364 1.00 29.25 328 ARG A O 1
ATOM 2511 N N . GLY A 1 329 ? 10.545 19.191 3.363 1.00 30.42 329 GLY A N 1
ATOM 2512 C CA . GLY A 1 329 ? 10.340 17.803 3.731 1.00 30.42 329 GLY A CA 1
ATOM 2513 C C . GLY A 1 329 ? 9.846 17.704 5.166 1.00 30.42 329 GLY A C 1
ATOM 2514 O O . GLY A 1 329 ? 10.369 18.396 6.030 1.00 30.42 329 GLY A O 1
ATOM 2515 N N . GLY A 1 330 ? 8.841 16.854 5.370 1.00 31.59 330 GLY A N 1
ATOM 2516 C CA . GLY A 1 330 ? 8.828 15.777 6.368 1.00 31.59 330 GLY A CA 1
ATOM 2517 C C . GLY A 1 330 ? 8.907 16.092 7.863 1.00 31.59 330 GLY A C 1
ATOM 2518 O O . GLY A 1 330 ? 8.471 15.253 8.642 1.00 31.59 330 GLY A O 1
ATOM 2519 N N . GLY A 1 331 ? 9.395 17.254 8.284 1.00 27.30 331 GLY A N 1
ATOM 2520 C CA . GLY A 1 331 ? 9.131 17.799 9.604 1.00 27.30 331 GLY A CA 1
ATOM 2521 C C . GLY A 1 331 ? 7.774 18.478 9.555 1.00 27.30 331 GLY A C 1
ATOM 2522 O O . GLY A 1 331 ? 7.507 19.242 8.629 1.00 27.30 331 GLY A O 1
ATOM 2523 N N . TRP A 1 332 ? 6.910 18.183 10.521 1.00 37.06 332 TRP A N 1
ATOM 2524 C CA . TRP A 1 332 ? 5.752 19.011 10.840 1.00 37.06 332 TRP A CA 1
ATOM 2525 C C . TRP A 1 332 ? 6.129 20.494 10.708 1.00 37.06 332 TRP A C 1
ATOM 2527 O O . TRP A 1 332 ? 6.887 21.024 11.514 1.00 37.06 332 TRP A O 1
ATOM 2537 N N . GLY A 1 333 ? 5.666 21.155 9.659 1.00 29.00 333 GLY A N 1
ATOM 2538 C CA . GLY A 1 333 ? 5.958 22.556 9.413 1.00 29.00 333 GLY A CA 1
ATOM 2539 C C . GLY A 1 333 ? 4.907 23.123 8.482 1.00 29.00 333 GLY A C 1
ATOM 2540 O O . GLY A 1 333 ? 4.422 22.386 7.621 1.00 29.00 333 GLY A O 1
ATOM 2541 N N . PRO A 1 334 ? 4.562 24.413 8.606 1.00 37.72 334 PRO A N 1
ATOM 2542 C CA . PRO A 1 334 ? 4.199 25.096 9.857 1.00 37.72 334 PRO A CA 1
ATOM 2543 C C . PRO A 1 334 ? 3.080 24.313 10.570 1.00 37.72 334 PRO A C 1
ATOM 2545 O O . PRO A 1 334 ? 2.468 23.442 9.956 1.00 37.72 334 PRO A O 1
ATOM 2548 N N . GLN A 1 335 ? 2.819 24.574 11.854 1.00 45.16 335 GLN A N 1
ATOM 2549 C CA . GLN A 1 335 ? 1.714 23.942 12.591 1.00 45.16 335 GLN A CA 1
ATOM 2550 C C . GLN A 1 335 ? 0.459 23.915 11.709 1.00 45.16 335 GLN A C 1
ATOM 2552 O O . GLN A 1 335 ? -0.012 24.972 11.295 1.00 45.16 335 GLN A O 1
ATOM 2557 N N . ARG A 1 336 ? -0.052 22.719 11.367 1.00 56.91 336 ARG A N 1
ATOM 2558 C CA . ARG A 1 336 ? -1.403 22.628 10.814 1.00 56.91 336 ARG A CA 1
ATOM 2559 C C . ARG A 1 336 ? -2.280 23.329 11.836 1.00 56.91 336 ARG A C 1
ATOM 2561 O O . ARG A 1 336 ? -2.316 22.929 12.997 1.00 56.91 336 ARG A O 1
ATOM 2568 N N . HIS A 1 337 ? -2.859 24.448 11.426 1.00 67.50 337 HIS A N 1
ATOM 2569 C CA . HIS A 1 337 ? -3.823 25.164 12.230 1.00 67.50 337 HIS A CA 1
ATOM 2570 C C . HIS A 1 337 ? -5.053 24.270 12.270 1.00 67.50 337 HIS A C 1
ATOM 2572 O O . HIS A 1 337 ? -5.929 24.384 11.416 1.00 67.50 337 HIS A O 1
ATOM 2578 N N . ASP A 1 338 ? -5.059 23.304 13.183 1.00 78.69 338 ASP A N 1
ATOM 2579 C CA . ASP A 1 338 ? -6.231 22.498 13.467 1.00 78.69 338 ASP A CA 1
ATOM 2580 C C . ASP A 1 338 ? -7.229 23.473 14.098 1.00 78.69 338 ASP A C 1
ATOM 2582 O O . ASP A 1 338 ? -7.180 23.759 15.291 1.00 78.69 338 ASP A O 1
ATOM 2586 N N . VAL A 1 339 ? -8.043 24.117 13.257 1.00 89.00 339 VAL A N 1
ATOM 2587 C CA . VAL A 1 339 ? -9.071 25.066 13.702 1.00 89.00 339 VAL A CA 1
ATOM 2588 C C . VAL A 1 339 ? -10.151 24.275 14.433 1.00 89.00 339 VAL A C 1
ATOM 2590 O O . VAL A 1 339 ? -10.495 24.563 15.576 1.00 89.00 339 VAL A O 1
ATOM 2593 N N . PHE A 1 340 ? -10.602 23.201 13.787 1.00 91.31 340 PHE A N 1
ATOM 2594 C CA . PHE A 1 340 ? -11.501 22.211 14.352 1.00 91.31 340 PHE A CA 1
ATOM 2595 C C . PHE A 1 340 ? -10.959 20.811 14.093 1.00 91.31 340 PHE A C 1
ATOM 2597 O O . PHE A 1 340 ? -10.434 20.533 13.012 1.00 91.31 340 PHE A O 1
ATOM 2604 N N . ARG A 1 341 ? -11.144 19.919 15.064 1.00 88.12 341 ARG A N 1
ATOM 2605 C CA . ARG A 1 341 ? -10.933 18.484 14.901 1.00 88.12 341 ARG A CA 1
ATOM 2606 C C . ARG A 1 341 ? -12.290 17.812 14.771 1.00 88.12 341 ARG A C 1
ATOM 2608 O O . ARG A 1 341 ? -13.065 17.790 15.721 1.00 88.12 341 ARG A O 1
ATOM 2615 N N . GLU A 1 342 ? -12.586 17.300 13.585 1.00 89.06 342 GLU A N 1
ATOM 2616 C CA . GLU A 1 342 ? -13.849 16.625 13.293 1.00 89.06 342 GLU A CA 1
ATOM 2617 C C . GLU A 1 342 ? -13.621 15.119 13.140 1.00 89.06 342 GLU A C 1
ATOM 2619 O O . GLU A 1 342 ? -12.841 14.687 12.293 1.00 89.06 342 GLU A O 1
ATOM 2624 N N . GLU A 1 343 ? -14.337 14.328 13.933 1.00 86.69 343 GLU A N 1
ATOM 2625 C CA . GLU A 1 343 ? -14.395 12.871 13.826 1.00 86.69 343 GLU A CA 1
ATOM 2626 C C . GLU A 1 343 ? -15.821 12.435 13.484 1.00 86.69 343 GLU A C 1
ATOM 2628 O O . GLU A 1 343 ? -16.808 13.045 13.911 1.00 86.69 343 GLU A O 1
ATOM 2633 N N . ARG A 1 344 ? -15.941 11.361 12.702 1.00 88.19 344 ARG A N 1
ATOM 2634 C CA . ARG A 1 344 ? -17.230 10.882 12.195 1.00 88.19 344 ARG A CA 1
ATOM 2635 C C . ARG A 1 344 ? -17.426 9.404 12.441 1.00 88.19 344 ARG A C 1
ATOM 2637 O O . ARG A 1 344 ? -16.525 8.604 12.184 1.00 88.19 344 ARG A O 1
ATOM 2644 N N . SER A 1 345 ? -18.641 9.045 12.839 1.00 90.69 345 SER A N 1
ATOM 2645 C CA . SER A 1 345 ? -19.083 7.663 12.812 1.00 90.69 345 SER A CA 1
ATOM 2646 C C . SER A 1 345 ? -19.514 7.284 11.395 1.00 90.69 345 SER A C 1
ATOM 2648 O O . SER A 1 345 ? -20.042 8.101 10.632 1.00 90.69 345 SER A O 1
ATOM 2650 N N . SER A 1 346 ? -19.328 6.024 11.029 1.00 91.19 346 SER A N 1
ATOM 2651 C CA . SER A 1 346 ? -20.036 5.455 9.885 1.00 91.19 346 SER A CA 1
ATOM 2652 C C . SER A 1 346 ? -21.537 5.381 10.199 1.00 91.19 346 SER A C 1
ATOM 2654 O O . SER A 1 346 ? -21.886 5.107 11.354 1.00 91.19 346 SER A O 1
ATOM 2656 N N . PRO A 1 347 ? -22.427 5.535 9.201 1.00 92.00 347 PRO A N 1
ATOM 2657 C CA . PRO A 1 347 ? -23.835 5.138 9.314 1.00 92.00 347 PRO A CA 1
ATOM 2658 C C . PRO A 1 347 ? -24.010 3.690 9.796 1.00 92.00 347 PRO A C 1
ATOM 2660 O O . PRO A 1 347 ? -24.986 3.360 10.459 1.00 92.00 347 PRO A O 1
ATOM 2663 N N . TYR A 1 348 ? -23.032 2.826 9.519 1.00 94.25 348 TYR A N 1
ATOM 2664 C CA . TYR A 1 348 ? -23.040 1.417 9.915 1.00 94.25 348 TYR A CA 1
ATOM 2665 C C . TYR A 1 348 ? -22.463 1.163 11.319 1.00 94.25 348 TYR A C 1
ATOM 2667 O O . TYR A 1 348 ? -22.328 0.012 11.734 1.00 94.25 348 TYR A O 1
ATOM 2675 N N . SER A 1 349 ? -22.099 2.208 12.071 1.00 93.81 349 SER A N 1
ATOM 2676 C CA . SER A 1 349 ? -21.635 2.049 13.454 1.00 93.81 349 SER A CA 1
ATOM 2677 C C . SER A 1 349 ? -22.719 1.396 14.312 1.00 93.81 349 SER A C 1
ATOM 2679 O O . SER A 1 349 ? -23.884 1.767 14.229 1.00 93.81 349 SER A O 1
ATOM 2681 N N . GLU A 1 350 ? -22.329 0.415 15.124 1.00 93.06 350 GLU A N 1
ATOM 2682 C CA . GLU A 1 350 ? -23.194 -0.457 15.939 1.00 93.06 350 GLU A CA 1
ATOM 2683 C C . GLU A 1 350 ? -24.135 -1.369 15.135 1.00 93.06 350 GLU A C 1
ATOM 2685 O O . GLU A 1 350 ? -24.965 -2.073 15.710 1.00 93.06 350 GLU A O 1
ATOM 2690 N N . ARG A 1 351 ? -23.998 -1.399 13.804 1.00 94.81 351 ARG A N 1
ATOM 2691 C CA . ARG A 1 351 ? -24.788 -2.247 12.896 1.00 94.81 351 ARG A CA 1
ATOM 2692 C C . ARG A 1 351 ? -23.976 -3.379 12.279 1.00 94.81 351 ARG A C 1
ATOM 2694 O O . ARG A 1 351 ? -24.525 -4.168 11.519 1.00 94.81 351 ARG A O 1
ATOM 2701 N N . VAL A 1 352 ? -22.690 -3.470 12.600 1.00 95.19 352 VAL A N 1
ATOM 2702 C CA . VAL A 1 352 ? -21.788 -4.498 12.076 1.00 95.19 352 VAL A CA 1
ATOM 2703 C C . VAL A 1 352 ? -21.521 -5.550 13.142 1.00 95.19 352 VAL A C 1
ATOM 2705 O O . VAL A 1 352 ? -21.117 -5.226 14.263 1.00 95.19 352 VAL A O 1
ATOM 2708 N N . THR A 1 353 ? -21.708 -6.816 12.774 1.00 95.69 353 THR A N 1
ATOM 2709 C CA . THR A 1 353 ? -21.364 -7.962 13.619 1.00 95.69 353 THR A CA 1
ATOM 2710 C C . THR A 1 353 ? -20.477 -8.957 12.884 1.00 95.69 353 THR A C 1
ATOM 2712 O O . THR A 1 353 ? -20.796 -9.342 11.757 1.00 95.69 353 THR A O 1
ATOM 2715 N N . ILE A 1 354 ? -19.417 -9.427 13.540 1.00 96.19 354 ILE A N 1
ATOM 2716 C CA . ILE A 1 354 ? -18.614 -10.572 13.085 1.00 96.19 354 ILE A CA 1
ATOM 2717 C C . ILE A 1 354 ? -19.090 -11.820 13.833 1.00 96.19 354 ILE A C 1
ATOM 2719 O O . ILE A 1 354 ? -19.076 -11.835 15.066 1.00 96.19 354 ILE A O 1
ATOM 2723 N N . GLY A 1 355 ? -19.549 -12.836 13.099 1.00 95.75 355 GLY A N 1
ATOM 2724 C CA . GLY A 1 355 ? -20.077 -14.073 13.685 1.00 95.75 355 GLY A CA 1
ATOM 2725 C C . GLY A 1 355 ? -19.022 -15.152 13.930 1.00 95.75 355 GLY A C 1
ATOM 2726 O O . GLY A 1 355 ? -17.825 -14.921 13.754 1.00 95.75 355 GLY A O 1
ATOM 2727 N N . GLY A 1 356 ? -19.481 -16.343 14.328 1.00 93.88 356 GLY A N 1
ATOM 2728 C CA . GLY A 1 356 ? -18.626 -17.420 14.842 1.00 93.88 356 GLY A CA 1
ATOM 2729 C C . GLY A 1 356 ? -17.535 -17.903 13.879 1.00 93.88 356 GLY A C 1
ATOM 2730 O O . GLY A 1 356 ? -16.410 -18.117 14.311 1.00 93.88 356 GLY A O 1
ATOM 2731 N N . GLU A 1 357 ? -17.836 -18.014 12.583 1.00 94.00 357 GLU A N 1
ATOM 2732 C CA . GLU A 1 357 ? -16.888 -18.490 11.560 1.00 94.00 357 GLU A CA 1
ATOM 2733 C C . GLU A 1 357 ? -15.660 -17.572 11.431 1.00 94.00 357 GLU A C 1
ATOM 2735 O O . GLU A 1 357 ? -14.528 -17.992 11.646 1.00 94.00 357 GLU A O 1
ATOM 2740 N N . ALA A 1 358 ? -15.882 -16.283 11.167 1.00 95.62 358 ALA A N 1
ATOM 2741 C CA . ALA A 1 358 ? -14.801 -15.305 11.071 1.00 95.62 358 ALA A CA 1
ATOM 2742 C C . ALA A 1 358 ? -14.099 -15.075 12.419 1.00 95.62 358 ALA A C 1
ATOM 2744 O O . ALA A 1 358 ? -12.888 -14.858 12.459 1.00 95.62 358 ALA A O 1
ATOM 2745 N N . LEU A 1 359 ? -14.841 -15.143 13.531 1.00 95.88 359 LEU A N 1
ATOM 2746 C CA . LEU A 1 359 ? -14.263 -15.065 14.870 1.00 95.88 359 LEU A CA 1
ATOM 2747 C C . LEU A 1 359 ? -13.337 -16.256 15.167 1.00 95.88 359 LEU A C 1
ATOM 2749 O O . LEU A 1 359 ? -12.342 -16.070 15.862 1.00 95.88 359 LEU A O 1
ATOM 2753 N N . ALA A 1 360 ? -13.622 -17.453 14.646 1.00 95.44 360 ALA A N 1
ATOM 2754 C CA . ALA A 1 360 ? -12.755 -18.617 14.811 1.00 95.44 360 ALA A CA 1
ATOM 2755 C C . ALA A 1 360 ? -11.394 -18.397 14.135 1.00 95.44 360 ALA A C 1
ATOM 2757 O O . ALA A 1 360 ? -10.373 -18.495 14.814 1.00 95.44 360 ALA A O 1
ATOM 2758 N N . GLY A 1 361 ? -11.380 -17.975 12.865 1.00 95.56 361 GLY A N 1
ATOM 2759 C CA . GLY A 1 361 ? -10.133 -17.642 12.165 1.00 95.56 361 GLY A CA 1
ATOM 2760 C C . GLY A 1 361 ? -9.379 -16.480 12.825 1.00 95.56 361 GLY A C 1
ATOM 2761 O O . GLY A 1 361 ? -8.153 -16.495 12.927 1.00 95.56 361 GLY A O 1
ATOM 2762 N N . LEU A 1 362 ? -10.104 -15.489 13.359 1.00 95.81 362 LEU A N 1
ATOM 2763 C CA . LEU A 1 362 ? -9.499 -14.409 14.137 1.00 95.81 362 LEU A CA 1
ATOM 2764 C C . LEU A 1 362 ? -8.847 -14.931 15.427 1.00 95.81 362 LEU A C 1
ATOM 2766 O O . LEU A 1 362 ? -7.745 -14.515 15.780 1.00 95.81 362 LEU A O 1
ATOM 2770 N N . ARG A 1 363 ? -9.518 -15.840 16.141 1.00 95.94 363 ARG A N 1
ATOM 2771 C CA . ARG A 1 363 ? -9.006 -16.466 17.365 1.00 95.94 363 ARG A CA 1
ATOM 2772 C C . ARG A 1 363 ? -7.751 -17.287 17.082 1.00 95.94 363 ARG A C 1
ATOM 2774 O O . ARG A 1 363 ? -6.813 -17.229 17.873 1.00 95.94 363 ARG A O 1
ATOM 2781 N N . GLU A 1 364 ? -7.718 -18.018 15.974 1.00 96.12 364 GLU A N 1
ATOM 2782 C CA . GLU A 1 364 ? -6.534 -18.753 15.516 1.00 96.12 364 GLU A CA 1
ATOM 2783 C C . GLU A 1 364 ? -5.371 -17.791 15.255 1.00 96.12 364 GLU A C 1
ATOM 2785 O O . GLU A 1 364 ? -4.315 -17.927 15.868 1.00 96.12 364 GLU A O 1
ATOM 2790 N N . ALA A 1 365 ? -5.598 -16.728 14.479 1.00 95.50 365 ALA A N 1
ATOM 2791 C CA . ALA A 1 365 ? -4.596 -15.695 14.220 1.00 95.50 365 ALA A CA 1
ATOM 2792 C C . ALA A 1 365 ? -4.057 -15.043 15.511 1.00 95.50 365 ALA A C 1
ATOM 2794 O O . ALA A 1 365 ? -2.850 -14.843 15.668 1.00 95.50 365 ALA A O 1
ATOM 2795 N N . LEU A 1 366 ? -4.938 -14.737 16.468 1.00 94.56 366 LEU A N 1
ATOM 2796 C CA . LEU A 1 366 ? -4.552 -14.172 17.762 1.00 94.56 366 LEU A CA 1
ATOM 2797 C C . LEU A 1 366 ? -3.788 -15.172 18.641 1.00 94.56 366 LEU A C 1
ATOM 2799 O O . LEU A 1 366 ? -2.855 -14.780 19.339 1.00 94.56 366 LEU A O 1
ATOM 2803 N N . THR A 1 367 ? -4.139 -16.456 18.581 1.00 94.75 367 THR A N 1
ATOM 2804 C CA . THR A 1 367 ? -3.452 -17.527 19.322 1.00 94.75 367 THR A CA 1
ATOM 2805 C C . THR A 1 367 ? -1.989 -17.648 18.924 1.00 94.75 367 THR A C 1
ATOM 2807 O O . THR A 1 367 ? -1.142 -17.931 19.765 1.00 94.75 367 THR A O 1
ATOM 2810 N N . VAL A 1 368 ? -1.685 -17.353 17.664 1.00 92.56 368 VAL A N 1
ATOM 2811 C CA . VAL A 1 368 ? -0.324 -17.357 17.134 1.00 92.56 368 VAL A CA 1
ATOM 2812 C C . VAL A 1 368 ? 0.479 -16.134 17.591 1.00 92.56 368 VAL A C 1
ATOM 2814 O O . VAL A 1 368 ? 1.621 -16.259 18.034 1.00 92.56 368 VAL A O 1
ATOM 2817 N N . VAL A 1 369 ? -0.093 -14.931 17.479 1.00 92.19 369 VAL A N 1
ATOM 2818 C CA . VAL A 1 369 ? 0.668 -13.680 17.657 1.00 92.19 369 VAL A CA 1
ATOM 2819 C C . VAL A 1 369 ? 0.773 -13.220 19.113 1.00 92.19 369 VAL A C 1
ATOM 2821 O O . VAL A 1 369 ? 1.794 -12.648 19.500 1.00 92.19 369 VAL A O 1
ATOM 2824 N N . LEU A 1 370 ? -0.255 -13.450 19.937 1.00 91.62 370 LEU A N 1
ATOM 2825 C CA . LEU A 1 370 ? -0.300 -12.921 21.304 1.00 91.62 370 LEU A CA 1
ATOM 2826 C C . LEU A 1 370 ? 0.816 -13.483 22.207 1.00 91.62 370 LEU A C 1
ATOM 2828 O O . LEU A 1 370 ? 1.413 -12.678 22.923 1.00 91.62 370 LEU A O 1
ATOM 2832 N N . PRO A 1 371 ? 1.180 -14.785 22.169 1.00 92.25 371 PRO A N 1
ATOM 2833 C CA . PRO A 1 371 ? 2.314 -15.294 22.945 1.00 92.25 371 PRO A CA 1
ATOM 2834 C C . PRO A 1 371 ? 3.644 -14.639 22.557 1.00 92.25 371 PRO A C 1
ATOM 2836 O O . PRO A 1 371 ? 4.393 -14.201 23.429 1.00 92.25 371 PRO A O 1
ATOM 2839 N N . LEU A 1 372 ? 3.922 -14.511 21.255 1.00 91.88 372 LEU A N 1
ATOM 2840 C CA . LEU A 1 372 ? 5.135 -13.854 20.755 1.00 91.88 372 LEU A CA 1
ATOM 2841 C C . LEU A 1 372 ? 5.240 -12.404 21.220 1.00 91.88 372 LEU A C 1
ATOM 2843 O O . LEU A 1 372 ? 6.308 -11.927 21.600 1.00 91.88 372 LEU A O 1
ATOM 2847 N N . TRP A 1 373 ? 4.119 -11.701 21.192 1.00 88.12 373 TRP A N 1
ATOM 2848 C CA . TRP A 1 373 ? 4.054 -10.312 21.601 1.00 88.12 373 TRP A CA 1
ATOM 2849 C C . TRP A 1 373 ? 4.156 -10.133 23.116 1.00 88.12 373 TRP A C 1
ATOM 2851 O O . TRP A 1 373 ? 4.842 -9.222 23.588 1.00 88.12 373 TRP A O 1
ATOM 2861 N N . HIS A 1 374 ? 3.535 -11.025 23.886 1.00 88.44 374 HIS A N 1
ATOM 2862 C CA . HIS A 1 374 ? 3.707 -11.072 25.331 1.00 88.44 374 HIS A CA 1
ATOM 2863 C C . HIS A 1 374 ? 5.183 -11.267 25.690 1.00 88.44 374 HIS A C 1
ATOM 2865 O O . HIS A 1 374 ? 5.728 -10.499 26.481 1.00 88.44 374 HIS A O 1
ATOM 2871 N N . LEU A 1 375 ? 5.859 -12.214 25.030 1.00 91.12 375 LEU A N 1
ATOM 2872 C CA . LEU A 1 375 ? 7.295 -12.426 25.187 1.00 91.12 375 LEU A CA 1
ATOM 2873 C C . LEU A 1 375 ? 8.097 -11.170 24.825 1.00 91.12 375 LEU A C 1
ATOM 2875 O O . LEU A 1 375 ? 8.917 -10.729 25.624 1.00 91.12 375 LEU A O 1
ATOM 2879 N N . ALA A 1 376 ? 7.843 -10.552 23.668 1.00 89.56 376 ALA A N 1
ATOM 2880 C CA . ALA A 1 376 ? 8.534 -9.328 23.253 1.00 89.56 376 ALA A CA 1
ATOM 2881 C C . ALA A 1 376 ? 8.390 -8.200 24.291 1.00 89.56 376 ALA A C 1
ATOM 2883 O O . ALA A 1 376 ? 9.367 -7.533 24.622 1.00 89.56 376 ALA A O 1
ATOM 2884 N N . THR A 1 377 ? 7.193 -8.045 24.862 1.00 85.44 377 THR A N 1
ATOM 2885 C CA . THR A 1 377 ? 6.904 -7.052 25.908 1.00 85.44 377 THR A CA 1
ATOM 2886 C C . THR A 1 377 ? 7.667 -7.346 27.202 1.00 85.44 377 THR A C 1
ATOM 2888 O O . THR A 1 377 ? 8.181 -6.428 27.838 1.00 85.44 377 THR A O 1
ATOM 2891 N N . LEU A 1 378 ? 7.784 -8.619 27.596 1.00 86.25 378 LEU A N 1
ATOM 2892 C CA . LEU A 1 378 ? 8.567 -9.019 28.770 1.00 86.25 378 LEU A CA 1
ATOM 2893 C C . LEU A 1 378 ? 10.077 -8.799 28.574 1.00 86.25 378 LEU A C 1
ATOM 2895 O O . LEU A 1 378 ? 10.775 -8.491 29.542 1.00 86.25 378 LEU A O 1
ATOM 2899 N N . LEU A 1 379 ? 10.580 -8.930 27.342 1.00 88.12 379 LEU A N 1
ATOM 2900 C CA . LEU A 1 379 ? 11.997 -8.747 27.004 1.00 88.12 379 LEU A CA 1
ATOM 2901 C C . LEU A 1 379 ? 12.395 -7.275 26.777 1.00 88.12 379 LEU A C 1
ATOM 2903 O O . LEU A 1 379 ? 13.587 -6.980 26.813 1.00 88.12 379 LEU A O 1
ATOM 2907 N N . ASP A 1 380 ? 11.444 -6.355 26.568 1.00 80.12 380 ASP A N 1
ATOM 2908 C CA . ASP A 1 380 ? 11.700 -4.947 26.189 1.00 80.12 380 ASP A CA 1
ATOM 2909 C C . ASP A 1 380 ? 12.575 -4.172 27.192 1.00 80.12 380 ASP A C 1
ATOM 2911 O O . ASP A 1 380 ? 13.302 -3.251 26.828 1.00 80.12 380 ASP A O 1
ATOM 2915 N N . GLY A 1 381 ? 12.586 -4.591 28.461 1.00 74.88 381 GLY A N 1
ATOM 2916 C CA . GLY A 1 381 ? 13.476 -4.013 29.472 1.00 74.88 381 GLY A CA 1
ATOM 2917 C C . GLY A 1 381 ? 14.974 -4.218 29.192 1.00 74.88 381 GLY A C 1
ATOM 2918 O O . GLY A 1 381 ? 15.797 -3.557 29.821 1.00 74.88 381 GLY A O 1
ATOM 2919 N N . GLU A 1 382 ? 15.341 -5.111 28.266 1.00 84.31 382 GLU A N 1
ATOM 2920 C CA . GLU A 1 382 ? 16.725 -5.458 27.942 1.00 84.31 382 GLU A CA 1
ATOM 2921 C C . GLU A 1 382 ? 16.940 -5.546 26.415 1.00 84.31 382 GLU A C 1
ATOM 2923 O O . GLU A 1 382 ? 16.617 -6.566 25.799 1.00 84.31 382 GLU A O 1
ATOM 2928 N N . PRO A 1 383 ? 17.568 -4.537 25.773 1.00 86.00 383 PRO A N 1
ATOM 2929 C CA . PRO A 1 383 ? 17.764 -4.501 24.317 1.00 86.00 383 PRO A CA 1
ATOM 2930 C C . PRO A 1 383 ? 18.447 -5.747 23.734 1.00 86.00 383 PRO A C 1
ATOM 2932 O O . PRO A 1 383 ? 18.132 -6.177 22.624 1.00 86.00 383 PRO A O 1
ATOM 2935 N N . ALA A 1 384 ? 19.360 -6.361 24.494 1.00 88.12 384 ALA A N 1
ATOM 2936 C CA . ALA A 1 384 ? 20.019 -7.606 24.107 1.00 88.12 384 ALA A CA 1
ATOM 2937 C C . ALA A 1 384 ? 19.024 -8.771 23.961 1.00 88.12 384 ALA A C 1
ATOM 2939 O O . ALA A 1 384 ? 19.130 -9.563 23.026 1.00 88.12 384 ALA A O 1
ATOM 2940 N N . ARG A 1 385 ? 18.022 -8.848 24.843 1.00 89.25 385 ARG A N 1
ATOM 2941 C CA . ARG A 1 385 ? 16.980 -9.879 24.814 1.00 89.25 385 ARG A CA 1
ATOM 2942 C C . ARG A 1 385 ? 15.972 -9.650 23.693 1.00 89.25 385 ARG A C 1
ATOM 2944 O O . ARG A 1 385 ? 15.616 -10.599 22.998 1.00 89.25 385 ARG A O 1
ATOM 2951 N N . ALA A 1 386 ? 15.566 -8.402 23.463 1.00 87.44 386 ALA A N 1
ATOM 2952 C CA . ALA A 1 386 ? 14.727 -8.051 22.317 1.00 87.44 386 ALA A CA 1
ATOM 2953 C C . ALA A 1 386 ? 15.414 -8.413 20.983 1.00 87.44 386 ALA A C 1
ATOM 2955 O O . ALA A 1 386 ? 14.804 -9.022 20.103 1.00 87.44 386 ALA A O 1
ATOM 2956 N N . SER A 1 387 ? 16.716 -8.127 20.870 1.00 90.94 387 SER A N 1
ATOM 2957 C CA . SER A 1 387 ? 17.537 -8.532 19.722 1.00 90.94 387 SER A CA 1
ATOM 2958 C C . SER A 1 387 ? 17.635 -10.058 19.579 1.00 90.94 387 SER A C 1
ATOM 2960 O O . SER A 1 387 ? 17.564 -10.582 18.465 1.00 90.94 387 SER A O 1
ATOM 2962 N N . ALA A 1 388 ? 17.727 -10.794 20.693 1.00 94.38 388 ALA A N 1
ATOM 2963 C CA . ALA A 1 388 ? 17.747 -12.255 20.681 1.00 94.38 388 ALA A CA 1
ATOM 2964 C C . ALA A 1 388 ? 16.442 -12.853 20.128 1.00 94.38 388 ALA A C 1
ATOM 2966 O O . ALA A 1 388 ? 16.501 -13.802 19.346 1.00 94.38 388 ALA A O 1
ATOM 2967 N N . LEU A 1 389 ? 15.278 -12.277 20.453 1.00 94.75 389 LEU A N 1
ATOM 2968 C CA . LEU A 1 389 ? 13.993 -12.699 19.882 1.00 94.75 389 LEU A CA 1
ATOM 2969 C C . LEU A 1 389 ? 13.950 -12.487 18.364 1.00 94.75 389 LEU A C 1
ATOM 2971 O O . LEU A 1 389 ? 13.643 -13.423 17.627 1.00 94.75 389 LEU A O 1
ATOM 2975 N N . ALA A 1 390 ? 14.313 -11.294 17.887 1.00 93.44 390 ALA A N 1
ATOM 2976 C CA . ALA A 1 390 ? 14.363 -11.008 16.452 1.00 93.44 390 ALA A CA 1
ATOM 2977 C C . ALA A 1 390 ? 15.345 -11.937 15.713 1.00 93.44 390 ALA A C 1
ATOM 2979 O O . ALA A 1 390 ? 15.011 -12.486 14.664 1.00 93.44 390 ALA A O 1
ATOM 2980 N N . THR A 1 391 ? 16.525 -12.176 16.295 1.00 95.69 391 THR A N 1
ATOM 2981 C CA . THR A 1 391 ? 17.544 -13.087 15.745 1.00 95.69 391 THR A CA 1
ATOM 2982 C C . THR A 1 391 ? 17.035 -14.525 15.676 1.00 95.69 391 THR A C 1
ATOM 2984 O O . THR A 1 391 ? 17.215 -15.194 14.663 1.00 95.69 391 THR A O 1
ATOM 2987 N N . THR A 1 392 ? 16.353 -14.989 16.725 1.00 97.12 392 THR A N 1
ATOM 2988 C CA . THR A 1 392 ? 15.766 -16.336 16.793 1.00 97.12 392 THR A CA 1
ATOM 2989 C C . THR A 1 392 ? 14.717 -16.538 15.701 1.00 97.12 392 THR A C 1
ATOM 2991 O O . THR A 1 392 ? 14.753 -17.534 14.982 1.00 97.12 392 THR A O 1
ATOM 2994 N N . LEU A 1 393 ? 13.810 -15.571 15.525 1.00 96.88 393 LEU A N 1
ATOM 2995 C CA . LEU A 1 393 ? 12.777 -15.636 14.489 1.00 96.88 393 LEU A CA 1
ATOM 2996 C C . LEU A 1 393 ? 13.362 -15.534 13.074 1.00 96.88 393 LEU A C 1
ATOM 2998 O O . LEU A 1 393 ? 12.888 -16.218 12.169 1.00 96.88 393 LEU A O 1
ATOM 3002 N N . ALA A 1 394 ? 14.406 -14.724 12.875 1.00 96.75 394 ALA A N 1
ATOM 3003 C CA . ALA A 1 394 ? 15.118 -14.645 11.602 1.00 96.75 394 ALA A CA 1
ATOM 3004 C C . ALA A 1 394 ? 15.846 -15.953 11.262 1.00 96.75 394 ALA A C 1
ATOM 3006 O O . ALA A 1 394 ? 15.774 -16.397 10.118 1.00 96.75 394 ALA A O 1
ATOM 3007 N N . GLY A 1 395 ? 16.488 -16.594 12.246 1.00 97.50 395 GLY A N 1
ATOM 3008 C CA . GLY A 1 395 ? 17.105 -17.914 12.085 1.00 97.50 395 GLY A CA 1
ATOM 3009 C C . GLY A 1 395 ? 16.080 -18.973 11.684 1.00 97.50 395 GLY A C 1
ATOM 3010 O O . GLY A 1 395 ? 16.247 -19.632 10.662 1.00 97.50 395 GLY A O 1
ATOM 3011 N N . LEU A 1 396 ? 14.958 -19.041 12.409 1.00 97.44 396 LEU A N 1
ATOM 3012 C CA . LEU A 1 396 ? 13.859 -19.952 12.087 1.00 97.44 396 LEU A CA 1
ATOM 3013 C C . LEU A 1 396 ? 13.315 -19.722 10.665 1.00 97.44 396 LEU A C 1
ATOM 3015 O O . LEU A 1 396 ? 13.116 -20.670 9.908 1.00 97.44 396 LEU A O 1
ATOM 3019 N N . ALA A 1 397 ? 13.094 -18.463 10.277 1.00 96.94 397 ALA A N 1
ATOM 3020 C CA . ALA A 1 397 ? 12.605 -18.125 8.943 1.00 96.94 397 ALA A CA 1
ATOM 3021 C C . ALA A 1 397 ? 13.614 -18.456 7.829 1.00 96.94 397 ALA A C 1
ATOM 3023 O O . ALA A 1 397 ? 13.197 -18.800 6.725 1.00 96.94 397 ALA A O 1
ATOM 3024 N N . ALA A 1 398 ? 14.918 -18.360 8.098 1.00 96.00 398 ALA A N 1
ATOM 3025 C CA . ALA A 1 398 ? 15.967 -18.697 7.137 1.00 96.00 398 ALA A CA 1
ATOM 3026 C C . ALA A 1 398 ? 16.103 -20.212 6.900 1.00 96.00 398 ALA A C 1
ATOM 3028 O O . ALA A 1 398 ? 16.479 -20.621 5.802 1.00 96.00 398 ALA A O 1
ATOM 3029 N N . GLU A 1 399 ? 15.800 -21.034 7.907 1.00 96.44 399 GLU A N 1
ATOM 3030 C CA . GLU A 1 399 ? 15.847 -22.502 7.828 1.00 96.44 399 GLU A CA 1
ATOM 3031 C C . GLU A 1 399 ? 14.569 -23.117 7.246 1.00 96.44 399 GLU A C 1
ATOM 3033 O O . GLU A 1 399 ? 14.590 -24.231 6.717 1.00 96.44 399 GLU A O 1
ATOM 3038 N N . ALA A 1 400 ? 13.448 -22.402 7.336 1.00 95.25 400 ALA A N 1
ATOM 3039 C CA . ALA A 1 400 ? 12.165 -22.888 6.861 1.00 95.25 400 ALA A CA 1
ATOM 3040 C C . ALA A 1 400 ? 12.157 -23.089 5.331 1.00 95.25 400 ALA A C 1
ATOM 3042 O O . ALA A 1 400 ? 12.701 -22.270 4.583 1.00 95.25 400 ALA A O 1
ATOM 3043 N N . PRO A 1 401 ? 11.491 -24.146 4.826 1.00 86.44 401 PRO A N 1
ATOM 3044 C CA . PRO A 1 401 ? 11.315 -24.345 3.393 1.00 86.44 401 PRO A CA 1
ATOM 3045 C C . PRO A 1 401 ? 10.473 -23.197 2.815 1.00 86.44 401 PRO A C 1
ATOM 3047 O O . PRO A 1 401 ? 9.250 -23.155 2.953 1.00 86.44 401 PRO A O 1
ATOM 3050 N N . GLY A 1 402 ? 11.144 -22.234 2.187 1.00 77.00 402 GLY A N 1
ATOM 3051 C CA . GLY A 1 402 ? 10.536 -21.037 1.618 1.00 77.00 402 GLY A CA 1
ATOM 3052 C C . GLY A 1 402 ? 10.554 -21.042 0.094 1.00 77.00 402 GLY A C 1
ATOM 3053 O O . GLY A 1 402 ? 11.554 -21.384 -0.539 1.00 77.00 402 GLY A O 1
ATOM 3054 N N . GLY A 1 403 ? 9.444 -20.614 -0.509 1.00 81.62 403 GLY A N 1
ATOM 3055 C CA . GLY A 1 403 ? 9.442 -20.180 -1.903 1.00 81.62 403 GLY A CA 1
ATOM 3056 C C . GLY A 1 403 ? 10.010 -18.765 -2.028 1.00 81.62 403 GLY A C 1
ATOM 3057 O O . GLY A 1 403 ? 10.235 -18.077 -1.035 1.00 81.62 403 GLY A O 1
ATOM 3058 N N . GLN A 1 404 ? 10.176 -18.282 -3.261 1.00 83.88 404 GLN A N 1
ATOM 3059 C CA . GLN A 1 404 ? 10.556 -16.880 -3.482 1.00 83.88 404 GLN A CA 1
ATOM 3060 C C . GLN A 1 404 ? 9.519 -15.892 -2.921 1.00 83.88 404 GLN A C 1
ATOM 3062 O O . GLN A 1 404 ? 9.889 -14.776 -2.578 1.00 83.88 404 GLN A O 1
ATOM 3067 N N . ASP A 1 405 ? 8.253 -16.299 -2.794 1.00 91.19 405 ASP A N 1
ATOM 3068 C CA . ASP A 1 405 ? 7.155 -15.391 -2.447 1.00 91.19 405 ASP A CA 1
ATOM 3069 C C . ASP A 1 405 ? 6.758 -15.431 -0.962 1.00 91.19 405 ASP A C 1
ATOM 3071 O O . ASP A 1 405 ? 6.292 -14.425 -0.420 1.00 91.19 405 ASP A O 1
ATOM 3075 N N . ALA A 1 406 ? 6.934 -16.575 -0.291 1.00 96.69 406 ALA A N 1
ATOM 3076 C CA . ALA A 1 406 ? 6.495 -16.763 1.087 1.00 96.69 406 ALA A CA 1
ATOM 3077 C C . ALA A 1 406 ? 7.301 -17.828 1.845 1.00 96.69 406 ALA A C 1
ATOM 3079 O O . ALA A 1 406 ? 7.678 -18.861 1.284 1.00 96.69 406 ALA A O 1
ATOM 3080 N N . ILE A 1 407 ? 7.477 -17.583 3.141 1.00 97.81 407 ILE A N 1
ATOM 3081 C CA . ILE A 1 407 ? 8.001 -18.502 4.151 1.00 97.81 407 ILE A CA 1
ATOM 3082 C C . ILE A 1 407 ? 6.840 -18.874 5.072 1.00 97.81 407 ILE A C 1
ATOM 3084 O O . ILE A 1 407 ? 6.112 -17.999 5.545 1.00 97.81 407 ILE A O 1
ATOM 3088 N N . ARG A 1 408 ? 6.657 -20.175 5.303 1.00 97.56 408 ARG A N 1
ATOM 3089 C CA . ARG A 1 408 ? 5.601 -20.714 6.161 1.00 97.56 408 ARG A CA 1
ATOM 3090 C C . ARG A 1 408 ? 6.226 -21.304 7.414 1.00 97.56 408 ARG A C 1
ATOM 3092 O O . ARG A 1 408 ? 7.040 -22.215 7.320 1.00 97.56 408 ARG A O 1
ATOM 3099 N N . LEU A 1 409 ? 5.828 -20.768 8.555 1.00 97.06 409 LEU A N 1
ATOM 3100 C CA . LEU A 1 409 ? 6.150 -21.261 9.884 1.00 97.06 409 LEU A CA 1
ATOM 3101 C C . LEU A 1 409 ? 4.877 -21.828 10.509 1.00 97.06 409 LEU A C 1
ATOM 3103 O O . LEU A 1 409 ? 3.776 -21.442 10.119 1.00 97.06 409 LEU A O 1
ATOM 3107 N N . THR A 1 410 ? 5.021 -22.703 11.495 1.00 96.69 410 THR A N 1
ATOM 3108 C CA . THR A 1 410 ? 3.895 -23.111 12.344 1.00 96.69 410 THR A CA 1
ATOM 3109 C C . THR A 1 410 ? 3.991 -22.445 13.711 1.00 96.69 410 THR A C 1
ATOM 3111 O O . THR A 1 410 ? 5.093 -22.100 14.156 1.00 96.69 410 THR A O 1
ATOM 3114 N N . ALA A 1 411 ? 2.873 -22.301 14.430 1.00 95.12 411 ALA A N 1
ATOM 3115 C CA . ALA A 1 411 ? 2.922 -21.875 15.833 1.00 95.12 411 ALA A CA 1
ATOM 3116 C C . ALA A 1 411 ? 3.834 -22.780 16.680 1.00 95.12 411 ALA A C 1
ATOM 3118 O O . ALA A 1 411 ? 4.526 -22.301 17.579 1.00 95.12 411 ALA A O 1
ATOM 3119 N N . GLN A 1 412 ? 3.884 -24.078 16.367 1.00 95.50 412 GLN A N 1
ATOM 3120 C CA . GLN A 1 412 ? 4.738 -25.039 17.060 1.00 95.50 412 GLN A CA 1
ATOM 3121 C C . GLN A 1 412 ? 6.230 -24.756 16.842 1.00 95.50 412 GLN A C 1
ATOM 3123 O O . GLN A 1 412 ? 7.011 -24.824 17.793 1.00 95.50 412 GLN A O 1
ATOM 3128 N N . ASP A 1 413 ? 6.640 -24.427 15.617 1.00 95.50 413 ASP A N 1
ATOM 3129 C CA . ASP A 1 413 ? 8.038 -24.105 15.313 1.00 95.50 413 ASP A CA 1
ATOM 3130 C C . ASP A 1 413 ? 8.478 -22.821 16.011 1.00 95.50 413 ASP A C 1
ATOM 3132 O O . ASP A 1 413 ? 9.553 -22.766 16.609 1.00 95.50 413 ASP A O 1
ATOM 3136 N N . VAL A 1 414 ? 7.605 -21.815 16.009 1.00 96.12 414 VAL A N 1
ATOM 3137 C CA . VAL A 1 414 ? 7.813 -20.550 16.715 1.00 96.12 414 VAL A CA 1
ATOM 3138 C C . VAL A 1 414 ? 7.928 -20.774 18.225 1.00 96.12 414 VAL A C 1
ATOM 3140 O O . VAL A 1 414 ? 8.854 -20.258 18.858 1.00 96.12 414 VAL A O 1
ATOM 3143 N N . ALA A 1 415 ? 7.034 -21.572 18.814 1.00 94.56 415 ALA A N 1
ATOM 3144 C CA . ALA A 1 415 ? 7.077 -21.909 20.234 1.00 94.56 415 ALA A CA 1
ATOM 3145 C C . ALA A 1 415 ? 8.371 -22.652 20.602 1.00 94.56 415 ALA A C 1
ATOM 3147 O O . ALA A 1 415 ? 9.020 -22.308 21.588 1.00 94.56 415 ALA A O 1
ATOM 3148 N N . ARG A 1 416 ? 8.796 -23.621 19.778 1.00 95.81 416 ARG A N 1
ATOM 3149 C CA . ARG A 1 416 ? 10.050 -24.363 19.975 1.00 95.81 416 ARG A CA 1
ATOM 3150 C C . ARG A 1 416 ? 11.266 -23.439 19.908 1.00 95.81 416 ARG A C 1
ATOM 3152 O O . ARG A 1 416 ? 12.115 -23.497 20.792 1.00 95.81 416 ARG A O 1
ATOM 3159 N N . ALA A 1 417 ? 11.336 -22.580 18.891 1.00 96.31 417 ALA A N 1
ATOM 3160 C CA . ALA A 1 417 ? 12.454 -21.660 18.697 1.00 96.31 417 ALA A CA 1
ATOM 3161 C C . ALA A 1 417 ? 12.566 -20.638 19.838 1.00 96.31 417 ALA A C 1
ATOM 3163 O O . ALA A 1 417 ? 13.665 -20.301 20.267 1.00 96.31 417 ALA A O 1
ATOM 3164 N N . THR A 1 418 ? 11.434 -20.174 20.372 1.00 96.12 418 THR A N 1
ATOM 3165 C CA . THR A 1 418 ? 11.402 -19.160 21.438 1.00 96.12 418 THR A CA 1
ATOM 3166 C C . THR A 1 418 ? 11.430 -19.731 22.858 1.00 96.12 418 THR A C 1
ATOM 3168 O O . THR A 1 418 ? 11.522 -18.957 23.809 1.00 96.12 418 THR A O 1
ATOM 3171 N N . ALA A 1 419 ? 11.412 -21.057 23.037 1.00 95.62 419 ALA A N 1
ATOM 3172 C CA . ALA A 1 419 ? 11.341 -21.704 24.351 1.00 95.62 419 ALA A CA 1
ATOM 3173 C C . ALA A 1 419 ? 12.448 -21.245 25.319 1.00 95.62 419 ALA A C 1
ATOM 3175 O O . ALA A 1 419 ? 12.166 -20.918 26.468 1.00 95.62 419 ALA A O 1
ATOM 3176 N N . GLY A 1 420 ? 13.694 -21.131 24.844 1.00 94.88 420 GLY A N 1
ATOM 3177 C CA . GLY A 1 420 ? 14.811 -20.673 25.678 1.00 94.88 420 GLY A CA 1
ATOM 3178 C C . GLY A 1 420 ? 14.697 -19.211 26.128 1.00 94.88 420 GLY A C 1
ATOM 3179 O O . GLY A 1 420 ? 15.230 -18.854 27.171 1.00 94.88 420 GLY A O 1
ATOM 3180 N N . LEU A 1 421 ? 13.978 -18.363 25.382 1.00 94.56 421 LEU A N 1
ATOM 3181 C CA . LEU A 1 421 ? 13.750 -16.961 25.753 1.00 94.56 421 LEU A CA 1
ATOM 3182 C C . LEU A 1 421 ? 12.665 -16.824 26.824 1.00 94.56 421 LEU A C 1
ATOM 3184 O O . LEU A 1 421 ? 12.742 -15.921 27.655 1.00 94.56 421 LEU A O 1
ATOM 3188 N N . TRP A 1 422 ? 11.689 -17.735 26.837 1.00 93.62 422 TRP A N 1
ATOM 3189 C CA . TRP A 1 422 ? 10.690 -17.816 27.903 1.00 93.62 422 TRP A CA 1
ATOM 3190 C C . TRP A 1 422 ? 11.307 -18.161 29.261 1.00 93.62 422 TRP A C 1
ATOM 3192 O O . TRP A 1 422 ? 10.827 -17.683 30.282 1.00 93.62 422 TRP A O 1
ATOM 3202 N N . ASP A 1 423 ? 12.407 -18.914 29.286 1.00 92.25 423 ASP A N 1
ATOM 3203 C CA . ASP A 1 423 ? 13.132 -19.221 30.525 1.00 92.25 423 ASP A CA 1
ATOM 3204 C C . ASP A 1 423 ? 13.895 -18.002 31.093 1.00 92.25 423 ASP A C 1
ATOM 3206 O O . ASP A 1 423 ? 14.302 -18.011 32.255 1.00 92.25 423 ASP A O 1
ATOM 3210 N N . LEU A 1 424 ? 14.080 -16.938 30.298 1.00 89.81 424 LEU A N 1
ATOM 3211 C CA . LEU A 1 424 ? 14.768 -15.709 30.716 1.00 89.81 424 LEU A CA 1
ATOM 3212 C C . LEU A 1 424 ? 13.829 -14.669 31.336 1.00 89.81 424 LEU A C 1
ATOM 3214 O O . LEU A 1 424 ? 14.302 -13.717 31.961 1.00 89.81 424 LEU A O 1
ATOM 3218 N N . VAL A 1 425 ? 12.516 -14.791 31.137 1.00 88.56 425 VAL A N 1
ATOM 3219 C CA . VAL A 1 425 ? 11.540 -13.813 31.631 1.00 88.56 425 VAL A CA 1
ATOM 3220 C C . VAL A 1 425 ? 10.965 -14.268 32.965 1.00 88.56 425 VAL A C 1
ATOM 3222 O O . VAL A 1 425 ? 10.675 -15.440 33.174 1.00 88.56 425 VAL A O 1
ATOM 3225 N N . GLN A 1 426 ? 10.814 -13.327 33.894 1.00 78.69 426 GLN A N 1
ATOM 3226 C CA . GLN A 1 426 ? 10.135 -13.582 35.161 1.00 78.69 426 GLN A CA 1
ATOM 3227 C C . GLN A 1 426 ? 8.659 -13.218 35.027 1.00 78.69 426 GLN A C 1
ATOM 3229 O O . GLN A 1 426 ? 8.332 -12.171 34.458 1.00 78.69 426 GLN A O 1
ATOM 3234 N N . ASP A 1 427 ? 7.783 -14.051 35.591 1.00 68.44 427 ASP A N 1
ATOM 3235 C CA . ASP A 1 427 ? 6.360 -13.743 35.704 1.00 68.44 427 ASP A CA 1
ATOM 3236 C C . ASP A 1 427 ? 6.198 -12.442 36.504 1.00 68.44 427 ASP A C 1
ATOM 3238 O O . ASP A 1 427 ? 6.539 -12.372 37.688 1.00 68.44 427 ASP A O 1
ATOM 3242 N N . ARG A 1 428 ? 5.690 -11.384 35.862 1.00 67.31 428 ARG A N 1
ATOM 3243 C CA . ARG A 1 428 ? 5.334 -10.153 36.572 1.00 67.31 428 ARG A CA 1
ATOM 3244 C C . ARG A 1 428 ? 3.949 -10.328 37.203 1.00 67.31 428 ARG A C 1
ATOM 3246 O O . ARG A 1 428 ? 2.997 -10.624 36.480 1.00 67.31 428 ARG A O 1
ATOM 3253 N N . PRO A 1 429 ? 3.800 -10.144 38.527 1.00 61.84 429 PRO A N 1
ATOM 3254 C CA . PRO A 1 429 ? 2.486 -10.150 39.155 1.00 61.84 429 PRO A CA 1
ATOM 3255 C C . PRO A 1 429 ? 1.666 -8.953 38.649 1.00 61.84 429 PRO A C 1
ATOM 3257 O O . PRO A 1 429 ? 2.105 -7.808 38.734 1.00 61.84 429 PRO A O 1
ATOM 3260 N N . GLY A 1 430 ? 0.472 -9.231 38.120 1.00 61.97 430 GLY A N 1
ATOM 3261 C CA . GLY A 1 430 ? -0.3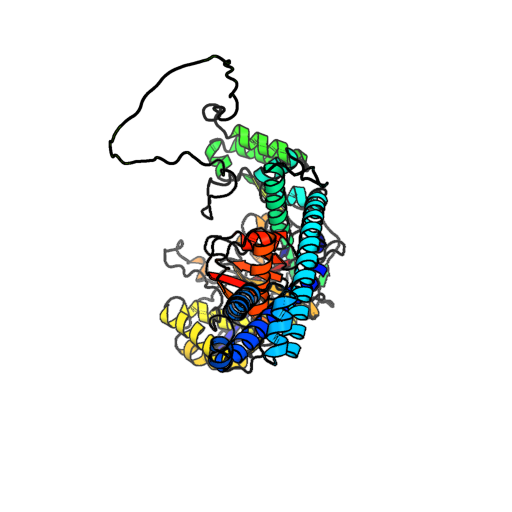91 -8.249 37.453 1.00 61.97 430 GLY A CA 1
ATOM 3262 C C . GLY A 1 430 ? -0.340 -8.414 35.934 1.00 61.97 430 GLY A C 1
ATOM 3263 O O . GLY A 1 430 ? 0.697 -8.198 35.318 1.00 61.97 430 GLY A O 1
ATOM 3264 N N . GLY A 1 431 ? -1.457 -8.843 35.336 1.00 62.72 431 GLY A N 1
ATOM 3265 C CA . GLY A 1 431 ? -1.546 -9.117 33.898 1.00 62.72 431 GLY A CA 1
ATOM 3266 C C . GLY A 1 431 ? -1.059 -7.952 33.030 1.00 62.72 431 GLY A C 1
ATOM 3267 O O . GLY A 1 431 ? -1.215 -6.782 33.386 1.00 62.72 431 GLY A O 1
ATOM 3268 N N . LEU A 1 432 ? -0.476 -8.281 31.877 1.00 67.06 432 LEU A N 1
ATOM 3269 C CA . LEU A 1 432 ? -0.037 -7.287 30.907 1.00 67.06 432 LEU A CA 1
ATOM 3270 C C . LEU A 1 432 ? -1.241 -6.838 30.075 1.00 67.06 432 LEU A C 1
ATOM 3272 O O . LEU A 1 432 ? -1.836 -7.610 29.324 1.00 67.06 432 LEU A O 1
ATOM 3276 N N . HIS A 1 433 ? -1.579 -5.556 30.168 1.00 68.81 433 HIS A N 1
ATOM 3277 C CA . HIS A 1 433 ? -2.445 -4.934 29.177 1.00 68.81 433 HIS A CA 1
ATOM 3278 C C . HIS A 1 433 ? -1.632 -4.766 27.895 1.00 68.81 433 HIS A C 1
ATOM 3280 O O . HIS A 1 433 ? -0.931 -3.770 27.718 1.00 68.81 433 HIS A O 1
ATOM 3286 N N . LEU A 1 434 ? -1.673 -5.784 27.034 1.00 68.94 434 LEU A N 1
ATOM 3287 C CA . LEU A 1 434 ? -1.110 -5.654 25.702 1.00 68.94 434 LEU A CA 1
ATOM 3288 C C . LEU A 1 434 ? -1.933 -4.621 24.918 1.00 68.94 434 LEU A C 1
ATOM 3290 O O . LEU A 1 434 ? -3.142 -4.492 25.139 1.00 68.94 434 LEU A O 1
ATOM 3294 N N . PRO A 1 435 ? -1.293 -3.869 24.014 1.00 69.25 435 PRO A N 1
ATOM 3295 C CA . PRO A 1 435 ? -2.010 -3.026 23.077 1.00 69.25 435 PRO A CA 1
ATOM 3296 C C . PRO A 1 435 ? -3.034 -3.817 22.264 1.00 69.25 435 PRO A C 1
ATOM 3298 O O . PRO A 1 435 ? -3.072 -5.045 22.264 1.00 69.25 435 PRO A O 1
ATOM 3301 N N . GLY 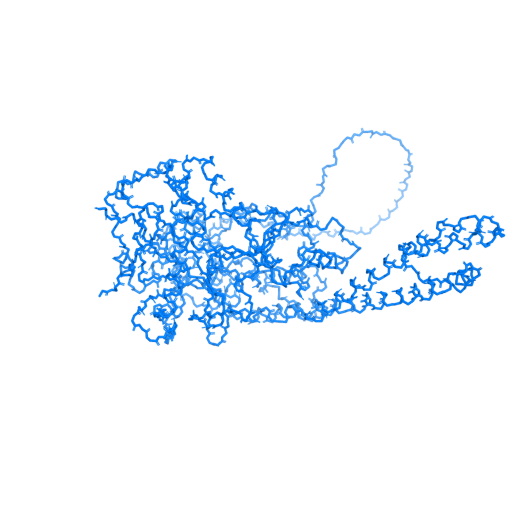A 1 436 ? -3.874 -3.105 21.528 1.00 78.44 436 GLY A N 1
ATOM 3302 C CA . GLY A 1 436 ? -4.796 -3.736 20.594 1.00 78.44 436 GLY A CA 1
ATOM 3303 C C . GLY A 1 436 ? -4.072 -4.152 19.322 1.00 78.44 436 GLY A C 1
ATOM 3304 O O . GLY A 1 436 ? -3.459 -3.274 18.701 1.00 78.44 436 GLY A O 1
ATOM 3305 N N . PRO A 1 437 ? -4.130 -5.427 18.891 1.00 88.81 437 PRO A N 1
ATOM 3306 C CA . PRO A 1 437 ? -3.639 -5.791 17.571 1.00 88.81 437 PRO A CA 1
ATOM 3307 C C . PRO A 1 437 ? -4.507 -5.114 16.503 1.00 88.81 437 PRO A C 1
ATOM 3309 O O . PRO A 1 437 ? -5.742 -5.107 16.590 1.00 88.81 437 PRO A O 1
ATOM 3312 N N . GLU A 1 438 ? -3.853 -4.539 15.495 1.00 91.12 438 GLU A N 1
ATOM 3313 C CA . GLU A 1 438 ? -4.506 -4.054 14.281 1.00 91.12 438 GLU A CA 1
ATOM 3314 C C . GLU A 1 438 ? -4.433 -5.160 13.222 1.00 91.12 438 GLU A C 1
ATOM 3316 O O . GLU A 1 438 ? -3.345 -5.611 12.849 1.00 91.12 438 GLU A O 1
ATOM 3321 N N . LEU A 1 439 ? -5.594 -5.615 12.750 1.00 95.12 439 LEU A N 1
ATOM 3322 C CA . LEU A 1 439 ? -5.713 -6.723 11.805 1.00 95.12 439 LEU A CA 1
ATOM 3323 C C . LEU A 1 439 ? -6.506 -6.309 10.568 1.00 95.12 439 LEU A C 1
ATOM 3325 O O . LEU A 1 439 ? -7.499 -5.588 10.649 1.00 95.12 439 LEU A O 1
ATOM 3329 N N . MET A 1 440 ? -6.113 -6.821 9.409 1.00 96.56 440 MET A N 1
ATOM 3330 C CA . MET A 1 440 ? -6.904 -6.750 8.182 1.00 96.56 440 MET A CA 1
ATOM 3331 C C . MET A 1 440 ? -7.235 -8.159 7.708 1.00 96.56 440 MET A C 1
ATOM 3333 O O . MET A 1 440 ? -6.405 -9.055 7.801 1.00 96.56 440 MET A O 1
ATOM 3337 N N . ALA A 1 441 ? -8.432 -8.351 7.164 1.00 97.12 441 ALA A N 1
ATOM 3338 C CA . ALA A 1 441 ? -8.784 -9.605 6.511 1.00 97.12 441 ALA A CA 1
ATOM 3339 C C . ALA A 1 441 ? -8.432 -9.524 5.016 1.00 97.12 441 ALA A C 1
ATOM 3341 O O . ALA A 1 441 ? -8.745 -8.533 4.346 1.00 97.12 441 ALA A O 1
ATOM 3342 N N . VAL A 1 442 ? -7.763 -10.551 4.499 1.00 97.62 442 VAL A N 1
ATOM 3343 C CA . VAL A 1 442 ? -7.326 -10.676 3.107 1.00 97.62 442 VAL A CA 1
ATOM 3344 C C . VAL A 1 442 ? -8.181 -11.731 2.418 1.00 97.62 442 VAL A C 1
ATOM 3346 O O . VAL A 1 442 ? -8.026 -12.928 2.647 1.00 97.62 442 VAL A O 1
ATOM 3349 N N . GLY A 1 443 ? -9.082 -11.271 1.555 1.00 96.56 443 GLY A N 1
ATOM 3350 C CA . GLY A 1 443 ? -10.043 -12.104 0.843 1.00 96.56 443 GLY A CA 1
ATOM 3351 C C . GLY A 1 443 ? -11.407 -11.416 0.741 1.00 96.56 443 GLY A C 1
ATOM 3352 O O . GLY A 1 443 ? -11.757 -10.604 1.594 1.00 96.56 443 GLY A O 1
ATOM 3353 N N . PRO A 1 444 ? -12.211 -11.710 -0.295 1.00 95.00 444 PRO A N 1
ATOM 3354 C CA . PRO A 1 444 ? -13.503 -11.054 -0.489 1.00 95.00 444 PRO A CA 1
ATOM 3355 C C . PRO A 1 444 ? -14.583 -11.517 0.500 1.00 95.00 444 PRO A C 1
ATOM 3357 O O . PRO A 1 444 ? -15.600 -10.830 0.635 1.00 95.00 444 PRO A O 1
ATOM 3360 N N . ARG A 1 445 ? -14.377 -12.662 1.167 1.00 95.25 445 ARG A N 1
ATOM 3361 C CA . ARG A 1 445 ? -15.284 -13.282 2.140 1.00 95.25 445 ARG A CA 1
ATOM 3362 C C . ARG A 1 445 ? -14.593 -13.373 3.491 1.00 95.25 445 ARG A C 1
ATOM 3364 O O . ARG A 1 445 ? -13.517 -13.945 3.582 1.00 95.25 445 ARG A O 1
ATOM 3371 N N . LEU A 1 446 ? -15.227 -12.832 4.528 1.00 94.88 446 LEU A N 1
ATOM 3372 C CA . LEU A 1 446 ? -14.601 -12.712 5.846 1.00 94.88 446 LEU A CA 1
ATOM 3373 C C . LEU A 1 446 ? -14.375 -14.066 6.546 1.00 94.88 446 LEU A C 1
ATOM 3375 O O . LEU A 1 446 ? -13.401 -14.198 7.272 1.00 94.88 446 LEU A O 1
ATOM 3379 N N . GLY A 1 447 ? -15.244 -15.059 6.320 1.00 93.69 447 GLY A N 1
ATOM 3380 C CA . GLY A 1 447 ? -15.122 -16.394 6.928 1.00 93.69 447 GLY A CA 1
ATOM 3381 C C . GLY A 1 447 ? -13.969 -17.238 6.373 1.00 93.69 447 GLY A C 1
ATOM 3382 O O . GLY A 1 447 ? -13.431 -18.082 7.074 1.00 93.69 447 GLY A O 1
ATOM 3383 N N . GLU A 1 448 ? -13.536 -16.940 5.146 1.00 94.81 448 GLU A N 1
ATOM 3384 C CA . GLU A 1 448 ? -12.449 -17.634 4.438 1.00 94.81 448 GLU A CA 1
ATOM 3385 C C . GLU A 1 448 ? -11.165 -16.778 4.372 1.00 94.81 448 GLU A C 1
ATOM 3387 O O . GLU A 1 448 ? -10.220 -17.107 3.654 1.00 94.81 448 GLU A O 1
ATOM 3392 N N . ALA A 1 449 ? -11.151 -15.615 5.029 1.00 95.81 449 ALA A N 1
ATOM 3393 C CA . ALA A 1 449 ? -10.078 -14.645 4.869 1.00 95.81 449 ALA A CA 1
ATOM 3394 C C . ALA A 1 449 ? -8.817 -15.056 5.637 1.00 95.81 449 ALA A C 1
ATOM 3396 O O . ALA A 1 449 ? -8.883 -15.469 6.793 1.00 95.81 449 ALA A O 1
ATOM 3397 N N . ALA A 1 450 ? -7.654 -14.820 5.028 1.00 96.81 450 ALA A N 1
ATOM 3398 C CA . ALA A 1 450 ? -6.396 -14.836 5.763 1.00 96.81 450 ALA A CA 1
ATOM 3399 C C . ALA A 1 450 ? -6.278 -13.553 6.595 1.00 96.81 450 ALA A C 1
ATOM 3401 O O . ALA A 1 450 ? -6.576 -12.458 6.108 1.00 96.81 450 ALA A O 1
ATOM 3402 N N . TRP A 1 451 ? -5.816 -13.659 7.835 1.00 97.56 451 TRP A N 1
ATOM 3403 C CA . TRP A 1 451 ? -5.645 -12.498 8.707 1.00 97.56 451 TRP A CA 1
ATOM 3404 C C . TRP A 1 451 ? -4.245 -11.916 8.545 1.00 97.56 451 TRP A C 1
ATOM 3406 O O . TRP A 1 451 ? -3.255 -12.636 8.577 1.00 97.56 451 TRP A O 1
ATOM 3416 N N . LEU A 1 452 ? -4.157 -10.605 8.357 1.00 97.31 452 LEU A N 1
ATOM 3417 C CA . LEU A 1 452 ? -2.913 -9.857 8.246 1.00 97.31 452 LEU A CA 1
ATOM 3418 C C . LEU A 1 452 ? -2.699 -9.023 9.501 1.00 97.31 452 LEU A C 1
ATOM 3420 O O . LEU A 1 452 ? -3.530 -8.171 9.814 1.00 97.31 452 LEU A O 1
ATOM 3424 N N . LEU A 1 453 ? -1.548 -9.201 10.144 1.00 95.44 453 LEU A N 1
ATOM 3425 C CA . LEU A 1 453 ? -1.067 -8.327 11.207 1.00 95.44 453 LEU A CA 1
ATOM 3426 C C . LEU A 1 453 ? -0.559 -7.008 10.615 1.00 95.44 453 LEU A C 1
ATOM 3428 O O . LEU A 1 453 ? 0.423 -6.971 9.872 1.00 95.44 453 LEU A O 1
ATOM 3432 N N . CYS A 1 454 ? -1.256 -5.911 10.907 1.00 89.00 454 CYS A N 1
ATOM 3433 C CA . CYS A 1 454 ? -0.944 -4.590 10.355 1.00 89.00 454 CYS A CA 1
ATOM 3434 C C . CYS A 1 454 ? -0.045 -3.761 11.266 1.00 89.00 454 CYS A C 1
ATOM 3436 O O . CYS A 1 454 ? 0.745 -2.951 10.777 1.00 89.00 454 CYS A O 1
ATOM 3438 N N . GLY A 1 455 ? -0.161 -3.970 12.572 1.00 83.06 455 GLY A N 1
ATOM 3439 C CA . GLY A 1 455 ? 0.587 -3.239 13.576 1.00 83.06 455 GLY A CA 1
ATOM 3440 C C . GLY A 1 455 ? -0.063 -3.348 14.944 1.00 83.06 455 GLY A C 1
ATOM 3441 O O . GLY A 1 455 ? -0.939 -4.184 15.177 1.00 83.06 455 GLY A O 1
ATOM 3442 N N . LEU A 1 456 ? 0.386 -2.476 15.840 1.00 67.94 456 LEU A N 1
ATOM 3443 C CA . LEU A 1 456 ? -0.131 -2.347 17.192 1.00 67.94 456 LEU A CA 1
ATOM 3444 C C . LEU A 1 456 ? -0.519 -0.906 17.465 1.00 67.94 456 LEU A C 1
ATOM 3446 O O . LEU A 1 456 ? 0.121 0.026 16.970 1.00 67.94 456 LEU A O 1
ATOM 3450 N N . ARG A 1 457 ? -1.508 -0.733 18.339 1.00 67.31 457 ARG A N 1
ATOM 3451 C CA . ARG A 1 457 ? -1.800 0.565 18.939 1.00 67.31 457 ARG A CA 1
ATOM 3452 C C . ARG A 1 457 ? -1.611 0.559 20.427 1.00 67.31 457 ARG A C 1
ATOM 3454 O O . ARG A 1 457 ? -2.430 -0.049 21.107 1.00 67.31 457 ARG A O 1
ATOM 3461 N N . ASP A 1 458 ? -0.607 1.323 20.856 1.00 48.16 458 ASP A N 1
ATOM 3462 C CA . ASP A 1 458 ? -0.099 1.486 22.226 1.00 48.16 458 ASP A CA 1
ATOM 3463 C C . ASP A 1 458 ? -1.163 1.676 23.310 1.00 48.16 458 ASP A C 1
ATOM 3465 O O . ASP A 1 458 ? -0.907 1.379 24.472 1.00 48.16 458 ASP A O 1
ATOM 3469 N N . ASP A 1 459 ? -2.365 2.113 22.948 1.00 51.50 459 ASP A N 1
ATOM 3470 C CA . ASP A 1 459 ? -3.524 2.092 23.812 1.00 51.50 459 ASP A CA 1
ATOM 3471 C C . ASP A 1 459 ? -4.817 1.821 23.025 1.00 51.50 459 ASP A C 1
ATOM 3473 O O . ASP A 1 459 ? -5.166 2.473 22.040 1.00 51.50 459 ASP A O 1
ATOM 3477 N N . CYS A 1 460 ? -5.606 0.855 23.497 1.00 53.75 460 CYS A N 1
ATOM 3478 C CA . CYS A 1 460 ? -7.008 0.775 23.096 1.00 53.75 460 CYS A CA 1
ATOM 3479 C C . CYS A 1 460 ? -7.843 1.846 23.800 1.00 53.75 460 CYS A C 1
ATOM 3481 O O . CYS A 1 460 ? -8.996 2.046 23.433 1.00 53.75 460 CYS A O 1
ATOM 3483 N N . ARG A 1 461 ? -7.293 2.534 24.813 1.00 57.38 461 ARG A N 1
ATOM 3484 C CA . ARG A 1 461 ? -8.021 3.545 25.582 1.00 57.38 461 ARG A CA 1
ATOM 3485 C C . ARG A 1 461 ? -8.626 4.616 24.683 1.00 57.38 461 ARG A C 1
ATOM 3487 O O . ARG A 1 461 ? -9.822 4.771 24.793 1.00 57.38 461 ARG A O 1
ATOM 3494 N N . PRO A 1 462 ? -7.953 5.236 23.700 1.00 57.12 462 PRO A N 1
ATOM 3495 C CA . PRO A 1 462 ? -8.607 6.154 22.765 1.00 57.12 462 PRO A CA 1
ATOM 3496 C C . PRO A 1 462 ? -9.738 5.540 21.922 1.00 57.12 462 PRO A C 1
ATOM 3498 O O . PRO A 1 462 ? -10.510 6.284 21.325 1.00 57.12 462 PRO A O 1
ATOM 3501 N N . LEU A 1 463 ? -9.839 4.205 21.821 1.00 60.75 463 LEU A N 1
ATOM 3502 C CA . LEU A 1 463 ? -10.984 3.523 21.198 1.00 60.75 463 LEU A CA 1
ATOM 3503 C C . LEU A 1 463 ? -12.203 3.493 22.142 1.00 60.75 463 LEU A C 1
ATOM 3505 O O . LEU A 1 463 ? -13.337 3.541 21.667 1.00 60.75 463 LEU A O 1
ATOM 3509 N N . TYR A 1 464 ? -11.976 3.426 23.456 1.00 63.91 464 TYR A N 1
ATOM 3510 C CA . TYR A 1 464 ? -12.998 3.273 24.506 1.00 63.91 464 TYR A CA 1
ATOM 3511 C C . TYR A 1 464 ? -13.164 4.524 25.405 1.00 63.91 464 TYR A C 1
ATOM 3513 O O . TYR A 1 464 ? -14.109 4.641 26.184 1.00 63.91 464 TYR A O 1
ATOM 3521 N N . GLU A 1 465 ? -12.278 5.503 25.252 1.00 62.25 465 GLU A N 1
ATOM 3522 C CA . GLU A 1 465 ? -12.140 6.766 25.973 1.00 62.25 465 GLU A CA 1
ATOM 3523 C C . GLU A 1 465 ? -11.860 7.897 24.957 1.00 62.25 465 GLU A C 1
ATOM 3525 O O . GLU A 1 465 ? -11.405 7.665 23.839 1.00 62.25 465 GLU A O 1
ATOM 3530 N N . GLY A 1 466 ? -12.152 9.148 25.318 1.00 67.88 466 GLY A N 1
ATOM 3531 C CA . GLY A 1 466 ? -11.901 10.306 24.448 1.00 67.88 466 GLY A CA 1
ATOM 3532 C C . GLY A 1 466 ? -12.926 10.517 23.321 1.00 67.88 466 GLY A C 1
ATOM 3533 O O . GLY A 1 466 ? -14.098 10.152 23.439 1.00 67.88 466 GLY A O 1
ATOM 3534 N N . LEU A 1 467 ? -12.490 11.181 22.245 1.00 58.81 467 LEU A N 1
ATOM 3535 C CA . LEU A 1 467 ? -13.354 11.668 21.162 1.00 58.81 467 LEU A CA 1
ATOM 3536 C C . LEU A 1 467 ? -14.083 10.535 20.423 1.00 58.81 467 LEU A C 1
ATOM 3538 O O . LEU A 1 467 ? -15.272 10.661 20.131 1.00 58.81 467 LEU A O 1
ATOM 3542 N N . HIS A 1 468 ? -13.406 9.409 20.176 1.00 67.25 468 HIS A N 1
ATOM 3543 C CA . HIS A 1 468 ? -14.023 8.266 19.500 1.00 67.25 468 HIS A CA 1
ATOM 3544 C C . HIS A 1 468 ? -15.119 7.627 20.351 1.00 67.25 468 HIS A C 1
ATOM 3546 O O . HIS A 1 468 ? -16.179 7.320 19.816 1.00 67.25 468 HIS A O 1
ATOM 3552 N N . ALA A 1 469 ? -14.940 7.527 21.673 1.00 73.31 469 ALA A N 1
ATOM 3553 C CA . ALA A 1 469 ? -15.966 6.971 22.554 1.00 73.31 469 ALA A CA 1
ATOM 3554 C C . ALA A 1 469 ? -17.292 7.743 22.460 1.00 73.31 469 ALA A C 1
ATOM 3556 O O . ALA A 1 469 ? -18.357 7.137 22.518 1.00 73.31 469 ALA A O 1
ATOM 3557 N N . ARG A 1 470 ? -17.242 9.067 22.242 1.00 80.62 470 ARG A N 1
ATOM 3558 C CA . ARG A 1 470 ? -18.436 9.909 22.036 1.00 80.62 470 ARG A CA 1
ATOM 3559 C C . ARG A 1 470 ? -19.171 9.620 20.721 1.00 80.62 470 ARG A C 1
ATOM 3561 O O . ARG A 1 470 ? -20.305 10.060 20.560 1.00 80.62 470 ARG A O 1
ATOM 3568 N N . LEU A 1 471 ? -18.550 8.897 19.787 1.00 81.44 471 LEU A N 1
ATOM 3569 C CA . LEU A 1 471 ? -19.204 8.420 18.567 1.00 81.44 471 LEU A CA 1
ATOM 3570 C C . LEU A 1 471 ? -20.054 7.167 18.807 1.00 81.44 471 LEU A C 1
ATOM 3572 O O . LEU A 1 471 ? -20.874 6.847 17.947 1.00 81.44 471 LEU A O 1
ATOM 3576 N N . HIS A 1 472 ? -19.896 6.472 19.935 1.00 83.06 472 HIS A N 1
ATOM 3577 C CA . HIS A 1 472 ? -20.754 5.349 20.318 1.00 83.06 472 HIS A CA 1
ATOM 3578 C C . HIS A 1 472 ? -22.080 5.847 20.919 1.00 83.06 472 HIS A C 1
ATOM 3580 O O . HIS A 1 472 ? -22.092 6.852 21.628 1.00 83.06 472 HIS A O 1
ATOM 3586 N N . SER A 1 473 ? -23.203 5.158 20.677 1.00 83.56 473 SER A N 1
ATOM 3587 C CA . SER A 1 473 ? -24.523 5.546 21.224 1.00 83.56 473 SER A CA 1
ATOM 3588 C C . SER A 1 473 ? -24.568 5.503 22.743 1.00 83.56 473 SER A C 1
ATOM 3590 O O . SER A 1 473 ? -25.251 6.309 23.367 1.00 83.56 473 SER A O 1
ATOM 3592 N N . ALA A 1 474 ? -23.842 4.556 23.330 1.00 81.50 474 ALA A N 1
ATOM 3593 C CA . ALA A 1 474 ? -23.762 4.357 24.767 1.00 81.50 474 ALA A CA 1
ATOM 3594 C C . ALA A 1 474 ? -22.288 4.266 25.192 1.00 81.50 474 ALA A C 1
ATOM 3596 O O . ALA A 1 474 ? -21.778 3.162 25.392 1.00 81.50 474 ALA A O 1
ATOM 3597 N N . PRO A 1 475 ? -21.548 5.386 25.272 1.00 80.00 475 PRO A N 1
ATOM 3598 C CA . PRO A 1 475 ? -20.107 5.372 25.543 1.00 80.00 475 PRO A CA 1
ATOM 3599 C C . PRO A 1 475 ? -19.735 4.692 26.868 1.00 80.00 475 PRO A C 1
ATOM 3601 O O . PRO A 1 475 ? -18.653 4.129 26.984 1.00 80.00 475 PRO A O 1
ATOM 3604 N N . SER A 1 476 ? -20.630 4.711 27.863 1.00 77.38 476 SER A N 1
ATOM 3605 C CA . SER A 1 476 ? -20.447 3.985 29.126 1.00 77.38 476 SER A CA 1
ATOM 3606 C C . SER A 1 476 ? -20.325 2.480 28.905 1.00 77.38 476 SER A C 1
ATOM 3608 O O . SER A 1 476 ? -19.398 1.878 29.421 1.00 77.38 476 SER A O 1
ATOM 3610 N N . THR A 1 477 ? -21.156 1.890 28.039 1.00 77.31 477 THR A N 1
ATOM 3611 C CA . THR A 1 477 ? -21.125 0.439 27.767 1.00 77.31 477 THR A CA 1
ATOM 3612 C C . THR A 1 477 ? -19.806 -0.040 27.164 1.00 77.31 477 THR A C 1
ATOM 3614 O O . THR A 1 477 ? -19.437 -1.194 27.349 1.00 77.31 477 THR A O 1
ATOM 3617 N N . LEU A 1 478 ? -19.084 0.838 26.463 1.00 77.38 478 LEU A N 1
ATOM 3618 C CA . LEU A 1 478 ? -17.737 0.562 25.969 1.00 77.38 478 LEU A CA 1
ATOM 3619 C C . LEU A 1 478 ? -16.717 0.517 27.109 1.00 77.38 478 LEU A C 1
ATOM 3621 O O . LEU A 1 478 ? -15.856 -0.357 27.117 1.00 77.38 478 LEU A O 1
ATOM 3625 N N . ARG A 1 479 ? -16.831 1.438 28.072 1.00 72.69 479 ARG A N 1
ATOM 3626 C CA . ARG A 1 479 ? -15.973 1.470 29.263 1.00 72.69 479 ARG A CA 1
ATOM 3627 C C . ARG A 1 479 ? -16.265 0.302 30.192 1.00 72.69 479 ARG A C 1
ATOM 3629 O O . ARG A 1 479 ? -15.333 -0.330 30.660 1.00 72.69 479 ARG A O 1
ATOM 3636 N N . ASP A 1 480 ? -17.537 -0.019 30.395 1.00 74.75 480 ASP A N 1
ATOM 3637 C CA . ASP A 1 480 ? -17.968 -1.128 31.250 1.00 74.75 480 ASP A CA 1
ATOM 3638 C C . ASP A 1 480 ? -17.609 -2.495 30.641 1.00 74.75 480 ASP A C 1
ATOM 3640 O O . ASP A 1 480 ? -17.510 -3.490 31.354 1.00 74.75 480 ASP A O 1
ATOM 3644 N N . ALA A 1 481 ? -17.423 -2.556 29.316 1.00 69.38 481 ALA A N 1
ATOM 3645 C CA . ALA A 1 481 ? -16.962 -3.751 28.612 1.00 69.38 481 ALA A CA 1
ATOM 3646 C C . ALA A 1 481 ? -15.439 -3.933 28.653 1.00 69.38 481 ALA A C 1
ATOM 3648 O O . ALA A 1 481 ? -14.961 -5.017 28.309 1.00 69.38 481 ALA A O 1
ATOM 3649 N N . LEU A 1 482 ? -14.675 -2.905 29.041 1.00 68.25 482 LEU A N 1
ATOM 3650 C CA . LEU A 1 482 ? -13.257 -3.087 29.311 1.00 68.25 482 LEU A CA 1
ATOM 3651 C C . LEU A 1 482 ? -13.116 -3.946 30.569 1.00 68.25 482 LEU A C 1
ATOM 3653 O O . LEU A 1 482 ? -13.761 -3.655 31.579 1.00 68.25 482 LEU A O 1
ATOM 3657 N N . PRO A 1 483 ? -12.258 -4.978 30.550 1.00 63.09 483 PRO A N 1
ATOM 3658 C CA . PRO A 1 483 ? -11.915 -5.687 31.770 1.00 63.09 483 PRO A CA 1
ATOM 3659 C C . PRO A 1 483 ? -11.439 -4.671 32.805 1.00 63.09 483 PRO A C 1
ATOM 3661 O O . PRO A 1 483 ? -10.655 -3.774 32.471 1.00 63.09 483 PRO A O 1
ATOM 3664 N N . ALA A 1 484 ? -11.940 -4.790 34.040 1.00 59.72 484 ALA A N 1
ATOM 3665 C CA . ALA A 1 484 ? -11.529 -3.903 35.115 1.00 59.72 484 ALA A CA 1
ATOM 3666 C C . ALA A 1 484 ? -9.992 -3.869 35.146 1.00 59.72 484 ALA A C 1
ATOM 3668 O O . ALA A 1 484 ? -9.372 -4.940 35.087 1.00 59.72 484 ALA A O 1
ATOM 3669 N N . PRO A 1 485 ? -9.363 -2.679 35.184 1.00 55.72 485 PRO A N 1
ATOM 3670 C CA . PRO A 1 485 ? -7.921 -2.602 35.342 1.00 55.72 485 PRO A CA 1
ATOM 3671 C C . PRO A 1 485 ? -7.561 -3.465 36.550 1.00 55.72 485 PRO A C 1
ATOM 3673 O O . PRO A 1 485 ? -8.157 -3.307 37.617 1.00 55.72 485 PRO A O 1
ATOM 3676 N N . GLY A 1 486 ? -6.647 -4.425 36.373 1.00 54.12 486 GLY A N 1
ATOM 3677 C CA . GLY A 1 486 ? -6.218 -5.261 37.492 1.00 54.12 486 GLY A CA 1
ATOM 3678 C C . GLY A 1 486 ? -5.747 -4.374 38.656 1.00 54.12 486 GLY A C 1
ATOM 3679 O O . GLY A 1 486 ? -5.370 -3.225 38.422 1.00 54.12 486 GLY A O 1
ATOM 3680 N N . PRO A 1 487 ? -5.706 -4.868 39.904 1.00 47.75 487 PRO A N 1
ATOM 3681 C CA . PRO A 1 487 ? -5.330 -4.058 41.071 1.00 47.75 487 PRO A CA 1
ATOM 3682 C C . PRO A 1 487 ? -3.966 -3.342 40.930 1.00 47.75 487 PRO A C 1
ATOM 3684 O O . PRO A 1 487 ? -3.739 -2.318 41.571 1.00 47.75 487 PRO A O 1
ATOM 3687 N N . ALA A 1 488 ? -3.087 -3.824 40.040 1.00 44.94 488 ALA A N 1
ATOM 3688 C CA . ALA A 1 488 ? -1.821 -3.183 39.674 1.00 44.94 488 ALA A CA 1
ATOM 3689 C C . ALA A 1 488 ? -1.954 -1.972 38.717 1.00 44.94 488 ALA A C 1
ATOM 3691 O O . ALA A 1 488 ? -1.104 -1.088 38.726 1.00 44.94 488 ALA A O 1
ATOM 3692 N N . ALA A 1 489 ? -3.010 -1.891 37.902 1.00 42.53 489 ALA A N 1
ATOM 3693 C CA . ALA A 1 489 ? -3.210 -0.827 36.915 1.00 42.53 489 ALA A CA 1
ATOM 3694 C C . ALA A 1 489 ? -3.826 0.453 37.513 1.00 42.53 489 ALA A C 1
ATOM 3696 O O . ALA A 1 489 ? -3.592 1.544 36.996 1.00 42.53 489 ALA A O 1
ATOM 3697 N N . THR A 1 490 ? -4.552 0.354 38.631 1.00 41.38 490 THR A N 1
ATOM 3698 C CA . THR A 1 490 ? -5.006 1.512 39.430 1.00 41.38 490 THR A CA 1
ATOM 3699 C C . THR A 1 490 ? -3.881 2.194 40.209 1.00 41.38 490 THR A C 1
ATOM 3701 O O . THR A 1 490 ? -4.037 3.337 40.624 1.00 41.38 490 THR A O 1
ATOM 3704 N N . ALA A 1 491 ? -2.747 1.509 40.378 1.00 36.88 491 ALA A N 1
ATOM 3705 C CA . ALA A 1 491 ? -1.551 2.011 41.046 1.00 36.88 491 ALA A CA 1
ATOM 3706 C C . ALA A 1 491 ? -0.380 2.212 40.071 1.00 36.88 491 ALA A C 1
ATOM 3708 O O . ALA A 1 491 ? 0.774 2.202 40.494 1.00 36.88 491 ALA A O 1
ATOM 3709 N N . LEU A 1 492 ? -0.648 2.396 38.772 1.00 40.66 492 LEU A N 1
ATOM 3710 C CA . LEU A 1 492 ? 0.367 2.949 37.881 1.00 40.66 492 LEU A CA 1
ATOM 3711 C C . LEU A 1 492 ? 0.632 4.388 38.352 1.00 40.66 492 LEU A C 1
ATOM 3713 O O . LEU A 1 492 ? -0.273 5.222 38.249 1.00 40.66 492 LEU A O 1
ATOM 3717 N N . PRO A 1 493 ? 1.823 4.704 38.899 1.00 36.31 493 PRO A N 1
ATOM 3718 C CA . PRO A 1 493 ? 2.175 6.090 39.160 1.00 36.31 493 PRO A CA 1
ATOM 3719 C C . PRO A 1 493 ? 2.034 6.872 37.852 1.00 36.31 493 PRO A C 1
ATOM 3721 O O . PRO A 1 493 ? 2.215 6.300 36.770 1.00 36.31 493 PRO A O 1
ATOM 3724 N N . ALA A 1 494 ? 1.703 8.168 37.950 1.00 42.81 494 ALA A N 1
ATOM 3725 C CA . ALA A 1 494 ? 1.765 9.093 36.816 1.00 42.81 494 ALA A CA 1
ATOM 3726 C C . ALA A 1 494 ? 2.990 8.737 35.962 1.00 42.81 494 A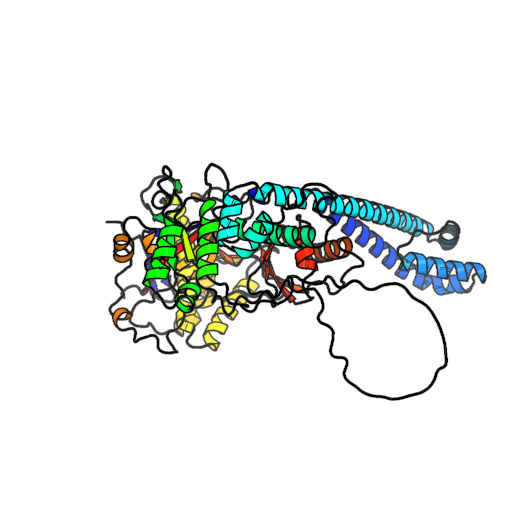LA A C 1
ATOM 3728 O O . ALA A 1 494 ? 4.045 8.531 36.566 1.00 42.81 494 ALA A O 1
ATOM 3729 N N . PRO A 1 495 ? 2.841 8.565 34.631 1.00 42.09 495 PRO A N 1
ATOM 3730 C CA . PRO A 1 495 ? 3.807 7.867 33.793 1.00 42.09 495 PRO A CA 1
ATOM 3731 C C . PRO A 1 495 ? 5.210 8.369 34.106 1.00 42.09 495 PRO A C 1
ATOM 3733 O O . PRO A 1 495 ? 5.604 9.463 33.706 1.00 42.09 495 PRO A O 1
ATOM 3736 N N . GLY A 1 496 ? 5.950 7.575 34.880 1.00 42.12 496 GLY A N 1
ATOM 3737 C CA . GLY A 1 496 ? 7.367 7.806 35.046 1.00 42.12 496 GLY A CA 1
ATOM 3738 C C . GLY A 1 496 ? 8.010 7.672 33.665 1.00 42.12 496 GLY A C 1
ATOM 3739 O O . GLY A 1 496 ? 7.464 6.978 32.802 1.00 42.12 496 GLY A O 1
ATOM 3740 N N . PRO A 1 497 ? 9.191 8.257 33.439 1.00 45.59 497 PRO A N 1
ATOM 3741 C CA . PRO A 1 497 ? 9.905 8.162 32.161 1.00 45.59 497 PRO A CA 1
ATOM 3742 C C . PRO A 1 497 ? 10.252 6.720 31.714 1.00 45.59 497 PRO A C 1
ATOM 3744 O O . PRO A 1 497 ? 10.876 6.550 30.673 1.00 45.59 497 PRO A O 1
ATOM 3747 N N . ALA A 1 498 ? 9.850 5.689 32.472 1.00 43.59 498 ALA A N 1
ATOM 3748 C CA . ALA A 1 498 ? 10.124 4.272 32.249 1.00 43.59 498 ALA A CA 1
ATOM 3749 C C . ALA A 1 498 ? 8.867 3.376 32.139 1.00 43.59 498 ALA A C 1
ATOM 3751 O O . ALA A 1 498 ? 9.004 2.152 32.161 1.00 43.59 498 ALA A O 1
ATOM 3752 N N . ALA A 1 499 ? 7.647 3.929 32.033 1.00 50.53 499 ALA A N 1
ATOM 3753 C CA . ALA A 1 499 ? 6.485 3.111 31.666 1.00 50.53 499 ALA A CA 1
ATOM 3754 C C . ALA A 1 499 ? 6.740 2.521 30.268 1.00 50.53 499 ALA A C 1
ATOM 3756 O O . ALA A 1 499 ? 6.795 3.252 29.280 1.00 50.53 499 ALA A O 1
ATOM 3757 N N . THR A 1 500 ? 6.994 1.212 30.220 1.00 53.53 500 THR A N 1
ATOM 3758 C CA . THR A 1 500 ? 7.436 0.483 29.027 1.00 53.53 500 THR A CA 1
ATOM 3759 C C . THR A 1 500 ? 6.335 0.574 27.987 1.00 53.53 500 THR A C 1
ATOM 3761 O O . THR A 1 500 ? 5.268 -0.023 28.135 1.00 53.53 500 THR A O 1
ATOM 3764 N N . ARG A 1 501 ? 6.565 1.404 26.966 1.00 57.47 501 ARG A N 1
ATOM 3765 C CA . ARG A 1 501 ? 5.662 1.501 25.830 1.00 57.47 501 ARG A CA 1
ATOM 3766 C C . ARG A 1 501 ? 5.673 0.129 25.158 1.00 57.47 501 ARG A C 1
ATOM 3768 O O . ARG A 1 501 ? 6.752 -0.349 24.820 1.00 57.47 501 ARG A O 1
ATOM 3775 N N . PRO A 1 502 ? 4.516 -0.511 24.991 1.00 60.84 502 PRO A N 1
ATOM 3776 C CA . PRO A 1 502 ? 4.454 -1.802 24.338 1.00 60.84 502 PRO A CA 1
ATOM 3777 C C . PRO A 1 502 ? 5.154 -1.770 22.974 1.00 60.84 502 PRO A C 1
ATOM 3779 O O . PRO A 1 502 ? 4.901 -0.876 22.167 1.00 60.84 502 PRO A O 1
ATOM 3782 N N . GLN A 1 503 ? 6.034 -2.732 22.713 1.00 68.12 503 GLN A N 1
ATOM 3783 C CA . GLN A 1 503 ? 6.745 -2.783 21.438 1.00 68.12 503 GLN A CA 1
ATOM 3784 C C . GLN A 1 503 ? 5.893 -3.440 20.350 1.00 68.12 503 GLN A C 1
ATOM 3786 O O . GLN A 1 503 ? 5.133 -4.366 20.659 1.00 68.12 503 GLN A O 1
ATOM 3791 N N . PRO A 1 504 ? 6.050 -3.019 19.076 1.00 73.56 504 PRO A N 1
ATOM 3792 C CA . PRO A 1 504 ? 5.583 -3.788 17.928 1.00 73.56 504 PRO A CA 1
ATOM 3793 C C . PRO A 1 504 ? 6.070 -5.241 17.998 1.00 73.56 504 PRO A C 1
ATOM 3795 O O . PRO A 1 504 ? 7.139 -5.510 18.556 1.00 73.56 504 PRO A O 1
ATOM 3798 N N . PRO A 1 505 ? 5.316 -6.186 17.408 1.00 77.50 505 PRO A N 1
ATOM 3799 C CA . PRO A 1 505 ? 5.806 -7.541 17.213 1.00 77.50 505 PRO A CA 1
ATOM 3800 C C . PRO A 1 505 ? 7.166 -7.488 16.492 1.00 77.50 505 PRO A C 1
ATOM 3802 O O . PRO A 1 505 ? 7.354 -6.645 15.605 1.00 77.50 505 PRO A O 1
ATOM 3805 N N . PRO A 1 506 ? 8.125 -8.348 16.871 1.00 87.56 506 PRO A N 1
ATOM 3806 C CA . PRO A 1 506 ? 9.472 -8.319 16.313 1.00 87.56 506 PRO A CA 1
ATOM 3807 C C . PRO A 1 506 ? 9.438 -8.546 14.799 1.00 87.56 506 PRO A C 1
ATOM 3809 O O . PRO A 1 506 ? 8.878 -9.531 14.312 1.00 87.56 506 PRO A O 1
ATOM 3812 N N . GLU A 1 507 ? 10.049 -7.638 14.045 1.00 92.06 507 GLU A N 1
ATOM 3813 C CA . GLU A 1 507 ? 10.123 -7.758 12.592 1.00 92.06 507 GLU A CA 1
ATOM 3814 C C . GLU A 1 507 ? 11.187 -8.792 12.188 1.00 92.06 507 GLU A C 1
ATOM 3816 O O . GLU A 1 507 ? 12.303 -8.793 12.712 1.00 92.06 507 GLU A O 1
ATOM 3821 N N . ILE A 1 508 ? 10.857 -9.660 11.231 1.00 95.44 508 ILE A N 1
ATOM 3822 C CA . ILE A 1 508 ? 11.778 -10.648 10.665 1.00 95.44 508 ILE A CA 1
ATOM 3823 C C . ILE A 1 508 ? 12.511 -10.026 9.473 1.00 95.44 508 ILE A C 1
ATOM 3825 O O . ILE A 1 508 ? 11.917 -9.640 8.458 1.00 95.44 508 ILE A O 1
ATOM 3829 N N . ASP A 1 509 ? 13.835 -9.958 9.575 1.00 95.56 509 ASP A N 1
ATOM 3830 C CA . ASP A 1 509 ? 14.707 -9.355 8.575 1.00 95.56 509 ASP A CA 1
ATOM 3831 C C . ASP A 1 509 ? 15.679 -10.372 7.968 1.00 95.56 509 ASP A C 1
ATOM 3833 O O . ASP A 1 509 ? 16.616 -10.804 8.629 1.00 95.56 509 ASP A O 1
ATOM 3837 N N . LEU A 1 510 ? 15.491 -10.698 6.685 1.00 96.62 510 LEU A N 1
ATOM 3838 C CA . LEU A 1 510 ? 16.379 -11.585 5.922 1.00 96.62 510 LEU A CA 1
ATOM 3839 C C . LEU A 1 510 ? 17.283 -10.814 4.936 1.00 96.62 510 LEU A C 1
ATOM 3841 O O . LEU A 1 510 ? 17.837 -11.380 3.994 1.00 96.62 510 LEU A O 1
ATOM 3845 N N . GLY A 1 511 ? 17.438 -9.500 5.130 1.00 96.00 511 GLY A N 1
ATOM 3846 C CA . GLY A 1 511 ? 18.340 -8.637 4.368 1.00 96.00 511 GLY A CA 1
ATOM 3847 C C . GLY A 1 511 ? 17.641 -7.816 3.282 1.00 96.00 511 GLY A C 1
ATOM 3848 O O . GLY A 1 511 ? 16.756 -7.002 3.556 1.00 96.00 511 GLY A O 1
ATOM 3849 N N . ALA A 1 512 ? 18.091 -7.953 2.029 1.00 96.56 512 ALA A N 1
ATOM 3850 C CA . ALA A 1 512 ? 17.594 -7.134 0.915 1.00 96.56 512 ALA A CA 1
ATOM 3851 C C . ALA A 1 512 ? 16.142 -7.461 0.524 1.00 96.56 512 ALA A C 1
ATOM 3853 O O . ALA A 1 512 ? 15.445 -6.614 -0.038 1.00 96.56 512 ALA A O 1
ATOM 3854 N N . HIS A 1 513 ? 15.693 -8.682 0.806 1.00 97.25 513 HIS A N 1
ATOM 3855 C CA . HIS A 1 513 ? 14.332 -9.141 0.580 1.00 97.25 513 HIS A CA 1
ATOM 3856 C C . HIS A 1 513 ? 13.942 -10.109 1.697 1.00 97.25 513 HIS A C 1
ATOM 3858 O O . HIS A 1 513 ? 14.615 -11.119 1.886 1.00 97.25 513 HIS A O 1
ATOM 3864 N N . THR A 1 514 ? 12.847 -9.815 2.394 1.00 97.62 514 THR A N 1
ATOM 3865 C CA . THR A 1 514 ? 12.158 -10.794 3.237 1.00 97.62 514 THR A CA 1
ATOM 3866 C C . THR A 1 514 ? 10.867 -11.184 2.509 1.00 97.62 514 THR A C 1
ATOM 3868 O O . THR A 1 514 ? 10.024 -10.300 2.315 1.00 97.62 514 THR A O 1
ATOM 3871 N N . PRO A 1 515 ? 10.687 -12.457 2.101 1.00 97.69 515 PRO A N 1
ATOM 3872 C CA . PRO A 1 515 ? 9.410 -12.955 1.589 1.00 97.69 515 PRO A CA 1
ATOM 3873 C C . PRO A 1 515 ? 8.278 -12.761 2.605 1.00 97.69 515 PRO A C 1
ATOM 3875 O O . PRO A 1 515 ? 8.517 -12.451 3.773 1.00 97.69 515 PRO A O 1
ATOM 3878 N N . ARG A 1 516 ? 7.027 -12.961 2.186 1.00 97.75 516 ARG A N 1
ATOM 3879 C CA . ARG A 1 516 ? 5.899 -12.922 3.125 1.00 97.75 516 ARG A CA 1
ATOM 3880 C C . ARG A 1 516 ? 6.095 -13.980 4.211 1.00 97.75 516 ARG A C 1
ATOM 3882 O O . ARG A 1 516 ? 6.341 -15.135 3.879 1.00 97.75 516 ARG A O 1
ATOM 3889 N N . ILE A 1 517 ? 5.952 -13.610 5.480 1.00 97.94 517 ILE A N 1
ATOM 3890 C CA . ILE A 1 517 ? 6.002 -14.561 6.592 1.00 97.94 517 ILE A CA 1
ATOM 3891 C C . ILE A 1 517 ? 4.574 -14.930 6.977 1.00 97.94 517 ILE A C 1
ATOM 3893 O O . ILE A 1 517 ? 3.790 -14.059 7.368 1.00 97.94 517 ILE A O 1
ATOM 3897 N N . LEU A 1 518 ? 4.255 -16.216 6.869 1.00 97.94 518 LEU A N 1
ATOM 3898 C CA . LEU A 1 518 ? 3.044 -16.801 7.425 1.00 97.94 518 LEU A CA 1
ATOM 3899 C C . LEU A 1 518 ? 3.407 -17.611 8.665 1.00 97.94 518 LEU A C 1
ATOM 3901 O O . LEU A 1 518 ? 4.401 -18.336 8.646 1.00 97.94 518 LEU A O 1
ATOM 3905 N N . ILE A 1 519 ? 2.598 -17.498 9.712 1.00 97.25 519 ILE A N 1
ATOM 3906 C CA . ILE A 1 519 ? 2.632 -18.412 10.851 1.00 97.25 519 ILE A CA 1
ATOM 3907 C C . ILE A 1 519 ? 1.247 -19.052 10.920 1.00 97.25 519 ILE A C 1
ATOM 3909 O O . ILE A 1 519 ? 0.261 -18.357 11.162 1.00 97.25 519 ILE A O 1
ATOM 3913 N N . ASP A 1 520 ? 1.175 -20.344 10.617 1.00 95.81 520 ASP A N 1
ATOM 3914 C CA . ASP A 1 520 ? -0.067 -21.029 10.250 1.00 95.81 520 ASP A CA 1
ATOM 3915 C C . ASP A 1 520 ? -0.789 -20.255 9.118 1.00 95.81 520 ASP A C 1
ATOM 3917 O O . ASP A 1 520 ? -0.189 -20.013 8.062 1.00 95.81 520 ASP A O 1
ATOM 3921 N N . ASP A 1 521 ? -2.035 -19.818 9.332 1.00 93.94 521 ASP A N 1
ATOM 3922 C CA . ASP A 1 521 ? -2.820 -19.023 8.371 1.00 93.94 521 ASP A CA 1
ATOM 3923 C C . ASP A 1 521 ? -2.762 -17.500 8.615 1.00 93.94 521 ASP A C 1
ATOM 3925 O O . ASP A 1 521 ? -3.322 -16.709 7.845 1.00 93.94 521 ASP A O 1
ATOM 3929 N N . LEU A 1 522 ? -2.043 -17.053 9.652 1.00 97.19 522 LEU A N 1
ATOM 3930 C CA . LEU A 1 522 ? -1.783 -15.636 9.900 1.00 97.19 522 LEU A CA 1
ATOM 3931 C C . LEU A 1 522 ? -0.663 -15.142 8.978 1.00 97.19 522 LEU A C 1
ATOM 3933 O O . LEU A 1 522 ? 0.471 -15.619 9.025 1.00 97.19 522 LEU A O 1
ATOM 3937 N N . ILE A 1 523 ? -0.932 -14.087 8.213 1.00 97.88 523 ILE A N 1
ATOM 3938 C CA . ILE A 1 523 ? 0.098 -13.278 7.563 1.00 97.88 523 ILE A CA 1
ATOM 3939 C C . ILE A 1 523 ? 0.723 -12.386 8.640 1.00 97.88 523 ILE A C 1
ATOM 3941 O O . ILE A 1 523 ? 0.254 -11.280 8.914 1.00 97.88 523 ILE A O 1
ATOM 3945 N N . TYR A 1 524 ? 1.783 -12.894 9.265 1.00 97.00 524 TYR A N 1
ATOM 3946 C CA . TYR A 1 524 ? 2.518 -12.199 10.319 1.00 97.00 524 TYR A CA 1
ATOM 3947 C C . TYR A 1 524 ? 3.240 -10.964 9.776 1.00 97.00 524 TYR A C 1
ATOM 3949 O O . TYR A 1 524 ? 3.215 -9.896 10.382 1.00 97.00 524 TYR A O 1
ATOM 3957 N N . GLN A 1 525 ? 3.862 -11.102 8.603 1.00 96.81 525 GLN A N 1
ATOM 3958 C CA . GLN A 1 525 ? 4.606 -10.023 7.972 1.00 96.81 525 GLN A CA 1
ATOM 3959 C C . GLN A 1 525 ? 4.455 -10.073 6.455 1.00 96.81 525 GLN A C 1
ATOM 3961 O O . GLN A 1 525 ? 4.595 -11.114 5.814 1.00 96.81 525 GLN A O 1
ATOM 3966 N N . ARG A 1 526 ? 4.208 -8.906 5.865 1.00 97.62 526 ARG A N 1
ATOM 3967 C CA . ARG A 1 526 ? 4.170 -8.716 4.413 1.00 97.62 526 ARG A CA 1
ATOM 3968 C C . ARG A 1 526 ? 5.557 -8.870 3.798 1.00 97.62 526 ARG A C 1
ATOM 3970 O O . ARG A 1 526 ? 6.556 -8.522 4.427 1.00 97.62 526 ARG A O 1
ATOM 3977 N N . ALA A 1 527 ? 5.608 -9.309 2.543 1.00 97.88 527 ALA A N 1
ATOM 3978 C CA . ALA A 1 527 ? 6.845 -9.284 1.774 1.00 97.88 527 ALA A CA 1
ATOM 3979 C C . ALA A 1 527 ? 7.418 -7.858 1.728 1.00 97.88 527 ALA A C 1
ATOM 3981 O O . ALA A 1 527 ? 6.685 -6.874 1.534 1.00 97.88 527 ALA A O 1
ATOM 3982 N N . ARG A 1 528 ? 8.734 -7.750 1.920 1.00 97.81 528 ARG A N 1
ATOM 3983 C CA . ARG A 1 528 ? 9.449 -6.475 1.996 1.00 97.81 528 ARG A CA 1
ATOM 3984 C C . ARG A 1 528 ? 10.774 -6.508 1.252 1.00 97.81 528 ARG A C 1
ATOM 3986 O O . ARG A 1 528 ? 11.494 -7.500 1.277 1.00 97.81 528 ARG A O 1
ATOM 3993 N N . TRP A 1 529 ? 11.127 -5.383 0.644 1.00 98.38 529 TRP A N 1
ATOM 3994 C CA . TRP A 1 529 ? 12.357 -5.199 -0.118 1.00 98.38 529 TRP A CA 1
ATOM 3995 C C . TRP A 1 529 ? 13.070 -3.930 0.332 1.00 98.38 529 TRP A C 1
ATOM 3997 O O . TRP A 1 529 ? 12.450 -2.868 0.424 1.00 98.38 529 TRP A O 1
ATOM 4007 N N . ARG A 1 530 ? 14.386 -4.014 0.525 1.00 98.12 530 ARG A N 1
ATOM 4008 C CA . ARG A 1 530 ? 15.263 -2.844 0.601 1.00 98.12 530 ARG A CA 1
ATOM 4009 C C . ARG A 1 530 ? 15.881 -2.611 -0.759 1.00 98.12 530 ARG A C 1
ATOM 4011 O O . ARG A 1 530 ? 16.585 -3.467 -1.298 1.00 98.12 530 ARG A O 1
ATOM 4018 N N . VAL A 1 531 ? 15.577 -1.463 -1.349 1.00 97.62 531 VAL A N 1
ATOM 4019 C CA . VAL A 1 531 ? 16.028 -1.142 -2.701 1.00 97.62 531 VAL A CA 1
ATOM 4020 C C . VAL A 1 531 ? 16.548 0.278 -2.766 1.00 97.62 531 VAL A C 1
ATOM 4022 O O . VAL A 1 531 ? 15.985 1.189 -2.172 1.00 97.62 531 VAL A O 1
ATOM 4025 N N . HIS A 1 532 ? 17.607 0.480 -3.538 1.00 97.06 532 HIS A N 1
ATOM 4026 C CA . HIS A 1 532 ? 18.075 1.820 -3.851 1.00 97.06 532 HIS A CA 1
ATOM 4027 C C . HIS A 1 532 ? 17.277 2.371 -5.029 1.00 97.06 532 HIS A C 1
ATOM 4029 O O . HIS A 1 532 ? 17.201 1.734 -6.085 1.00 97.06 532 HIS A O 1
ATOM 4035 N N . LEU A 1 533 ? 16.695 3.560 -4.863 1.00 96.12 533 LEU A N 1
ATOM 4036 C CA . LEU A 1 533 ? 16.082 4.260 -5.986 1.00 96.12 533 LEU A CA 1
ATOM 4037 C C . LEU A 1 533 ? 17.151 4.622 -7.033 1.00 96.12 533 LEU A C 1
ATOM 4039 O O . LEU A 1 533 ? 18.279 4.971 -6.664 1.00 96.12 533 LEU A O 1
ATOM 4043 N N . PRO A 1 534 ? 16.829 4.547 -8.340 1.00 93.25 534 PRO A N 1
ATOM 4044 C CA . PRO A 1 534 ? 17.801 4.818 -9.390 1.00 93.25 534 PRO A CA 1
ATOM 4045 C C . PRO A 1 534 ? 18.382 6.231 -9.271 1.00 93.25 534 PRO A C 1
ATOM 4047 O O . PRO A 1 534 ? 17.646 7.212 -9.186 1.00 93.25 534 PRO A O 1
ATOM 4050 N N . ARG A 1 535 ? 19.716 6.342 -9.317 1.00 88.50 535 ARG A N 1
ATOM 4051 C CA . ARG A 1 535 ? 20.410 7.645 -9.361 1.00 88.50 535 ARG A CA 1
ATOM 4052 C C . ARG A 1 535 ? 20.216 8.359 -10.696 1.00 88.50 535 ARG A C 1
ATOM 4054 O O . ARG A 1 535 ? 20.260 9.586 -10.766 1.00 88.50 535 ARG A O 1
ATOM 4061 N N . GLU A 1 536 ? 20.029 7.588 -11.761 1.00 81.12 536 GLU A N 1
ATOM 4062 C CA . GLU A 1 536 ? 19.833 8.106 -13.107 1.00 81.12 536 GLU A CA 1
ATOM 4063 C C . GLU A 1 536 ? 18.485 8.823 -13.208 1.00 81.12 536 GLU A C 1
ATOM 4065 O O . GLU A 1 536 ? 17.419 8.210 -13.181 1.00 81.12 536 GLU A O 1
ATOM 4070 N N . ARG A 1 537 ? 18.528 10.146 -13.375 1.00 73.88 537 ARG A N 1
ATOM 4071 C CA . ARG A 1 537 ? 17.323 10.983 -13.487 1.00 73.88 537 ARG A CA 1
ATOM 4072 C C . ARG A 1 537 ? 16.662 10.938 -14.872 1.00 73.88 537 ARG A C 1
ATOM 4074 O O . ARG A 1 537 ? 15.668 11.641 -15.068 1.00 73.88 537 ARG A O 1
ATOM 4081 N N . GLY A 1 538 ? 17.180 10.125 -15.802 1.00 81.62 538 GLY A N 1
ATOM 4082 C CA . GLY A 1 538 ? 16.734 10.045 -17.198 1.00 81.62 538 GLY A CA 1
ATOM 4083 C C . GLY A 1 538 ? 16.855 11.377 -17.953 1.00 81.62 538 GLY A C 1
ATOM 4084 O O . GLY A 1 538 ? 17.077 12.425 -17.349 1.00 81.62 538 GLY A O 1
ATOM 4085 N N . ALA A 1 539 ? 16.686 11.374 -19.279 1.00 86.62 539 ALA A N 1
ATOM 4086 C CA . ALA A 1 539 ? 16.610 12.636 -20.023 1.00 86.62 539 ALA A CA 1
ATOM 4087 C C . ALA A 1 539 ? 15.262 13.339 -19.780 1.00 86.62 539 ALA A C 1
ATOM 4089 O O . ALA A 1 539 ? 15.169 14.566 -19.776 1.00 86.62 539 ALA A O 1
ATOM 4090 N N . ASP A 1 540 ? 14.205 12.560 -19.535 1.00 92.44 540 ASP A N 1
ATOM 4091 C CA . ASP A 1 540 ? 12.853 13.065 -19.335 1.00 92.44 540 ASP A CA 1
ATOM 4092 C C . ASP A 1 540 ? 12.004 12.199 -18.382 1.00 92.44 540 ASP A C 1
ATOM 4094 O O . ASP A 1 540 ? 12.480 11.277 -17.719 1.00 92.44 540 ASP A O 1
ATOM 4098 N N . ALA A 1 541 ? 10.715 12.538 -18.266 1.00 91.88 541 ALA A N 1
ATOM 4099 C CA . ALA A 1 541 ? 9.783 11.840 -17.384 1.00 91.88 541 ALA A CA 1
ATOM 4100 C C . ALA A 1 541 ? 9.529 10.378 -17.788 1.00 91.88 541 ALA A C 1
ATOM 4102 O O . ALA A 1 541 ? 9.254 9.566 -16.910 1.00 91.88 541 ALA A O 1
ATOM 4103 N N . PHE A 1 542 ? 9.585 10.040 -19.079 1.00 95.38 542 PHE A N 1
ATOM 4104 C CA . PHE A 1 542 ? 9.407 8.663 -19.540 1.00 95.38 542 PHE A CA 1
ATOM 4105 C C . PHE A 1 542 ? 10.615 7.807 -19.158 1.00 95.38 542 PHE A C 1
ATOM 4107 O O . PHE A 1 542 ? 10.439 6.692 -18.677 1.00 95.38 542 PHE A O 1
ATOM 4114 N N . ASP A 1 543 ? 11.830 8.341 -19.294 1.00 94.50 543 ASP A N 1
ATOM 4115 C CA . ASP A 1 543 ? 13.043 7.624 -18.888 1.00 94.50 543 ASP A CA 1
ATOM 4116 C C . ASP A 1 543 ? 13.077 7.349 -17.383 1.00 94.50 543 ASP A C 1
ATOM 4118 O O . ASP A 1 543 ? 13.414 6.241 -16.968 1.00 94.50 543 ASP A O 1
ATOM 4122 N N . ARG A 1 544 ? 12.651 8.319 -16.563 1.00 93.69 544 ARG A N 1
ATOM 4123 C CA . ARG A 1 544 ? 12.482 8.124 -15.113 1.00 93.69 544 ARG A CA 1
ATOM 4124 C C . ARG A 1 544 ? 11.462 7.048 -14.782 1.00 93.69 544 ARG A C 1
ATOM 41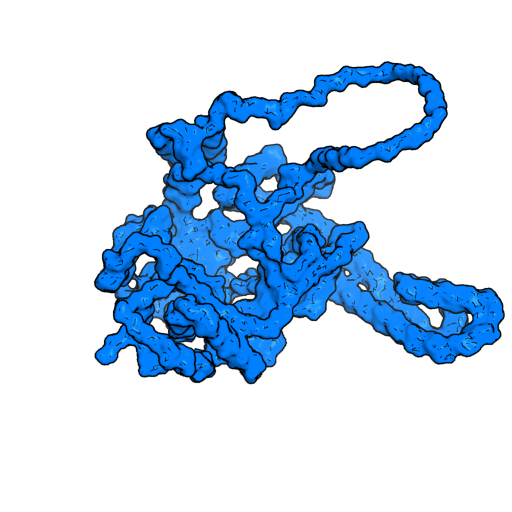26 O O . ARG A 1 544 ? 11.721 6.184 -13.949 1.00 93.69 544 ARG A O 1
ATOM 4133 N N . TRP A 1 545 ? 10.310 7.093 -15.445 1.00 95.25 545 TRP A N 1
ATOM 4134 C CA . TRP A 1 545 ? 9.278 6.075 -15.294 1.00 95.25 545 TRP A CA 1
ATOM 4135 C C . TRP A 1 545 ? 9.813 4.680 -15.661 1.00 95.25 545 TRP A C 1
ATOM 4137 O O . TRP A 1 545 ? 9.625 3.726 -14.907 1.00 95.25 545 TRP A O 1
ATOM 4147 N N . LEU A 1 546 ? 10.559 4.565 -16.763 1.00 95.75 546 LEU A N 1
ATOM 4148 C CA . LEU A 1 546 ? 11.147 3.304 -17.214 1.00 95.75 546 LEU A CA 1
ATOM 4149 C C . LEU A 1 546 ? 12.219 2.778 -16.248 1.00 95.75 546 LEU A C 1
ATOM 4151 O O . LEU A 1 546 ? 12.281 1.570 -16.021 1.00 95.75 546 LEU A O 1
ATOM 4155 N N . ALA A 1 547 ? 13.026 3.657 -15.647 1.00 95.25 547 ALA A N 1
ATOM 4156 C CA . ALA A 1 547 ? 14.023 3.278 -14.644 1.00 95.25 547 ALA A CA 1
ATOM 4157 C C . ALA A 1 547 ? 13.383 2.605 -13.416 1.00 95.25 547 ALA A C 1
ATOM 4159 O O . ALA A 1 547 ? 13.881 1.584 -12.943 1.00 95.25 547 ALA A O 1
ATOM 4160 N N . ILE A 1 548 ? 12.231 3.099 -12.952 1.00 96.75 548 ILE A N 1
ATOM 4161 C CA . ILE A 1 548 ? 11.475 2.445 -11.875 1.00 96.75 548 ILE A CA 1
ATOM 4162 C C . ILE A 1 548 ? 10.916 1.086 -12.318 1.00 96.75 548 ILE A C 1
ATOM 4164 O O . ILE A 1 548 ? 10.934 0.136 -11.540 1.00 96.75 548 ILE A O 1
ATOM 4168 N N . HIS A 1 549 ? 10.467 0.940 -13.569 1.00 96.25 549 HIS A N 1
ATOM 4169 C CA . HIS A 1 549 ? 10.021 -0.361 -14.092 1.00 96.25 549 HIS A CA 1
ATOM 4170 C C . HIS A 1 549 ? 11.160 -1.382 -14.229 1.00 96.25 549 HIS A C 1
ATOM 4172 O O . HIS A 1 549 ? 10.923 -2.576 -14.031 1.00 96.25 549 HIS A O 1
ATOM 4178 N N . ARG A 1 550 ? 12.392 -0.938 -14.518 1.00 95.81 550 ARG A N 1
ATOM 4179 C CA . ARG A 1 550 ? 13.592 -1.793 -14.447 1.00 95.81 550 ARG A CA 1
ATOM 4180 C C . ARG A 1 550 ? 13.800 -2.299 -13.029 1.00 95.81 550 ARG A C 1
ATOM 4182 O O . ARG A 1 550 ? 13.808 -3.511 -12.837 1.00 95.81 550 ARG A O 1
ATOM 4189 N N . LEU A 1 551 ? 13.822 -1.388 -12.054 1.00 96.06 551 LEU A N 1
ATOM 4190 C CA . LEU A 1 551 ? 13.953 -1.734 -10.639 1.00 96.06 551 LEU A CA 1
ATOM 4191 C C . LEU A 1 551 ? 12.862 -2.717 -10.189 1.00 96.06 551 LEU A C 1
ATOM 4193 O O . LEU A 1 551 ? 13.156 -3.742 -9.579 1.00 96.06 551 LEU A O 1
ATOM 4197 N N . ARG A 1 552 ? 11.601 -2.438 -10.544 1.00 96.56 552 ARG A N 1
ATOM 4198 C CA . ARG A 1 552 ? 10.457 -3.309 -10.252 1.00 96.56 552 ARG A CA 1
ATOM 4199 C C . ARG A 1 552 ? 10.694 -4.724 -10.768 1.00 96.56 552 ARG A C 1
ATOM 4201 O O . ARG A 1 552 ? 10.469 -5.682 -10.038 1.00 96.56 552 ARG A O 1
ATOM 4208 N N . ARG A 1 553 ? 11.141 -4.863 -12.017 1.00 95.06 553 ARG A N 1
ATOM 4209 C CA . ARG A 1 553 ? 11.400 -6.168 -12.629 1.00 95.06 553 ARG A CA 1
ATOM 4210 C C . ARG A 1 553 ? 12.601 -6.875 -12.003 1.00 95.06 553 ARG A C 1
ATOM 4212 O O . ARG A 1 553 ? 12.529 -8.075 -11.784 1.00 95.06 553 ARG A O 1
ATOM 4219 N N . GLU A 1 554 ? 13.688 -6.154 -11.757 1.00 94.94 554 GLU A N 1
ATOM 4220 C CA . GLU A 1 554 ? 14.916 -6.690 -11.156 1.00 94.94 554 GLU A CA 1
ATOM 4221 C C . GLU A 1 554 ? 14.680 -7.249 -9.753 1.00 94.94 554 GLU A C 1
ATOM 4223 O O . GLU A 1 554 ? 15.348 -8.194 -9.347 1.00 94.94 554 GLU A O 1
ATOM 4228 N N . ARG A 1 555 ? 13.720 -6.676 -9.022 1.00 96.06 555 ARG A N 1
ATOM 4229 C CA . ARG A 1 555 ? 13.373 -7.067 -7.652 1.00 96.06 555 ARG A CA 1
ATOM 4230 C C . ARG A 1 555 ? 12.065 -7.854 -7.554 1.00 96.06 555 ARG A C 1
ATOM 4232 O O . ARG A 1 555 ? 11.606 -8.098 -6.448 1.00 96.06 555 ARG A O 1
ATOM 4239 N N . SER A 1 556 ? 11.468 -8.226 -8.689 1.00 95.25 556 SER A N 1
ATOM 4240 C CA . SER A 1 556 ? 10.177 -8.928 -8.764 1.00 95.25 556 SER A CA 1
ATOM 4241 C C . SER A 1 556 ? 9.058 -8.265 -7.944 1.00 95.25 556 SER A C 1
ATOM 4243 O O . SER A 1 556 ? 8.209 -8.947 -7.380 1.00 95.25 556 SER A O 1
ATOM 4245 N N . LEU A 1 557 ? 9.030 -6.928 -7.878 1.00 97.00 557 LEU A N 1
ATOM 4246 C CA . LEU A 1 557 ? 8.060 -6.218 -7.041 1.00 97.00 557 LEU A CA 1
ATOM 4247 C C . LEU A 1 557 ? 6.619 -6.426 -7.556 1.00 97.00 557 LEU A C 1
ATOM 4249 O O . LEU A 1 557 ? 6.365 -6.308 -8.774 1.00 97.00 557 LEU A O 1
ATOM 4253 N N . PRO A 1 558 ? 5.646 -6.657 -6.651 1.00 96.69 558 PRO A N 1
ATOM 4254 C CA . PRO A 1 558 ? 4.244 -6.781 -7.021 1.00 96.69 558 PRO A CA 1
ATOM 4255 C C . PRO A 1 558 ? 3.704 -5.454 -7.562 1.00 96.69 558 PRO A C 1
ATOM 4257 O O . PRO A 1 558 ? 4.340 -4.407 -7.469 1.00 96.69 558 PRO A O 1
ATOM 4260 N N . ARG A 1 559 ? 2.522 -5.489 -8.188 1.00 95.56 559 ARG A N 1
ATOM 4261 C CA . ARG A 1 559 ? 1.911 -4.297 -8.804 1.00 95.56 559 ARG A CA 1
ATOM 4262 C C . ARG A 1 559 ? 1.622 -3.194 -7.782 1.00 95.56 559 ARG A C 1
ATOM 4264 O O . ARG A 1 559 ? 1.837 -2.027 -8.095 1.00 95.56 559 ARG A O 1
ATOM 4271 N N . HIS A 1 560 ? 1.111 -3.577 -6.617 1.00 97.19 560 HIS A N 1
ATOM 4272 C CA . HIS A 1 560 ? 0.653 -2.675 -5.571 1.00 97.19 560 HIS A CA 1
ATOM 4273 C C . HIS A 1 560 ? 1.596 -2.777 -4.377 1.00 97.19 560 HIS A C 1
ATOM 4275 O O . HIS A 1 560 ? 1.757 -3.855 -3.803 1.00 97.19 560 HIS A O 1
ATOM 4281 N N . VAL A 1 561 ? 2.230 -1.664 -4.021 1.00 97.94 561 VAL A N 1
ATOM 4282 C CA . VAL A 1 561 ? 3.195 -1.597 -2.920 1.00 97.94 561 VAL A CA 1
ATOM 4283 C C . VAL A 1 561 ? 3.005 -0.327 -2.102 1.00 97.94 561 VAL A C 1
ATOM 4285 O O . VAL A 1 561 ? 2.454 0.666 -2.581 1.00 97.94 561 VAL A O 1
ATOM 4288 N N . PHE A 1 562 ? 3.519 -0.339 -0.880 1.00 97.44 562 PHE A N 1
ATOM 4289 C CA . PHE A 1 562 ? 3.813 0.864 -0.119 1.00 97.44 562 PHE A CA 1
ATOM 4290 C C . PHE A 1 562 ? 5.318 1.103 -0.113 1.00 97.44 562 PHE A C 1
ATOM 4292 O O . PHE A 1 562 ? 6.091 0.188 0.161 1.00 97.44 562 PHE A O 1
ATOM 4299 N N . VAL A 1 563 ? 5.736 2.335 -0.390 1.00 97.62 563 VAL A N 1
ATOM 4300 C CA . VAL A 1 563 ? 7.144 2.736 -0.371 1.00 97.62 563 VAL A CA 1
ATOM 4301 C C . VAL A 1 563 ? 7.377 3.713 0.769 1.00 97.62 563 VAL A C 1
ATOM 4303 O O . VAL A 1 563 ? 6.822 4.810 0.784 1.00 97.62 563 VAL A O 1
ATOM 4306 N N . HIS A 1 564 ? 8.211 3.321 1.723 1.00 97.12 564 HIS A N 1
ATOM 4307 C CA . HIS A 1 564 ? 8.711 4.187 2.774 1.00 97.12 564 HIS A CA 1
ATOM 4308 C C . HIS A 1 564 ? 10.065 4.767 2.357 1.00 97.12 564 HIS A C 1
ATOM 4310 O O . HIS A 1 564 ? 11.069 4.060 2.262 1.00 97.12 564 HIS A O 1
ATOM 4316 N N . HIS A 1 565 ? 10.065 6.068 2.079 1.00 96.19 565 HIS A N 1
ATOM 4317 C CA . HIS A 1 565 ? 11.272 6.833 1.801 1.00 96.19 565 HIS A CA 1
ATOM 4318 C C . HIS A 1 565 ? 11.763 7.493 3.099 1.00 96.19 565 HIS A C 1
ATOM 4320 O O . HIS A 1 565 ? 10.939 8.109 3.772 1.00 96.19 565 HIS A O 1
ATOM 4326 N N . PRO A 1 566 ? 13.069 7.466 3.428 1.00 95.06 566 PRO A N 1
ATOM 4327 C CA . PRO A 1 566 ? 13.582 7.942 4.721 1.00 95.06 566 PRO A CA 1
ATOM 4328 C C . PRO A 1 566 ? 13.302 9.428 5.001 1.00 95.06 566 PRO A C 1
ATOM 4330 O O . PRO A 1 566 ? 13.106 9.828 6.141 1.00 95.06 566 PRO A O 1
ATOM 4333 N N . ALA A 1 567 ? 13.227 10.263 3.961 1.00 92.00 567 ALA A N 1
ATOM 4334 C CA . ALA A 1 567 ? 12.846 11.676 4.100 1.00 92.00 567 ALA A CA 1
ATOM 4335 C C . ALA A 1 567 ? 11.337 11.912 4.358 1.00 92.00 567 ALA A C 1
ATOM 4337 O O . ALA A 1 567 ? 10.911 13.055 4.536 1.00 92.00 567 ALA A O 1
ATOM 4338 N N . GLY A 1 568 ? 10.510 10.865 4.297 1.00 87.12 568 GLY A N 1
ATOM 4339 C CA . GLY A 1 568 ? 9.060 10.934 4.430 1.00 87.12 568 GLY A CA 1
ATOM 4340 C C . GLY A 1 568 ? 8.576 10.241 5.708 1.00 87.12 568 GLY A C 1
ATOM 4341 O O . GLY A 1 568 ? 8.952 9.103 5.962 1.00 87.12 568 GLY A O 1
ATOM 4342 N N . PRO A 1 569 ? 7.668 10.853 6.487 1.00 82.00 569 PRO A N 1
ATOM 4343 C CA . PRO A 1 569 ? 7.198 10.266 7.744 1.00 82.00 569 PRO A CA 1
ATOM 4344 C C . PRO A 1 569 ? 6.227 9.095 7.542 1.00 82.00 569 PRO A C 1
ATOM 4346 O O . PRO A 1 569 ? 5.871 8.412 8.498 1.00 82.00 569 PRO A O 1
ATOM 4349 N N . ARG A 1 570 ? 5.715 8.892 6.319 1.00 84.38 570 ARG A N 1
ATOM 4350 C CA . ARG A 1 570 ? 4.703 7.874 6.017 1.00 84.38 570 ARG A CA 1
ATOM 4351 C C . ARG A 1 570 ? 4.996 7.174 4.693 1.00 84.38 570 ARG A C 1
ATOM 4353 O O . ARG A 1 570 ? 5.415 7.845 3.748 1.00 84.38 570 ARG A O 1
ATOM 4360 N N . PRO A 1 571 ? 4.729 5.861 4.600 1.00 91.81 571 PRO A N 1
ATOM 4361 C CA . PRO A 1 571 ? 4.773 5.154 3.330 1.00 91.81 571 PRO A CA 1
ATOM 4362 C C . PRO A 1 571 ? 3.777 5.742 2.321 1.00 91.81 571 PRO A C 1
ATOM 4364 O O . PRO A 1 571 ? 2.669 6.141 2.691 1.00 91.81 571 PRO A O 1
ATOM 4367 N N . CYS A 1 572 ? 4.147 5.772 1.043 1.00 92.88 572 CYS A N 1
ATOM 4368 C CA . CYS A 1 572 ? 3.255 6.146 -0.050 1.00 92.88 572 CYS A CA 1
ATOM 4369 C C . CYS A 1 572 ? 2.788 4.908 -0.821 1.00 92.88 572 CYS A C 1
ATOM 4371 O O . CYS A 1 572 ? 3.572 4.011 -1.120 1.00 92.88 572 CYS A O 1
ATOM 4373 N N . TYR A 1 573 ? 1.500 4.859 -1.153 1.00 96.00 573 TYR A N 1
ATOM 4374 C CA . TYR A 1 573 ? 0.949 3.813 -2.008 1.00 96.00 573 TYR A CA 1
ATOM 4375 C C . TYR A 1 573 ? 1.368 4.023 -3.470 1.00 96.00 573 TYR A C 1
ATOM 4377 O O . TYR A 1 573 ? 1.206 5.121 -4.018 1.00 96.00 573 TYR A O 1
ATOM 4385 N N . VAL A 1 574 ? 1.865 2.969 -4.116 1.00 97.38 574 VAL A N 1
ATOM 4386 C CA . VAL A 1 574 ? 2.270 2.955 -5.525 1.00 97.38 574 VAL A CA 1
ATOM 4387 C C . VAL A 1 574 ? 1.611 1.772 -6.237 1.00 97.38 574 VAL A C 1
ATOM 4389 O O . VAL A 1 574 ? 1.853 0.616 -5.897 1.00 97.38 574 VAL A O 1
ATOM 4392 N N . ASP A 1 575 ? 0.813 2.071 -7.264 1.00 97.19 575 ASP A N 1
ATOM 4393 C CA . ASP A 1 575 ? 0.466 1.122 -8.326 1.00 97.19 575 ASP A CA 1
ATOM 4394 C C . ASP A 1 575 ? 1.458 1.323 -9.479 1.00 97.19 575 ASP A C 1
ATOM 4396 O O . ASP A 1 575 ? 1.508 2.395 -10.080 1.00 97.19 575 ASP A O 1
ATOM 4400 N N . PHE A 1 576 ? 2.248 0.306 -9.829 1.00 96.94 576 PHE A N 1
ATOM 4401 C CA . PHE A 1 576 ? 3.199 0.413 -10.943 1.00 96.94 576 PHE A CA 1
ATOM 4402 C C . PHE A 1 576 ? 2.536 0.577 -12.323 1.00 96.94 576 PHE A C 1
ATOM 4404 O O . PHE A 1 576 ? 3.223 0.903 -13.295 1.00 96.94 576 PHE A O 1
ATOM 4411 N N . CYS A 1 577 ? 1.222 0.369 -12.435 1.00 95.81 577 CYS A N 1
ATOM 4412 C CA . CYS A 1 577 ? 0.450 0.696 -13.634 1.00 95.81 577 CYS A CA 1
ATOM 4413 C C . CYS A 1 577 ? -0.012 2.163 -13.666 1.00 95.81 577 CYS A C 1
ATOM 4415 O O . CYS A 1 577 ? -0.442 2.623 -14.723 1.00 95.81 577 CYS A O 1
ATOM 4417 N N . ASP A 1 578 ? 0.074 2.900 -12.556 1.00 97.25 578 ASP A N 1
ATOM 4418 C CA . ASP A 1 578 ? -0.275 4.318 -12.466 1.00 97.25 578 ASP A CA 1
ATOM 4419 C C . ASP A 1 578 ? 0.951 5.190 -12.808 1.00 97.25 578 ASP A C 1
ATOM 4421 O O . ASP A 1 578 ? 1.926 5.234 -12.044 1.00 97.25 578 ASP A O 1
ATOM 4425 N N . PRO A 1 579 ? 0.941 5.913 -13.946 1.00 96.25 579 PRO A N 1
ATOM 4426 C CA . PRO A 1 579 ? 2.090 6.703 -14.369 1.00 96.25 579 PRO A CA 1
ATOM 4427 C C . PRO A 1 579 ? 2.431 7.817 -13.373 1.00 96.25 579 PRO A C 1
ATOM 4429 O O . PRO A 1 579 ? 3.605 8.134 -13.206 1.00 96.25 579 PRO A O 1
ATOM 4432 N N . PHE A 1 580 ? 1.447 8.392 -12.676 1.00 96.12 580 PHE A N 1
ATOM 4433 C CA . PHE A 1 580 ? 1.677 9.499 -11.747 1.00 96.12 580 PHE A CA 1
ATOM 4434 C C . PHE A 1 580 ? 2.284 9.019 -10.435 1.00 96.12 580 PHE A C 1
ATOM 4436 O O . PHE A 1 580 ? 3.186 9.679 -9.914 1.00 96.12 580 PHE A O 1
ATOM 4443 N N . ALA A 1 581 ? 1.847 7.859 -9.937 1.00 96.88 581 ALA A N 1
ATOM 4444 C CA . ALA A 1 581 ? 2.438 7.237 -8.757 1.00 96.88 581 ALA A CA 1
ATOM 4445 C C . ALA A 1 581 ? 3.912 6.881 -9.003 1.00 96.88 581 ALA A C 1
ATOM 4447 O O . ALA A 1 581 ? 4.780 7.219 -8.196 1.00 96.88 581 ALA A O 1
ATOM 4448 N N . VAL A 1 582 ? 4.210 6.285 -10.162 1.00 96.69 582 VAL A N 1
ATOM 4449 C CA . VAL A 1 582 ? 5.582 5.944 -10.564 1.00 96.69 582 VAL A CA 1
ATOM 4450 C C . VAL A 1 582 ? 6.431 7.196 -10.808 1.00 96.69 582 VAL A C 1
ATOM 4452 O O . VAL A 1 582 ? 7.572 7.255 -10.360 1.00 96.69 582 VAL A O 1
ATOM 4455 N N . GLU A 1 583 ? 5.892 8.229 -11.462 1.00 93.94 583 GLU A N 1
ATOM 4456 C CA . GLU A 1 583 ? 6.585 9.513 -11.643 1.00 93.94 583 GLU A CA 1
ATOM 4457 C C . GLU A 1 583 ? 6.891 10.213 -10.317 1.00 93.94 583 GLU A C 1
ATOM 4459 O O . GLU A 1 583 ? 7.876 10.943 -10.226 1.00 93.94 583 GLU A O 1
ATOM 4464 N N . GLU A 1 584 ? 6.019 10.093 -9.318 1.00 94.06 584 GLU A N 1
ATOM 4465 C CA . GLU A 1 584 ? 6.254 10.642 -7.982 1.00 94.06 584 GLU A CA 1
ATOM 4466 C C . GLU A 1 584 ? 7.380 9.912 -7.265 1.00 94.06 584 GLU A C 1
ATOM 4468 O O . GLU A 1 584 ? 8.241 10.576 -6.685 1.00 94.06 584 GLU A O 1
ATOM 4473 N N . LEU A 1 585 ? 7.404 8.581 -7.351 1.00 95.69 585 LEU A N 1
ATOM 4474 C CA . LEU A 1 585 ? 8.491 7.774 -6.813 1.00 95.69 585 LEU A CA 1
ATOM 4475 C C . LEU A 1 585 ? 9.818 8.100 -7.510 1.00 95.69 585 LEU A C 1
ATOM 4477 O O . LEU A 1 585 ? 10.819 8.344 -6.849 1.00 95.69 585 LEU A O 1
ATOM 4481 N N . ALA A 1 586 ? 9.812 8.209 -8.840 1.00 94.25 586 ALA A N 1
ATOM 4482 C CA . ALA A 1 586 ? 11.001 8.524 -9.631 1.00 94.25 586 ALA A CA 1
ATOM 4483 C C . ALA A 1 586 ? 11.522 9.965 -9.454 1.00 94.25 586 ALA A C 1
ATOM 4485 O O . ALA A 1 586 ? 12.582 10.306 -9.977 1.00 94.25 586 ALA A O 1
ATOM 4486 N N . ARG A 1 587 ? 10.753 10.837 -8.789 1.00 91.81 587 ARG A N 1
ATOM 4487 C CA . ARG A 1 587 ? 11.152 12.207 -8.430 1.00 91.81 587 ARG A CA 1
ATOM 4488 C C . ARG A 1 587 ? 11.725 12.315 -7.021 1.00 91.81 587 ARG A C 1
ATOM 4490 O O . ARG A 1 587 ? 12.213 13.391 -6.686 1.00 91.81 587 ARG A O 1
ATOM 4497 N N . GLN A 1 588 ? 11.618 11.267 -6.206 1.00 92.62 588 GLN A N 1
ATOM 4498 C CA . GLN A 1 588 ? 12.267 11.250 -4.900 1.00 92.62 588 GLN A CA 1
ATOM 4499 C C . GLN A 1 588 ? 13.785 11.280 -5.076 1.00 92.62 588 GLN A C 1
ATOM 4501 O O . GLN A 1 588 ? 14.311 10.859 -6.110 1.00 92.62 588 GLN A O 1
ATOM 4506 N N . GLU A 1 589 ? 14.481 11.798 -4.069 1.00 92.25 589 GLU A N 1
ATOM 4507 C CA . GLU A 1 589 ? 15.937 11.760 -4.080 1.00 92.25 589 GLU A CA 1
ATOM 4508 C C . GLU A 1 589 ? 16.433 10.305 -4.019 1.00 92.25 589 GLU A C 1
ATOM 4510 O O . GLU A 1 589 ? 15.784 9.458 -3.400 1.00 92.25 589 GLU A O 1
ATOM 4515 N N . PRO A 1 590 ? 17.559 9.972 -4.673 1.00 94.25 590 PRO A N 1
ATOM 4516 C CA . PRO A 1 590 ? 18.103 8.624 -4.611 1.00 94.25 590 PRO A CA 1
ATOM 4517 C C . PRO A 1 590 ? 18.472 8.252 -3.171 1.00 94.25 590 PRO A C 1
ATOM 4519 O O . PRO A 1 590 ? 19.383 8.831 -2.583 1.00 94.25 590 PRO A O 1
ATOM 4522 N N . ALA A 1 591 ? 17.783 7.259 -2.625 1.00 96.19 591 ALA A N 1
ATOM 4523 C CA . ALA A 1 591 ? 18.022 6.711 -1.298 1.00 96.19 591 ALA A CA 1
ATOM 4524 C C . ALA A 1 591 ? 17.693 5.216 -1.290 1.00 96.19 591 ALA A C 1
ATOM 4526 O O . ALA A 1 591 ? 17.010 4.715 -2.192 1.00 96.19 591 ALA A O 1
ATOM 4527 N N . GLU A 1 592 ? 18.165 4.508 -0.266 1.00 97.56 592 GLU A N 1
ATOM 4528 C CA . GLU A 1 592 ? 17.573 3.222 0.077 1.00 97.56 592 GLU A CA 1
ATOM 4529 C C . GLU A 1 592 ? 16.157 3.458 0.612 1.00 97.56 592 GLU A C 1
ATOM 4531 O O . GLU A 1 592 ? 15.935 4.302 1.481 1.00 97.56 592 GLU A O 1
ATOM 4536 N N . VAL A 1 593 ? 15.193 2.736 0.055 1.00 97.88 593 VAL A N 1
ATOM 4537 C CA . VAL A 1 593 ? 13.793 2.777 0.462 1.00 97.88 593 VAL A CA 1
ATOM 4538 C C . VAL A 1 593 ? 13.341 1.389 0.882 1.00 97.88 593 VAL A C 1
ATOM 4540 O O . VAL A 1 593 ? 13.784 0.378 0.326 1.00 97.88 593 VAL A O 1
ATOM 4543 N N . LEU A 1 594 ? 12.418 1.353 1.839 1.00 98.06 594 LEU A N 1
ATOM 4544 C CA . LEU A 1 594 ? 11.726 0.134 2.232 1.00 98.06 594 LEU A CA 1
ATOM 4545 C C . LEU A 1 594 ? 10.430 0.032 1.428 1.00 98.06 594 LEU A C 1
ATOM 4547 O O . LEU A 1 594 ? 9.556 0.894 1.517 1.00 98.06 594 LEU A O 1
ATOM 4551 N N . ILE A 1 595 ? 10.304 -1.022 0.634 1.00 98.44 595 ILE A N 1
ATOM 4552 C CA . ILE A 1 595 ? 9.091 -1.343 -0.113 1.00 98.44 595 ILE A CA 1
ATOM 4553 C C . ILE A 1 595 ? 8.405 -2.503 0.595 1.00 98.44 595 ILE A C 1
ATOM 4555 O O . ILE A 1 595 ? 9.050 -3.499 0.891 1.00 98.44 595 ILE A O 1
ATOM 4559 N N . THR A 1 596 ? 7.104 -2.394 0.837 1.00 97.88 596 THR A N 1
ATOM 4560 C CA . THR A 1 596 ? 6.266 -3.483 1.359 1.00 97.88 596 THR A CA 1
ATOM 4561 C C . THR A 1 596 ? 5.137 -3.754 0.378 1.00 97.88 596 THR A C 1
ATOM 4563 O O . THR A 1 596 ? 4.635 -2.829 -0.264 1.00 97.88 596 THR A O 1
ATOM 4566 N N . GLU A 1 597 ? 4.731 -5.008 0.214 1.00 97.44 597 GLU A N 1
ATOM 4567 C CA . GLU A 1 597 ? 3.559 -5.308 -0.610 1.00 97.44 597 GLU A CA 1
ATOM 4568 C C . GLU A 1 597 ? 2.291 -4.657 -0.031 1.00 97.44 597 GLU A C 1
ATOM 4570 O O . GLU A 1 597 ? 2.152 -4.454 1.180 1.00 97.44 597 GLU A O 1
ATOM 4575 N N . MET A 1 598 ? 1.344 -4.298 -0.896 1.00 95.62 598 MET A N 1
ATOM 4576 C CA . MET A 1 598 ? -0.000 -3.952 -0.446 1.00 95.62 598 MET A CA 1
ATOM 4577 C C . MET A 1 598 ? -0.790 -5.239 -0.241 1.00 95.62 598 MET A C 1
ATOM 4579 O O . MET A 1 598 ? -0.950 -6.010 -1.180 1.00 95.62 598 MET A O 1
ATOM 4583 N N . LEU A 1 599 ? -1.320 -5.433 0.962 1.00 95.50 599 LEU A N 1
ATOM 4584 C CA . LEU A 1 599 ? -2.305 -6.461 1.264 1.00 95.50 599 LEU A CA 1
ATOM 4585 C C . LEU A 1 599 ? -3.339 -5.880 2.232 1.00 95.50 599 LEU A C 1
ATOM 4587 O O . LEU A 1 599 ? -2.938 -5.143 3.136 1.00 95.50 599 LEU A O 1
ATOM 4591 N N . PRO A 1 600 ? -4.628 -6.214 2.071 1.00 95.81 600 PRO A N 1
ATOM 4592 C CA . PRO A 1 600 ? -5.246 -6.770 0.857 1.00 95.81 600 PRO A CA 1
ATOM 4593 C C . PRO A 1 600 ? -5.052 -5.860 -0.373 1.00 95.81 600 PRO A C 1
ATOM 4595 O O . PRO A 1 600 ? -5.040 -4.635 -0.250 1.00 95.81 600 PRO A O 1
ATOM 4598 N N . VAL A 1 601 ? -4.891 -6.444 -1.569 1.00 95.06 601 VAL A N 1
ATOM 4599 C CA . VAL A 1 601 ? -4.945 -5.674 -2.833 1.00 95.06 601 VAL A CA 1
ATOM 4600 C C . VAL A 1 601 ? -6.404 -5.411 -3.247 1.00 95.06 601 VAL A C 1
ATOM 4602 O O . VAL A 1 601 ? -7.302 -6.097 -2.753 1.00 95.06 601 VAL A O 1
ATOM 4605 N N . PRO A 1 602 ? -6.684 -4.461 -4.166 1.00 93.12 602 PRO A N 1
ATOM 4606 C CA . PRO A 1 602 ? -8.019 -4.339 -4.760 1.00 93.12 602 PRO A CA 1
ATOM 4607 C C . PRO A 1 602 ? -8.530 -5.694 -5.287 1.00 93.12 602 PRO A C 1
ATOM 4609 O O . PRO A 1 602 ? -7.762 -6.443 -5.895 1.00 93.12 602 PRO A O 1
ATOM 4612 N N . GLY A 1 603 ? -9.798 -6.031 -5.025 1.00 93.06 603 GLY A N 1
ATOM 4613 C CA . GLY A 1 603 ? -10.381 -7.352 -5.304 1.00 93.06 603 GLY A CA 1
ATOM 4614 C C . GLY A 1 603 ? -10.182 -8.406 -4.202 1.00 93.06 603 GLY A C 1
ATOM 4615 O O . GLY A 1 603 ? -10.794 -9.469 -4.260 1.00 93.06 603 GLY A O 1
ATOM 4616 N N . GLN A 1 604 ? -9.366 -8.127 -3.179 1.00 96.38 604 GLN A N 1
ATOM 4617 C CA . GLN A 1 604 ? -9.240 -8.947 -1.961 1.00 96.38 604 GLN A CA 1
ATOM 4618 C C . GLN A 1 604 ? -9.864 -8.272 -0.732 1.00 96.38 604 GLN A C 1
ATOM 4620 O O . GLN A 1 604 ? -9.593 -8.668 0.400 1.00 96.38 604 GLN A O 1
ATOM 4625 N N . LEU A 1 605 ? -10.660 -7.224 -0.935 1.00 96.44 605 LEU A N 1
ATOM 4626 C CA . LEU A 1 605 ? -11.295 -6.477 0.142 1.00 96.44 605 LEU A CA 1
ATOM 4627 C C . LEU A 1 605 ? -12.610 -7.152 0.545 1.00 96.44 605 LEU A C 1
ATOM 4629 O O . LEU A 1 605 ? -13.451 -7.472 -0.297 1.00 96.44 605 LEU A O 1
ATOM 4633 N N . TRP A 1 606 ? -12.793 -7.351 1.847 1.00 95.62 606 TRP A N 1
ATOM 4634 C CA . TRP A 1 606 ? -14.002 -7.955 2.409 1.00 95.62 606 TRP A CA 1
ATOM 4635 C C . TRP A 1 606 ? -15.086 -6.911 2.715 1.00 95.62 606 TRP A C 1
ATOM 4637 O O . TRP A 1 606 ? -16.276 -7.184 2.556 1.00 95.62 606 TRP A O 1
ATOM 4647 N N . TRP A 1 607 ? -14.678 -5.711 3.148 1.00 96.12 607 TRP A N 1
ATOM 4648 C CA . TRP A 1 607 ? -15.588 -4.657 3.587 1.00 96.12 607 TRP A CA 1
ATOM 4649 C C . TRP A 1 607 ? -16.177 -3.903 2.394 1.00 96.12 607 TRP A C 1
ATOM 4651 O O . TRP A 1 607 ? -15.452 -3.392 1.531 1.00 96.12 607 TRP A O 1
ATOM 4661 N N . ARG A 1 608 ? -17.510 -3.834 2.353 1.00 95.44 608 ARG A N 1
ATOM 4662 C CA . ARG A 1 608 ? -18.275 -3.194 1.281 1.00 95.44 608 ARG A CA 1
ATOM 4663 C C . ARG A 1 608 ? -19.347 -2.289 1.865 1.00 95.44 608 ARG A C 1
ATOM 4665 O O . ARG A 1 608 ? -20.057 -2.681 2.783 1.00 95.44 608 ARG A O 1
ATOM 4672 N N . VAL A 1 609 ? -19.478 -1.106 1.281 1.00 91.44 609 VAL A N 1
ATOM 4673 C CA . VAL A 1 609 ? -20.551 -0.147 1.559 1.00 91.44 609 VAL A CA 1
ATOM 4674 C C . VAL A 1 609 ? -21.239 0.140 0.234 1.00 91.44 609 VAL A C 1
ATOM 4676 O O . VAL A 1 609 ? -20.563 0.483 -0.737 1.00 91.44 609 VAL A O 1
ATOM 4679 N N . ASP A 1 610 ? -22.553 -0.070 0.172 1.00 89.75 610 ASP A N 1
ATOM 4680 C CA . ASP A 1 610 ? -23.361 0.093 -1.046 1.00 89.75 610 ASP A CA 1
ATOM 4681 C C . ASP A 1 610 ? -22.778 -0.680 -2.248 1.00 89.75 610 ASP A C 1
ATOM 4683 O O . ASP A 1 610 ? -22.681 -0.186 -3.372 1.00 89.75 610 ASP A O 1
ATOM 4687 N N . GLY A 1 611 ? -22.289 -1.897 -1.981 1.00 92.00 611 GLY A N 1
ATOM 4688 C CA . GLY A 1 611 ? -21.648 -2.770 -2.969 1.00 92.00 611 GLY A CA 1
ATOM 4689 C C . GLY A 1 611 ? -20.225 -2.369 -3.381 1.00 92.00 611 GLY A C 1
ATOM 4690 O O . GLY A 1 611 ? -19.602 -3.084 -4.163 1.00 92.00 611 GLY A O 1
ATOM 4691 N N . ARG A 1 612 ? -19.672 -1.268 -2.857 1.00 94.25 612 ARG A N 1
ATOM 4692 C CA . ARG A 1 612 ? -18.334 -0.776 -3.211 1.00 94.25 612 ARG A CA 1
ATOM 4693 C C . ARG A 1 612 ? -17.296 -1.153 -2.160 1.00 94.25 612 ARG A C 1
ATOM 4695 O O . ARG A 1 612 ? -17.493 -0.923 -0.970 1.00 94.25 612 ARG A O 1
ATOM 4702 N N . GLU A 1 613 ? -16.173 -1.698 -2.614 1.00 95.69 613 GLU A N 1
ATOM 4703 C CA . GLU A 1 613 ? -15.076 -2.140 -1.748 1.00 95.69 613 GLU A CA 1
ATOM 4704 C C . GLU A 1 613 ? -14.314 -0.965 -1.130 1.00 95.69 613 GLU A C 1
ATOM 4706 O O . GLU A 1 613 ? -13.946 -0.014 -1.824 1.00 95.69 613 GLU A O 1
ATOM 4711 N N . GLN A 1 614 ? -14.029 -1.056 0.168 1.00 95.12 614 GLN A N 1
ATOM 4712 C CA . GLN A 1 614 ? -13.237 -0.079 0.915 1.00 95.12 614 GLN A CA 1
ATOM 4713 C C . GLN A 1 614 ? -12.157 -0.798 1.729 1.00 95.12 614 GLN A C 1
ATOM 4715 O O . GLN A 1 614 ? -12.362 -1.920 2.197 1.00 95.12 614 GLN A O 1
ATOM 4720 N N . CYS A 1 615 ? -11.009 -0.150 1.938 1.00 94.88 615 CYS A N 1
ATOM 4721 C CA . CYS A 1 615 ? -10.017 -0.673 2.873 1.00 94.88 615 CYS A CA 1
ATOM 4722 C C . CYS A 1 615 ? -10.568 -0.572 4.296 1.00 94.88 615 CYS A C 1
ATOM 4724 O O . CYS A 1 615 ? -11.076 0.483 4.688 1.00 94.88 615 CYS A O 1
ATOM 4726 N N . ALA A 1 616 ? -10.441 -1.655 5.063 1.00 94.00 616 ALA A N 1
ATOM 4727 C CA . ALA A 1 616 ? -10.915 -1.709 6.435 1.00 94.00 616 ALA A CA 1
ATOM 4728 C C . ALA A 1 616 ? -9.944 -2.475 7.343 1.00 94.00 616 ALA A C 1
ATOM 4730 O O . ALA A 1 616 ? -9.467 -3.550 6.983 1.00 94.00 616 ALA A O 1
ATOM 4731 N N . GLU A 1 617 ? -9.676 -1.901 8.511 1.00 93.62 617 GLU A N 1
ATOM 4732 C CA . GLU A 1 617 ? -8.749 -2.379 9.540 1.00 93.62 617 GLU A CA 1
ATOM 4733 C C . GLU A 1 617 ? -9.518 -2.562 10.851 1.00 93.62 617 GLU A C 1
ATOM 4735 O O . GLU A 1 617 ? -10.193 -1.638 11.315 1.00 93.62 617 GLU A O 1
ATOM 4740 N N . LEU A 1 618 ? -9.426 -3.751 11.440 1.00 93.81 618 LEU A N 1
ATOM 4741 C CA . LEU A 1 618 ? -9.971 -4.064 12.752 1.00 93.81 618 LEU A CA 1
ATOM 4742 C C . LEU A 1 618 ? -8.966 -3.629 13.811 1.00 93.81 618 LEU A C 1
ATOM 4744 O O . LEU A 1 618 ? -7.797 -4.003 13.760 1.00 93.81 618 LEU A O 1
ATOM 4748 N N . ARG A 1 619 ? -9.444 -2.891 14.805 1.00 90.62 619 ARG A N 1
ATOM 4749 C CA . ARG A 1 619 ? -8.688 -2.526 15.998 1.00 90.62 619 ARG A CA 1
ATOM 4750 C C . ARG A 1 619 ? -9.354 -3.140 17.201 1.00 90.62 619 ARG A C 1
ATOM 4752 O O . ARG A 1 619 ? -10.470 -2.760 17.565 1.00 90.62 619 ARG A O 1
ATOM 4759 N N . LEU A 1 620 ? -8.669 -4.111 17.776 1.00 88.81 620 LEU A N 1
ATOM 4760 C CA . LEU A 1 620 ? -9.214 -4.943 18.834 1.00 88.81 620 LEU A CA 1
ATOM 4761 C C . LEU A 1 620 ? -8.810 -4.401 20.202 1.00 88.81 620 LEU A C 1
ATOM 4763 O O . LEU A 1 620 ? -7.780 -3.750 20.336 1.00 88.81 620 LEU A O 1
ATOM 4767 N N . GLY A 1 621 ? -9.621 -4.670 21.221 1.00 82.88 621 GLY A N 1
ATOM 4768 C CA . GLY A 1 621 ? -9.182 -4.595 22.612 1.00 82.88 621 GLY A CA 1
ATOM 4769 C C . GLY A 1 621 ? -9.067 -6.004 23.161 1.00 82.88 621 GLY A C 1
ATOM 4770 O O . GLY A 1 621 ? -10.036 -6.754 23.080 1.00 82.88 621 GLY A O 1
ATOM 4771 N N . CYS A 1 622 ? -7.918 -6.376 23.711 1.00 83.75 622 CYS A N 1
ATOM 4772 C CA . CYS A 1 622 ? -7.757 -7.651 24.398 1.00 83.75 622 CYS A CA 1
ATOM 4773 C C . CYS A 1 622 ? -6.932 -7.485 25.672 1.00 83.75 622 CYS A C 1
ATOM 4775 O O . CYS A 1 622 ? -6.043 -6.640 25.743 1.00 83.75 622 CYS A O 1
ATOM 4777 N N . VAL A 1 623 ? -7.216 -8.317 26.666 1.00 83.19 623 VAL A N 1
ATOM 4778 C CA . VAL A 1 623 ? -6.397 -8.475 27.866 1.00 83.19 623 VAL A CA 1
ATOM 4779 C C . VAL A 1 623 ? -5.731 -9.838 27.808 1.00 83.19 623 VAL A C 1
ATOM 4781 O O . VAL A 1 623 ? -6.373 -10.832 27.474 1.00 83.19 623 VAL A O 1
ATOM 4784 N N . VAL A 1 624 ? -4.433 -9.870 28.104 1.00 85.25 624 VAL A N 1
ATOM 4785 C CA . VAL A 1 624 ? -3.629 -11.092 28.082 1.00 85.25 624 VAL A CA 1
ATOM 4786 C C . VAL A 1 624 ? -2.950 -11.244 29.433 1.00 85.25 624 VAL A C 1
ATOM 4788 O O . VAL A 1 624 ? -2.160 -10.403 29.857 1.00 85.25 624 VAL A O 1
ATOM 4791 N N . ARG A 1 625 ? -3.266 -12.326 30.136 1.00 85.69 625 ARG A N 1
ATOM 4792 C CA . ARG A 1 625 ? -2.738 -12.595 31.476 1.00 85.69 625 ARG A CA 1
ATOM 4793 C C . ARG A 1 625 ? -2.263 -14.037 31.584 1.00 85.69 625 ARG A C 1
ATOM 4795 O O . ARG A 1 625 ? -2.860 -14.891 30.941 1.00 85.69 625 ARG A O 1
ATOM 4802 N N . PRO A 1 626 ? -1.247 -14.339 32.402 1.00 85.25 626 PRO A N 1
ATOM 4803 C CA . PRO A 1 626 ? -0.947 -15.721 32.752 1.00 85.25 626 PRO A CA 1
ATOM 4804 C C . PRO A 1 626 ? -2.189 -16.413 33.329 1.00 85.25 626 PRO A C 1
ATOM 4806 O O . PRO A 1 626 ? -2.952 -15.800 34.086 1.00 85.25 626 PRO A O 1
ATOM 4809 N N . ALA A 1 627 ? -2.408 -17.674 32.963 1.00 86.12 627 ALA A N 1
ATOM 4810 C CA . ALA A 1 627 ? -3.392 -18.516 33.627 1.00 86.12 627 ALA A CA 1
ATOM 4811 C C . ALA A 1 627 ? -3.026 -18.657 35.113 1.00 86.12 627 ALA A C 1
ATOM 4813 O O . ALA A 1 627 ? -1.847 -18.710 35.471 1.00 86.12 627 ALA A O 1
ATOM 4814 N N . ALA A 1 628 ? -4.037 -18.686 35.985 1.00 79.38 628 ALA A N 1
ATOM 4815 C CA . ALA A 1 628 ? -3.804 -18.999 37.390 1.00 79.38 628 ALA A CA 1
ATOM 4816 C C . ALA A 1 628 ? -3.254 -20.433 37.474 1.00 79.38 628 ALA A C 1
ATOM 4818 O O . ALA A 1 628 ? -3.856 -21.337 36.896 1.00 79.38 628 ALA A O 1
ATOM 4819 N N . ARG A 1 629 ? -2.095 -20.601 38.121 1.00 61.00 629 ARG A N 1
ATOM 4820 C CA . ARG A 1 629 ? -1.495 -21.919 38.363 1.00 61.00 629 ARG A CA 1
ATOM 4821 C C . ARG A 1 629 ? -2.240 -22.687 39.441 1.00 61.00 629 ARG A C 1
ATOM 4823 O O . ARG A 1 629 ? -2.727 -22.025 40.387 1.00 61.00 629 ARG A O 1
#

pLDDT: mean 84.23, std 19.25, range [25.39, 98.44]

Secondary structure (DSSP, 8-state):
-PPPEEEEEEETTEEEEEEE-SEEEEEE-SS-GGGGTTTS-HHHHHHHHHHHHHHHHHHHHHHHHHHHHTTTHHHHHTS-HHHHHHHHHHHHHHHHTPPPPHHHHHHHHHTT-HHHHHHHHHHHHHHHHHHHHHHHHHHHHHHHHHHHHHHHTTSHHHHHHHHHH-HHHHHHHHHSPPP-STTTT-SHHHHHHHHHHHHHHHHHHHS-SSPPEEEEEEETT-SSSEEE----PPPEEEEE-HHHHHHH--HHHHHHHHHHHHHSPTTTHHHHHHHHHHHTS-TTT----S---------------------------PPPPS-TTS---SS--S----SEEEEEB-TTTT-EEEEHHHHHHHHHHHHHHHHHHHHHHHHTT-HHHHHHHHHHHHHHHHHS-B-SSEEEE-HHHHHHHHHHHHTT----SS-B-PPEEEEEEESSSGGGPEEEEEEEES-SHHHHSSTTGGGSSSHHHHHHTSPPPPTTTTT--S--TT--PPPPPPPP--SSEEPEEEETTEEEE--EEEEEPPS---SSHHHHHHHHHHHHHHTT--SEEEEE-TTSSSPEEEETT-HHHHHHHTTS-S-EEEEEE-SSPTT----EETTEE--EEEE--EEEEEPP-